Protein AF-A0A235HLY2-F1 (afdb_monomer)

Foldseek 3Di:
DDDDDPPPPPPLVVLVVVLVVLQVVLVVPPPPQDDPCQWDFQDDLLDTLAIAGAPVVGGNVRLSVQLNVVLVVLLVPPDDWDWDWDQDPNWTFIDIPNHGRDTFDPRGDDVPDDRVRSSVSSSVSSNVVSVVSNVLPDPVLVVVLVVVLVVLVVVLVVVLVVLVVVLVVVVVVVVVVQVPDPDDDDPVVVVVVNVVSVVVSVVVNVVSVVVSVLVSLCSHSNSSNVSSVVVCCVVCQQPPFPDDAPNGGDGNVNVVSLVSNLVSQLSVLVSVLVVCLVPPVVPDPDDPVVNVVVSVCSSVVSSVVVNVVSCVVVVHPCVVVVVVVVVVVVVVCVVCVLQVVLLVVLVCCVVVVPDDQQDFDDDPPATAGFHDRDSRWTWGQGPVRDTDTGD

pLDDT: mean 83.67, std 14.47, range [31.2, 97.5]

Mean predicted aligned error: 13.12 Å

Structure (mmCIF, N/CA/C/O backbone):
data_AF-A0A235HLY2-F1
#
_entry.id   AF-A0A235HLY2-F1
#
loop_
_atom_site.group_PDB
_atom_site.id
_atom_site.type_symbol
_atom_site.label_atom_id
_atom_site.label_alt_id
_atom_site.label_comp_id
_atom_site.label_asym_id
_atom_site.label_entity_id
_atom_site.label_seq_id
_atom_site.pdbx_PDB_ins_code
_atom_site.Cartn_x
_atom_site.Cartn_y
_atom_site.Cartn_z
_atom_site.occupancy
_atom_site.B_iso_or_equiv
_atom_site.auth_seq_id
_atom_site.auth_comp_id
_atom_site.auth_asym_id
_atom_site.auth_atom_id
_atom_site.pdbx_PDB_model_num
ATOM 1 N N . MET A 1 1 ? 5.587 48.191 3.161 1.00 38.03 1 MET A N 1
ATOM 2 C CA . MET A 1 1 ? 5.757 47.961 1.714 1.00 38.03 1 MET A CA 1
ATOM 3 C C . MET A 1 1 ? 6.882 46.948 1.565 1.00 38.03 1 MET A C 1
ATOM 5 O O . MET A 1 1 ? 8.038 47.330 1.591 1.00 38.03 1 MET A O 1
ATOM 9 N N . PHE A 1 2 ? 6.550 45.657 1.596 1.00 31.20 2 PHE A N 1
ATOM 10 C CA . PHE A 1 2 ? 7.504 44.564 1.391 1.00 31.20 2 PHE A CA 1
ATOM 11 C C . PHE A 1 2 ? 7.054 43.834 0.128 1.00 31.20 2 PHE A C 1
ATOM 13 O O . PHE A 1 2 ? 6.013 43.175 0.134 1.00 31.20 2 PHE A O 1
ATOM 20 N N . ASP A 1 3 ? 7.793 44.039 -0.960 1.00 33.78 3 ASP A N 1
ATOM 21 C CA . ASP A 1 3 ? 7.578 43.367 -2.238 1.00 33.78 3 ASP A CA 1
ATOM 22 C C . ASP A 1 3 ? 7.992 41.900 -2.110 1.00 33.78 3 ASP A C 1
ATOM 24 O O . ASP A 1 3 ? 9.166 41.542 -2.188 1.00 33.78 3 ASP A O 1
ATOM 28 N N . PHE A 1 4 ? 7.009 41.026 -1.905 1.00 37.34 4 PHE A N 1
ATOM 29 C CA . PHE A 1 4 ? 7.191 39.602 -2.139 1.00 37.34 4 PHE A CA 1
ATOM 30 C C . PHE A 1 4 ? 7.014 39.341 -3.632 1.00 37.34 4 PHE A C 1
ATOM 32 O O . PHE A 1 4 ? 5.897 39.163 -4.121 1.00 37.34 4 PHE A O 1
ATOM 39 N N . HIS A 1 5 ? 8.127 39.301 -4.365 1.00 34.47 5 HIS A N 1
ATOM 40 C CA . HIS A 1 5 ? 8.143 38.677 -5.681 1.00 34.47 5 HIS A CA 1
ATOM 41 C C . HIS A 1 5 ? 7.737 37.202 -5.524 1.00 34.47 5 HIS A C 1
ATOM 43 O O . HIS A 1 5 ? 8.433 36.456 -4.829 1.00 34.47 5 HIS A O 1
ATOM 49 N N . PRO A 1 6 ? 6.637 36.735 -6.147 1.00 39.25 6 PRO A N 1
ATOM 50 C CA . PRO A 1 6 ? 6.354 35.312 -6.173 1.00 39.25 6 PRO A CA 1
ATOM 51 C C . PRO A 1 6 ? 7.468 34.647 -6.980 1.00 39.25 6 PRO A C 1
ATOM 53 O O . PRO A 1 6 ? 7.646 34.954 -8.162 1.00 39.25 6 PRO A O 1
ATOM 56 N N . LEU A 1 7 ? 8.234 33.764 -6.336 1.00 34.09 7 LEU A N 1
ATOM 57 C CA . LEU A 1 7 ? 9.212 32.905 -6.996 1.00 34.09 7 LEU A CA 1
ATOM 58 C C . LEU A 1 7 ? 8.517 32.164 -8.146 1.00 34.09 7 LEU A C 1
ATOM 60 O O . LEU A 1 7 ? 7.833 31.161 -7.946 1.00 34.09 7 LEU A O 1
ATOM 64 N N . ARG A 1 8 ? 8.690 32.665 -9.372 1.00 41.12 8 ARG A N 1
ATOM 65 C CA . ARG A 1 8 ? 8.376 31.930 -10.595 1.00 41.12 8 ARG A CA 1
ATOM 66 C C . ARG A 1 8 ? 9.407 30.817 -10.707 1.00 41.12 8 ARG A C 1
ATOM 68 O O . ARG A 1 8 ? 10.451 30.999 -11.324 1.00 41.12 8 ARG A O 1
ATOM 75 N N . LEU A 1 9 ? 9.128 29.673 -10.086 1.00 40.62 9 LEU A N 1
ATOM 76 C CA . LEU A 1 9 ? 9.861 28.451 -10.389 1.00 40.62 9 LEU A CA 1
ATOM 77 C C . LEU A 1 9 ? 9.696 28.189 -11.895 1.00 40.62 9 LEU A C 1
ATOM 79 O O . LEU A 1 9 ? 8.561 28.085 -12.370 1.00 40.62 9 LEU A O 1
ATOM 83 N N . PRO A 1 10 ? 10.790 28.120 -12.673 1.00 45.97 10 PRO A N 1
ATOM 84 C CA . PRO A 1 10 ? 10.707 27.758 -14.081 1.00 45.97 10 PRO A CA 1
ATOM 85 C C . PRO A 1 10 ? 9.980 26.415 -14.199 1.00 45.97 10 PRO A C 1
ATOM 87 O O . PRO A 1 10 ? 10.274 25.504 -13.424 1.00 45.97 10 PRO A O 1
ATOM 90 N N . SER A 1 11 ? 9.065 26.261 -15.163 1.00 52.56 11 SER A N 1
ATOM 91 C CA . SER A 1 11 ? 8.222 25.055 -15.334 1.00 52.56 11 SER A CA 1
ATOM 92 C C . SER A 1 11 ? 9.003 23.729 -15.311 1.00 52.56 11 SER A C 1
ATOM 94 O O . SER A 1 11 ? 8.474 22.692 -14.917 1.00 52.56 11 SER A O 1
ATOM 96 N N . LYS A 1 12 ? 10.296 23.771 -15.655 1.00 49.94 12 LYS A N 1
ATOM 97 C CA . LYS A 1 12 ? 11.238 22.647 -15.582 1.00 49.94 12 LYS A CA 1
ATOM 98 C C . LYS A 1 12 ? 11.455 22.109 -14.158 1.00 49.94 12 LYS A C 1
ATOM 100 O O . LYS A 1 12 ? 11.563 20.900 -13.991 1.00 49.94 12 LYS A O 1
ATOM 105 N N . TYR A 1 13 ? 11.487 22.966 -13.137 1.00 50.09 13 TYR A N 1
ATOM 106 C CA . TYR A 1 13 ? 11.681 22.551 -11.739 1.00 50.09 13 TYR A CA 1
ATOM 107 C C . TYR A 1 13 ? 10.393 22.045 -11.092 1.00 50.09 13 TYR A C 1
ATOM 109 O O . TYR A 1 13 ? 10.456 21.221 -10.187 1.00 50.09 13 TYR A O 1
ATOM 117 N N . PHE A 1 14 ? 9.233 22.481 -11.586 1.00 52.66 14 PHE A N 1
ATOM 118 C CA . PHE A 1 14 ? 7.934 22.021 -11.101 1.00 52.66 14 PHE A CA 1
ATOM 119 C C . PHE A 1 14 ? 7.715 20.531 -11.395 1.00 52.66 14 PHE A C 1
ATOM 121 O O . PHE A 1 14 ? 7.336 19.773 -10.507 1.00 52.66 14 PHE A O 1
ATOM 128 N N . ASN A 1 15 ? 8.064 20.082 -12.604 1.00 49.75 15 ASN A N 1
ATOM 129 C CA . ASN A 1 15 ? 7.969 18.667 -12.968 1.00 49.75 15 ASN A CA 1
ATOM 130 C C . ASN A 1 15 ? 8.974 17.803 -12.195 1.00 49.75 15 ASN A C 1
ATOM 132 O O . ASN A 1 15 ? 8.623 16.710 -11.760 1.00 49.75 15 ASN A O 1
ATOM 136 N N . ILE A 1 16 ? 10.199 18.295 -11.968 1.00 56.16 16 ILE A N 1
ATOM 137 C CA . ILE A 1 16 ? 11.201 17.600 -11.142 1.00 56.16 16 ILE A CA 1
ATOM 138 C C . ILE A 1 16 ? 10.710 17.496 -9.696 1.00 56.16 16 ILE A C 1
ATOM 140 O O . ILE A 1 16 ? 10.757 16.416 -9.121 1.00 56.16 16 ILE A O 1
ATOM 144 N N . PHE A 1 17 ? 10.178 18.582 -9.134 1.00 56.75 17 PHE A N 1
ATOM 145 C CA . PHE A 1 17 ? 9.635 18.601 -7.780 1.00 56.75 17 PHE A CA 1
ATOM 146 C C . PHE A 1 17 ? 8.453 17.640 -7.621 1.00 56.75 17 PHE A C 1
ATOM 148 O O . PHE A 1 17 ? 8.455 16.852 -6.685 1.00 56.75 17 PHE A O 1
ATOM 155 N N . ILE A 1 18 ? 7.496 17.623 -8.557 1.00 59.47 18 ILE A N 1
ATOM 156 C CA . ILE A 1 18 ? 6.392 16.651 -8.546 1.00 59.47 18 ILE A CA 1
ATOM 157 C C . ILE A 1 18 ? 6.923 15.226 -8.687 1.00 59.47 18 ILE A C 1
ATOM 159 O O . ILE A 1 18 ? 6.471 14.350 -7.963 1.00 59.47 18 ILE A O 1
ATOM 163 N N . THR A 1 19 ? 7.899 14.980 -9.563 1.00 59.56 19 THR A N 1
ATOM 164 C CA . THR A 1 19 ? 8.476 13.638 -9.749 1.00 59.56 19 THR A CA 1
ATOM 165 C C . THR A 1 19 ? 9.153 13.152 -8.469 1.00 59.56 19 THR A C 1
ATOM 167 O O . THR A 1 19 ? 8.892 12.040 -8.026 1.00 59.56 19 THR A O 1
ATOM 170 N N . VAL A 1 20 ? 9.977 13.999 -7.846 1.00 59.03 20 VAL A N 1
ATOM 171 C CA . VAL A 1 20 ? 10.672 13.694 -6.589 1.00 59.03 20 VAL A CA 1
ATOM 172 C C . VAL A 1 20 ? 9.672 13.527 -5.450 1.00 59.03 20 VAL A C 1
ATOM 174 O O . VAL A 1 20 ? 9.777 12.565 -4.703 1.00 59.03 20 VAL A O 1
ATOM 177 N N . LEU A 1 21 ? 8.665 14.394 -5.346 1.00 57.91 21 LEU A N 1
ATOM 178 C CA . LEU A 1 21 ? 7.618 14.292 -4.331 1.00 57.91 21 LEU A CA 1
ATOM 179 C C . LEU A 1 21 ? 6.797 13.009 -4.502 1.00 57.91 21 LEU A C 1
ATOM 181 O O . LEU A 1 21 ? 6.544 12.318 -3.525 1.00 57.91 21 LEU A O 1
ATOM 185 N N . THR A 1 22 ? 6.431 12.652 -5.734 1.00 61.25 22 THR A N 1
ATOM 186 C CA . THR A 1 22 ? 5.690 11.418 -6.031 1.00 61.25 22 THR A CA 1
ATOM 187 C C . THR A 1 22 ? 6.549 10.194 -5.708 1.00 61.25 22 THR A C 1
ATOM 189 O O . THR A 1 22 ? 6.086 9.286 -5.031 1.00 61.25 22 THR A O 1
ATOM 192 N N . PHE A 1 23 ? 7.825 10.190 -6.106 1.00 58.12 23 PHE A N 1
ATOM 193 C CA . PHE A 1 23 ? 8.748 9.087 -5.835 1.00 58.12 23 PHE A CA 1
ATOM 194 C C . PHE A 1 23 ? 9.038 8.922 -4.334 1.00 58.12 23 PHE A C 1
ATOM 196 O O . PHE A 1 23 ? 9.005 7.807 -3.827 1.00 58.12 23 PHE A O 1
ATOM 203 N N . VAL A 1 24 ? 9.249 10.021 -3.602 1.00 56.72 24 VAL A N 1
ATOM 204 C CA . VAL A 1 24 ? 9.469 10.009 -2.145 1.00 56.72 24 VAL A CA 1
ATOM 205 C C . VAL A 1 24 ? 8.212 9.569 -1.398 1.00 56.72 24 VAL A C 1
ATOM 207 O O . VAL A 1 24 ? 8.319 8.762 -0.478 1.00 56.72 24 VAL A O 1
ATOM 210 N N . LEU A 1 25 ? 7.029 10.042 -1.808 1.00 54.81 25 LEU A N 1
ATOM 211 C CA . LEU A 1 25 ? 5.766 9.603 -1.218 1.00 54.81 25 LEU A CA 1
ATOM 212 C C . LEU A 1 25 ? 5.565 8.101 -1.428 1.00 54.81 25 LEU A C 1
ATOM 214 O O . LEU A 1 25 ? 5.282 7.411 -0.461 1.00 54.81 25 LEU A O 1
ATOM 218 N N . PHE A 1 26 ? 5.788 7.569 -2.632 1.00 56.19 26 PHE A N 1
ATOM 219 C CA . PHE A 1 26 ? 5.623 6.134 -2.892 1.00 56.19 26 PHE A CA 1
ATOM 220 C C . PHE A 1 26 ? 6.696 5.251 -2.236 1.00 56.19 26 PHE A C 1
ATOM 222 O O . PHE A 1 26 ? 6.375 4.148 -1.805 1.00 56.19 26 PHE A O 1
ATOM 229 N N . PHE A 1 27 ? 7.943 5.718 -2.103 1.00 50.78 27 PHE A N 1
ATOM 230 C CA . PHE A 1 27 ? 9.020 4.948 -1.463 1.00 50.78 27 PHE A CA 1
ATOM 231 C C . PHE A 1 27 ? 8.841 4.812 0.059 1.00 50.78 27 PHE A C 1
ATOM 233 O O . PHE A 1 27 ? 9.307 3.842 0.647 1.00 50.78 27 PHE A O 1
ATOM 240 N N . TRP A 1 28 ? 8.139 5.751 0.702 1.00 49.44 28 TRP A N 1
ATOM 241 C CA . TRP A 1 28 ? 7.767 5.646 2.120 1.00 49.44 28 TRP A CA 1
ATOM 242 C C . TRP A 1 28 ? 6.606 4.673 2.384 1.00 49.44 28 TRP A C 1
ATOM 244 O O . TRP A 1 28 ? 6.404 4.274 3.528 1.00 49.44 28 TRP A O 1
ATOM 254 N N . PHE A 1 29 ? 5.868 4.260 1.349 1.00 46.69 29 PHE A N 1
ATOM 255 C CA . PHE A 1 29 ? 4.825 3.232 1.426 1.00 46.69 29 PHE A CA 1
ATOM 256 C C . PHE A 1 29 ? 5.373 1.854 1.027 1.00 46.69 29 PHE A C 1
ATOM 258 O O . PHE A 1 29 ? 4.758 1.144 0.232 1.00 46.69 29 PHE A O 1
ATOM 265 N N . THR A 1 30 ? 6.529 1.441 1.555 1.00 47.03 30 THR A N 1
ATOM 266 C CA . THR A 1 30 ? 6.881 0.018 1.488 1.00 47.03 30 THR A CA 1
ATOM 267 C C . THR A 1 30 ? 5.874 -0.757 2.345 1.00 47.03 30 THR A C 1
ATOM 269 O O . THR A 1 30 ? 5.723 -0.457 3.533 1.00 47.03 30 THR A O 1
ATOM 272 N N . PRO A 1 31 ? 5.129 -1.721 1.776 1.00 45.69 31 PRO A N 1
ATOM 273 C CA . PRO A 1 31 ? 4.244 -2.545 2.575 1.00 45.69 31 PRO A CA 1
ATOM 274 C C . PRO A 1 31 ? 5.114 -3.352 3.540 1.00 45.69 31 PRO A C 1
ATOM 276 O O . PRO A 1 31 ? 5.983 -4.124 3.133 1.00 45.69 31 PRO A O 1
ATOM 279 N N . VAL A 1 32 ? 4.906 -3.135 4.839 1.00 42.50 32 VAL A N 1
ATOM 280 C CA . VAL A 1 32 ? 5.345 -4.080 5.863 1.00 42.50 32 VAL A CA 1
ATOM 281 C C . VAL A 1 32 ? 4.698 -5.405 5.486 1.00 42.50 32 VAL A C 1
ATOM 283 O O . VAL A 1 32 ? 3.472 -5.487 5.467 1.00 42.50 32 VAL A O 1
ATOM 286 N N . VAL A 1 33 ? 5.519 -6.396 5.127 1.00 41.62 33 VAL A N 1
ATOM 287 C CA . VAL A 1 33 ? 5.078 -7.753 4.784 1.00 41.62 33 VAL A CA 1
ATOM 288 C C . VAL A 1 33 ? 4.053 -8.191 5.826 1.00 41.62 33 VAL A C 1
ATOM 290 O O . VAL A 1 33 ? 4.385 -8.309 7.009 1.00 41.62 33 VAL A O 1
ATOM 293 N N . ALA A 1 34 ? 2.803 -8.364 5.396 1.00 40.06 34 ALA A N 1
ATOM 294 C CA . ALA A 1 34 ? 1.713 -8.769 6.264 1.00 40.06 34 ALA A CA 1
ATOM 295 C C . ALA A 1 34 ? 1.995 -10.192 6.765 1.00 40.06 34 ALA A C 1
ATOM 297 O O . ALA A 1 34 ? 1.758 -11.181 6.074 1.00 40.06 34 ALA A O 1
ATOM 298 N N . GLN A 1 35 ? 2.558 -10.299 7.967 1.00 39.44 35 GLN A N 1
ATOM 299 C CA . GLN A 1 35 ? 2.668 -11.571 8.668 1.00 39.44 35 GLN A CA 1
ATOM 300 C C . GLN A 1 35 ? 1.248 -12.059 8.967 1.00 39.44 35 GLN A C 1
ATOM 302 O O . GLN A 1 35 ? 0.411 -11.286 9.438 1.00 39.44 35 GLN A O 1
ATOM 307 N N . ALA A 1 36 ? 0.968 -13.326 8.653 1.00 43.97 36 ALA A N 1
ATOM 308 C CA . ALA A 1 36 ? -0.328 -13.946 8.898 1.00 43.97 36 ALA A CA 1
ATOM 309 C C . ALA A 1 36 ? -0.770 -13.690 10.350 1.00 43.97 36 ALA A C 1
ATOM 311 O O . ALA A 1 36 ? -0.009 -13.944 11.283 1.00 43.97 36 ALA A O 1
ATOM 312 N N . LEU A 1 37 ? -1.985 -13.163 10.534 1.00 52.50 37 LEU A N 1
ATOM 313 C CA . LEU A 1 37 ? -2.582 -12.897 11.845 1.00 52.50 37 LEU A CA 1
ATOM 314 C C . LEU A 1 37 ? -2.747 -14.220 12.610 1.00 52.50 37 LEU A C 1
ATOM 316 O O . LEU A 1 37 ? -3.759 -14.902 12.488 1.00 52.50 37 LEU A O 1
ATOM 320 N N . THR A 1 38 ? -1.742 -14.587 13.404 1.00 68.31 38 THR A N 1
ATOM 321 C CA . THR A 1 38 ? -1.787 -15.730 14.334 1.00 68.31 38 THR A CA 1
ATOM 322 C C . THR A 1 38 ? -2.626 -15.435 15.572 1.00 68.31 38 THR A C 1
ATOM 324 O O . THR A 1 38 ? -2.951 -16.344 16.332 1.00 68.31 38 THR A O 1
ATOM 327 N N . LYS A 1 39 ? -2.995 -14.165 15.771 1.00 84.31 39 LYS A N 1
ATOM 328 C CA . LYS A 1 39 ? -3.780 -13.702 16.907 1.00 84.31 39 LYS A CA 1
ATOM 329 C C . LYS A 1 39 ? -5.067 -13.022 16.464 1.00 84.31 39 LYS A C 1
ATOM 331 O O . LYS A 1 39 ? -5.082 -12.286 15.479 1.00 84.31 39 LYS A O 1
ATOM 336 N N . ALA A 1 40 ? -6.124 -13.227 17.240 1.00 88.75 40 ALA A N 1
ATOM 337 C CA . ALA A 1 40 ? -7.427 -12.607 17.052 1.00 88.75 40 ALA A CA 1
ATOM 338 C C . ALA A 1 40 ? -7.779 -11.697 18.249 1.00 88.75 40 ALA A C 1
ATOM 340 O O . ALA A 1 40 ? -7.438 -12.023 19.390 1.00 88.75 40 ALA A O 1
ATOM 341 N N . PRO A 1 41 ? -8.419 -10.539 18.011 1.00 92.19 41 PRO A N 1
ATOM 342 C CA . PRO A 1 41 ? -8.714 -9.557 19.052 1.00 92.19 41 PRO A CA 1
ATOM 343 C C . PRO A 1 41 ? -9.997 -9.878 19.832 1.00 92.19 41 PRO A C 1
ATOM 345 O O . PRO A 1 41 ? -11.086 -9.908 19.262 1.00 92.19 41 PRO A O 1
ATOM 348 N N . VAL A 1 42 ? -9.897 -10.003 21.155 1.00 93.81 42 VAL A N 1
ATOM 349 C CA . VAL A 1 42 ? -11.059 -10.020 22.058 1.00 93.81 42 VAL A CA 1
ATOM 350 C C . VAL A 1 42 ? -11.562 -8.592 22.234 1.00 93.81 42 VAL A C 1
ATOM 352 O O . VAL A 1 42 ? -10.787 -7.688 22.553 1.00 93.81 42 VAL A O 1
ATOM 355 N N . ILE A 1 43 ? -12.852 -8.374 21.984 1.00 92.62 43 ILE A N 1
ATOM 356 C CA . ILE A 1 43 ? -13.448 -7.043 21.845 1.00 92.62 43 ILE A CA 1
ATOM 357 C C . ILE A 1 43 ? -14.714 -6.942 22.684 1.00 92.62 43 ILE A C 1
ATOM 359 O O . ILE A 1 43 ? -15.579 -7.820 22.644 1.00 92.62 43 ILE A O 1
ATOM 363 N N . LEU A 1 44 ? -14.862 -5.806 23.357 1.00 91.62 44 LEU A N 1
ATOM 364 C CA . LEU A 1 44 ? -16.044 -5.443 24.121 1.00 91.62 44 LEU A CA 1
ATOM 365 C C . LEU A 1 44 ? -16.527 -4.056 23.698 1.00 91.62 44 LEU A C 1
ATOM 367 O O . LEU A 1 44 ? -15.768 -3.096 23.740 1.00 91.62 44 LEU A O 1
ATOM 371 N N . ASP A 1 45 ? -17.770 -3.949 23.218 1.00 88.69 45 ASP A N 1
ATOM 372 C CA . ASP A 1 45 ? -18.360 -2.689 22.730 1.00 88.69 45 ASP A CA 1
ATOM 373 C C . ASP A 1 45 ? -17.475 -1.908 21.731 1.00 88.69 45 ASP A C 1
ATOM 375 O O . ASP A 1 45 ? -17.462 -0.680 21.709 1.00 88.69 45 ASP A O 1
ATOM 379 N N . GLY A 1 46 ? -16.707 -2.614 20.894 1.00 86.62 46 GLY A N 1
ATOM 380 C CA . GLY A 1 46 ? -15.793 -2.014 19.912 1.00 86.62 46 GLY A CA 1
ATOM 381 C C . GLY A 1 46 ? -14.420 -1.599 20.456 1.00 86.62 46 GLY A C 1
ATOM 382 O O . GLY A 1 46 ? -13.597 -1.123 19.679 1.00 86.62 46 GLY A O 1
ATOM 383 N N . GLN A 1 47 ? -14.140 -1.804 21.747 1.00 88.12 47 GLN A N 1
ATOM 384 C CA . GLN A 1 47 ? -12.797 -1.685 22.318 1.00 88.12 47 GLN A CA 1
ATOM 385 C C . GLN A 1 47 ? -12.093 -3.043 22.312 1.00 88.12 47 GLN A C 1
ATOM 387 O O . GLN A 1 47 ? -12.631 -4.035 22.803 1.00 88.12 47 GLN A O 1
ATOM 392 N N . GLN A 1 48 ? -10.880 -3.093 21.763 1.00 91.94 48 GLN A N 1
ATOM 393 C CA . GLN A 1 48 ? -10.031 -4.279 21.842 1.00 91.94 48 GLN A CA 1
ATOM 394 C C . GLN A 1 48 ? -9.418 -4.375 23.244 1.00 91.94 48 GLN A C 1
ATOM 396 O O . GLN A 1 48 ? -8.707 -3.465 23.662 1.00 91.94 48 GLN A O 1
ATOM 401 N N . LEU A 1 49 ? -9.660 -5.489 23.937 1.00 92.88 49 LEU A N 1
ATOM 402 C CA . LEU A 1 49 ? -9.134 -5.745 25.280 1.00 92.88 49 LEU A CA 1
ATOM 403 C C . LEU A 1 49 ? -7.723 -6.336 25.212 1.00 92.88 49 LEU A C 1
ATOM 405 O O . LEU A 1 49 ? -6.777 -5.810 25.789 1.00 92.88 49 LEU A O 1
ATOM 409 N N . PHE A 1 50 ? -7.583 -7.430 24.467 1.00 93.12 50 PHE A N 1
ATOM 410 C CA . PHE A 1 50 ? -6.333 -8.158 24.262 1.00 93.12 50 PHE A CA 1
ATOM 411 C C . PHE A 1 50 ? -6.448 -9.037 23.013 1.00 93.12 50 PHE A C 1
ATOM 413 O O . PHE A 1 50 ? -7.488 -9.078 22.355 1.00 93.12 50 PHE A O 1
ATOM 420 N N . GLN A 1 51 ? -5.363 -9.720 22.659 1.00 92.38 51 GLN A N 1
ATOM 421 C CA . GLN A 1 51 ? -5.323 -10.642 21.529 1.00 92.38 51 GLN A CA 1
ATOM 422 C C . GLN A 1 51 ? -4.982 -12.047 22.010 1.00 92.38 51 GLN A C 1
ATOM 424 O O . GLN A 1 51 ? -4.102 -12.207 22.856 1.00 92.38 51 GLN A O 1
ATOM 429 N N . ILE A 1 52 ? -5.652 -13.045 21.443 1.00 92.31 52 ILE A N 1
ATOM 430 C CA . ILE A 1 52 ? -5.458 -14.460 21.771 1.00 92.31 52 ILE A CA 1
ATOM 431 C C . ILE A 1 52 ? -5.014 -15.240 20.541 1.00 92.31 52 ILE A C 1
ATOM 433 O O . ILE A 1 52 ? -5.380 -14.891 19.419 1.00 92.31 52 ILE A O 1
ATOM 437 N N . SER A 1 53 ? -4.238 -16.291 20.760 1.00 91.38 53 SER A N 1
ATOM 438 C CA . SER A 1 53 ? -3.733 -17.182 19.715 1.00 91.38 53 SER A CA 1
ATOM 439 C C . SER A 1 53 ? -4.717 -18.333 19.451 1.00 91.38 53 SER A C 1
ATOM 441 O O . SER A 1 53 ? -5.807 -18.383 20.029 1.00 91.38 53 SER A O 1
ATOM 443 N N . ASP A 1 54 ? -4.383 -19.277 18.573 1.00 87.88 54 ASP A N 1
ATOM 444 C CA . ASP A 1 54 ? -5.098 -20.557 18.523 1.00 87.88 54 ASP A CA 1
ATOM 445 C C . ASP A 1 54 ? -4.884 -21.354 19.826 1.00 87.88 54 ASP A C 1
ATOM 447 O O . ASP A 1 54 ? -4.038 -21.000 20.642 1.00 87.88 54 ASP A O 1
ATOM 451 N N . SER A 1 55 ? -5.706 -22.377 20.072 1.00 83.75 55 SER A N 1
ATOM 452 C CA . SER A 1 55 ? -5.533 -23.298 21.211 1.00 83.75 55 SER A CA 1
ATOM 453 C C . SER A 1 55 ? -5.277 -24.742 20.770 1.00 83.75 55 SER A C 1
ATOM 455 O O . SER A 1 55 ? -5.541 -25.679 21.527 1.00 83.75 55 SER A O 1
ATOM 457 N N . GLY A 1 56 ? -4.872 -24.946 19.513 1.00 82.06 56 GLY A N 1
ATOM 458 C CA . GLY A 1 56 ? -4.788 -26.253 18.853 1.00 82.06 56 GLY A CA 1
ATOM 459 C C . GLY A 1 56 ? -6.138 -26.897 18.492 1.00 82.06 56 GLY A C 1
ATOM 460 O O . GLY A 1 56 ? -6.251 -27.487 17.423 1.00 82.06 56 GLY A O 1
ATOM 461 N N . GLN A 1 57 ? -7.168 -26.783 19.343 1.00 83.06 57 GLN A N 1
ATOM 462 C CA . GLN A 1 57 ? -8.524 -27.302 19.063 1.00 83.06 57 GLN A CA 1
ATOM 463 C C . GLN A 1 57 ? -9.426 -26.303 18.335 1.00 83.06 57 GLN A C 1
ATOM 465 O O . GLN A 1 57 ? -10.255 -26.704 17.525 1.00 83.06 57 GLN A O 1
ATOM 470 N N . TYR A 1 58 ? -9.273 -25.016 18.646 1.00 87.25 58 TYR A N 1
ATOM 471 C CA . TYR A 1 58 ? -10.042 -23.929 18.051 1.00 87.25 58 TYR A CA 1
ATOM 472 C C . TYR A 1 58 ? -9.081 -22.899 17.472 1.00 87.25 58 TYR A C 1
ATOM 474 O O . TYR A 1 58 ? -8.049 -22.582 18.076 1.00 87.25 58 TYR A O 1
ATOM 482 N N . SER A 1 59 ? -9.443 -22.341 16.321 1.00 90.19 59 SER A N 1
ATOM 483 C CA . SER A 1 59 ? -8.734 -21.199 15.749 1.00 90.19 59 SER A CA 1
ATOM 484 C C . SER A 1 59 ? -8.846 -19.971 16.661 1.00 90.19 59 SER A C 1
ATOM 486 O O . SER A 1 59 ? -9.801 -19.824 17.431 1.00 90.19 59 SER A O 1
ATOM 488 N N . ALA A 1 60 ? -7.893 -19.040 16.545 1.00 90.00 60 ALA A N 1
ATOM 489 C CA . ALA A 1 60 ? -7.921 -17.781 17.293 1.00 90.00 60 ALA A CA 1
ATOM 490 C C . ALA A 1 60 ? -9.258 -17.026 17.109 1.00 90.00 60 ALA A C 1
ATOM 492 O O . ALA A 1 60 ? -9.811 -16.472 18.065 1.00 90.00 60 ALA A O 1
ATOM 493 N N . GLN A 1 61 ? -9.817 -17.066 15.893 1.00 90.19 61 GLN A N 1
ATOM 494 C CA . GLN A 1 61 ? -11.082 -16.414 15.557 1.00 90.19 61 GLN A CA 1
ATOM 495 C C . GLN A 1 61 ? -12.284 -17.087 16.231 1.00 90.19 61 GLN A C 1
ATOM 497 O O . GLN A 1 61 ? -13.146 -16.395 16.769 1.00 90.19 61 GLN A O 1
ATOM 502 N N . GLU A 1 62 ? -12.349 -18.420 16.244 1.00 91.12 6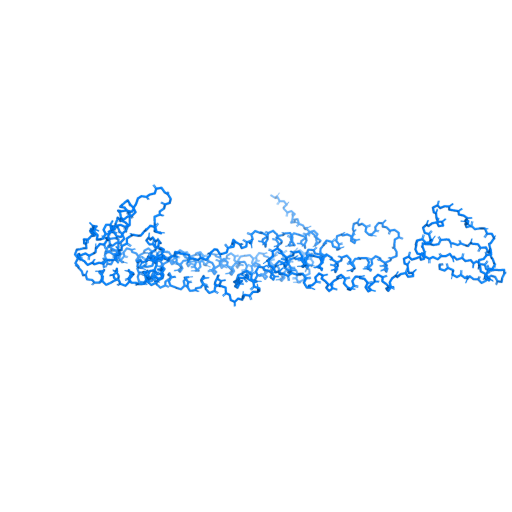2 GLU A N 1
ATOM 503 C CA . GLU A 1 62 ? -13.422 -19.158 16.924 1.00 91.12 62 GLU A CA 1
ATOM 504 C C . GLU A 1 62 ? -13.399 -18.914 18.433 1.00 91.12 62 GLU A C 1
ATOM 506 O O . GLU A 1 62 ? -14.444 -18.616 19.019 1.00 91.12 62 GLU A O 1
ATOM 511 N N . ARG A 1 63 ? -12.206 -18.949 19.049 1.00 93.50 63 ARG A N 1
ATOM 512 C CA . ARG A 1 63 ? -12.030 -18.612 20.472 1.00 93.50 63 ARG A CA 1
ATOM 513 C C . ARG A 1 63 ? -12.543 -17.202 20.759 1.00 93.50 63 ARG A C 1
ATOM 515 O O . ARG A 1 63 ? -13.330 -17.002 21.681 1.00 93.50 63 ARG A O 1
ATOM 522 N N . THR A 1 64 ? -12.143 -16.235 19.937 1.00 93.25 64 THR A N 1
ATOM 523 C CA . THR A 1 64 ? -12.539 -14.828 20.073 1.00 93.25 64 THR A CA 1
ATOM 524 C C . THR A 1 64 ? -14.047 -14.644 19.934 1.00 93.25 64 THR A C 1
ATOM 526 O O . THR A 1 64 ? -14.660 -13.940 20.734 1.00 93.25 64 THR A O 1
ATOM 529 N N . ASN A 1 65 ? -14.672 -15.299 18.953 1.00 92.44 65 ASN A N 1
ATOM 530 C CA . ASN A 1 65 ? -16.115 -15.223 18.736 1.00 92.44 65 ASN A CA 1
ATOM 531 C C . ASN A 1 65 ? -16.893 -15.743 19.954 1.00 92.44 65 ASN A C 1
ATOM 533 O O . ASN A 1 65 ? -17.865 -15.111 20.376 1.00 92.44 65 ASN A O 1
ATOM 537 N N . LEU A 1 66 ? -16.442 -16.856 20.545 1.00 92.69 66 LEU A N 1
ATOM 538 C CA . LEU A 1 66 ? -17.046 -17.422 21.750 1.00 92.69 66 LEU A CA 1
ATOM 539 C C . LEU A 1 66 ? -16.926 -16.454 22.935 1.00 92.69 66 LEU A C 1
ATOM 541 O O . LEU A 1 66 ? -17.943 -16.104 23.534 1.00 92.69 66 LEU A O 1
ATOM 545 N N . ILE A 1 67 ? -15.722 -15.944 23.201 1.00 94.50 67 ILE A N 1
ATOM 546 C CA . ILE A 1 67 ? -15.454 -15.001 24.298 1.00 94.50 67 ILE A CA 1
ATOM 547 C C . ILE A 1 67 ? -16.279 -13.718 24.135 1.00 94.50 67 ILE A C 1
ATOM 549 O O . ILE A 1 67 ? -16.983 -13.312 25.059 1.00 94.50 67 ILE A O 1
ATOM 553 N N . ASN A 1 68 ? -16.268 -13.110 22.946 1.00 93.62 68 ASN A N 1
ATOM 554 C CA . ASN A 1 68 ? -17.014 -11.881 22.663 1.00 93.62 68 ASN A CA 1
ATOM 555 C C . ASN A 1 68 ? -18.529 -12.085 22.840 1.00 93.62 68 ASN A C 1
ATOM 557 O O . ASN A 1 68 ? -19.219 -11.210 23.367 1.00 93.62 68 ASN A O 1
ATOM 561 N N . SER A 1 69 ? -19.058 -13.245 22.428 1.00 91.31 69 SER A N 1
ATOM 562 C CA . SER A 1 69 ? -20.478 -13.573 22.612 1.00 91.31 69 SER A CA 1
ATOM 563 C C . SER A 1 69 ? -20.855 -13.688 24.092 1.00 91.31 69 SER A C 1
ATOM 565 O O . SER A 1 69 ? -21.8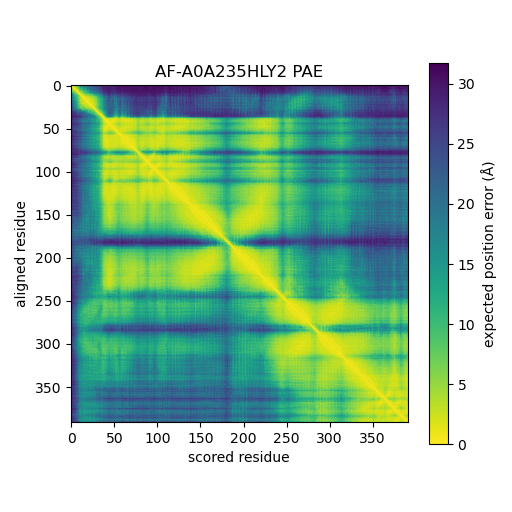91 -13.171 24.510 1.00 91.31 69 SER A O 1
ATOM 567 N N . GLN A 1 70 ? -19.986 -14.294 24.905 1.00 91.94 70 GLN A N 1
ATOM 568 C CA . GLN A 1 70 ? -20.198 -14.443 26.340 1.00 91.94 70 GLN A CA 1
ATOM 569 C C . GLN A 1 70 ? -20.115 -13.096 27.058 1.00 91.94 70 GLN A C 1
ATOM 571 O O . GLN A 1 70 ? -21.030 -12.763 27.807 1.00 91.94 70 GLN A O 1
ATOM 576 N N . LEU A 1 71 ? -19.097 -12.280 26.768 1.00 91.75 71 LEU A N 1
ATOM 577 C CA . LEU A 1 71 ? -18.962 -10.933 27.331 1.00 91.75 71 LEU A CA 1
ATOM 578 C C . LEU A 1 71 ? -20.199 -10.067 27.046 1.00 91.75 71 LEU A C 1
ATOM 580 O O . LEU A 1 71 ? -20.727 -9.412 27.946 1.00 91.75 71 LEU A O 1
ATOM 584 N N . LYS A 1 72 ? -20.720 -1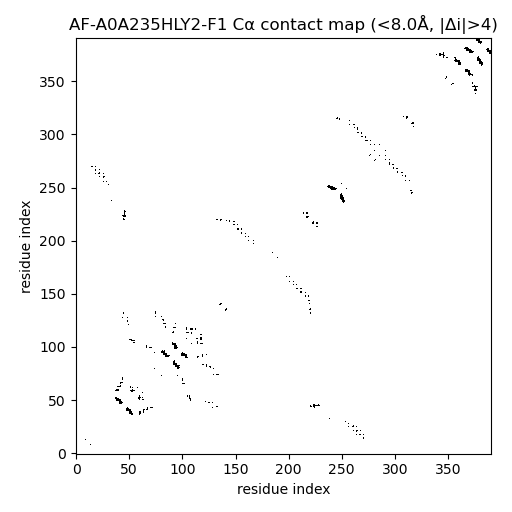0.121 25.813 1.00 88.56 72 LYS A N 1
ATOM 585 C CA . LYS A 1 72 ? -21.930 -9.387 25.416 1.00 88.56 72 LYS A CA 1
ATOM 586 C C . LYS A 1 72 ? -23.172 -9.830 26.198 1.00 88.56 72 LYS A C 1
ATOM 588 O O . LYS A 1 72 ? -23.983 -8.992 26.601 1.00 88.56 72 LYS A O 1
ATOM 593 N N . ASN A 1 73 ? -23.324 -11.135 26.413 1.00 86.69 73 ASN A N 1
ATOM 594 C CA . ASN A 1 73 ? -24.449 -11.687 27.167 1.00 86.69 73 ASN A CA 1
ATOM 595 C C . ASN A 1 73 ? -24.403 -11.259 28.637 1.00 86.69 73 ASN A C 1
ATOM 597 O O . ASN A 1 73 ? -25.442 -10.936 29.205 1.00 86.69 73 ASN A O 1
ATOM 601 N N . VAL A 1 74 ? -23.207 -11.212 29.231 1.00 86.19 74 VAL A N 1
ATOM 602 C CA . VAL A 1 74 ? -23.032 -10.844 30.641 1.00 86.19 74 VAL A CA 1
ATOM 603 C C . VAL A 1 74 ? -23.349 -9.367 30.876 1.00 86.19 74 VAL A C 1
ATOM 605 O O . VAL A 1 74 ? -24.089 -9.069 31.800 1.00 86.19 74 VAL A O 1
ATOM 608 N N . ILE A 1 75 ? -22.904 -8.444 30.016 1.00 84.25 75 ILE A N 1
ATOM 609 C CA . ILE A 1 75 ? -23.244 -7.011 30.169 1.00 84.25 75 ILE A CA 1
ATOM 610 C C . ILE A 1 75 ? -24.751 -6.749 30.028 1.00 84.25 75 ILE A C 1
ATOM 612 O O . ILE A 1 75 ? -25.283 -5.776 30.559 1.00 84.25 75 ILE A O 1
ATOM 616 N N . SER A 1 76 ? -25.453 -7.601 29.283 1.00 78.44 76 SER A N 1
ATOM 617 C CA . SER A 1 76 ? -26.900 -7.465 29.100 1.00 78.44 76 SER A CA 1
ATOM 618 C C . SER A 1 76 ? -27.687 -7.895 30.347 1.00 78.44 76 SER A C 1
ATOM 620 O O . SER A 1 76 ? -28.831 -7.476 30.516 1.00 78.44 76 SER A O 1
ATOM 622 N N . ALA A 1 77 ? -27.089 -8.706 31.225 1.00 75.00 77 ALA A N 1
ATOM 623 C CA . ALA A 1 77 ? -27.655 -9.084 32.511 1.00 75.00 77 ALA A CA 1
ATOM 624 C C . ALA A 1 77 ? -27.224 -8.047 33.560 1.00 75.00 77 ALA A C 1
ATOM 626 O O . ALA A 1 77 ? -26.040 -7.892 33.822 1.00 75.00 77 ALA A O 1
ATOM 627 N N . SER A 1 78 ? -28.164 -7.308 34.154 1.00 61.53 78 SER A N 1
ATOM 628 C CA . SER A 1 78 ? -27.897 -6.207 35.105 1.00 61.53 78 SER A CA 1
ATOM 629 C C . SER A 1 78 ? -27.357 -6.650 36.481 1.00 61.53 78 SER A C 1
ATOM 631 O O . SER A 1 78 ? -27.659 -6.028 37.498 1.00 61.53 78 SER A O 1
ATOM 633 N N . GLU A 1 79 ? -26.596 -7.740 36.535 1.00 70.94 79 GLU A N 1
ATOM 634 C CA . GLU A 1 79 ? -26.036 -8.328 37.751 1.00 70.94 79 GLU A CA 1
ATOM 635 C C . GLU A 1 79 ? -24.602 -7.836 37.992 1.00 70.94 79 GLU A C 1
ATOM 637 O O . GLU A 1 79 ? -23.861 -7.533 37.059 1.00 70.94 79 GLU A O 1
ATOM 642 N N . SER A 1 80 ? -24.183 -7.774 39.259 1.00 71.06 80 SER A N 1
ATOM 643 C CA . SER A 1 80 ? -22.792 -7.476 39.614 1.00 71.06 80 SER A CA 1
ATOM 644 C C . SER A 1 80 ? -21.866 -8.550 39.046 1.00 71.06 80 SER A C 1
ATOM 646 O O . SER A 1 80 ? -22.005 -9.722 39.404 1.00 71.06 80 SER A O 1
ATOM 648 N N . ILE A 1 81 ? -20.923 -8.163 38.187 1.00 80.69 81 ILE A N 1
ATOM 649 C CA . ILE A 1 81 ? -20.041 -9.125 37.528 1.00 80.69 81 ILE A CA 1
ATOM 650 C C . ILE A 1 81 ? -18.825 -9.410 38.400 1.00 80.69 81 ILE A C 1
ATOM 652 O O . ILE A 1 81 ? -18.094 -8.495 38.770 1.00 80.69 81 ILE A O 1
ATOM 656 N N . GLN A 1 82 ? -18.596 -10.687 38.696 1.00 86.50 82 GLN A N 1
ATOM 657 C CA . GLN A 1 82 ? -17.388 -11.159 39.364 1.00 86.50 82 GLN A CA 1
ATOM 658 C C . GLN A 1 82 ? -16.506 -11.895 38.360 1.00 86.50 82 GLN A C 1
ATOM 660 O O . GLN A 1 82 ? -16.920 -12.906 37.783 1.00 86.50 82 GLN A O 1
ATOM 665 N N . VAL A 1 83 ? -15.285 -11.392 38.179 1.00 92.38 83 VAL A N 1
ATOM 666 C CA . VAL A 1 83 ? -14.232 -12.075 37.427 1.00 92.38 83 VAL A CA 1
ATOM 667 C C . VAL A 1 83 ? -13.436 -12.928 38.410 1.00 92.38 83 VAL A C 1
ATOM 669 O O . VAL A 1 83 ? -12.891 -12.414 39.383 1.00 92.38 83 VAL A O 1
ATOM 672 N N . LYS A 1 84 ? -13.382 -14.241 38.184 1.00 94.19 84 LYS A N 1
ATOM 673 C CA . LYS A 1 84 ? -12.612 -15.180 39.015 1.00 94.19 84 LYS A CA 1
ATOM 674 C C . LYS A 1 84 ? -11.639 -15.966 38.154 1.00 94.19 84 LYS A C 1
ATOM 676 O O . LYS A 1 84 ? -11.913 -16.229 36.986 1.00 94.19 84 LYS A O 1
ATOM 681 N N . ILE A 1 85 ? -10.519 -16.368 38.742 1.00 95.56 85 ILE A N 1
ATOM 682 C CA . ILE A 1 85 ? -9.550 -17.255 38.101 1.00 95.56 85 ILE A CA 1
ATOM 683 C C . ILE A 1 85 ? -9.530 -18.566 38.882 1.00 95.56 85 ILE A C 1
ATOM 685 O O . ILE A 1 85 ? -9.299 -18.572 40.089 1.00 95.56 85 ILE A O 1
ATOM 689 N N . GLU A 1 86 ? -9.751 -19.678 38.188 1.00 95.25 86 GLU A N 1
ATOM 690 C CA . GLU A 1 86 ? -9.624 -21.031 38.7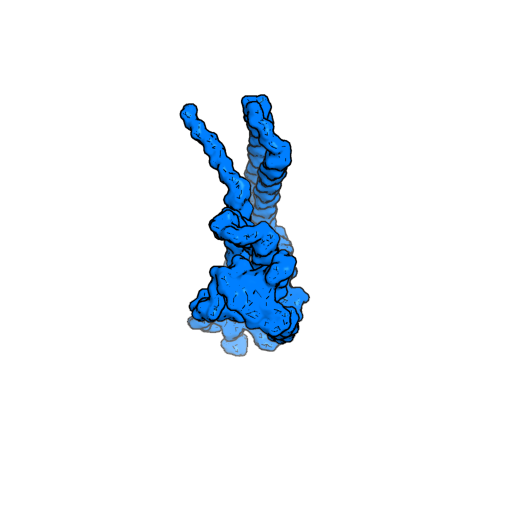33 1.00 95.25 86 GLU A CA 1
ATOM 691 C C . GLU A 1 86 ? -8.614 -21.834 37.916 1.00 95.25 86 GLU A C 1
ATOM 693 O O . GLU A 1 86 ? -8.472 -21.642 36.708 1.00 95.25 86 GLU A O 1
ATOM 698 N N . LYS A 1 87 ? -7.940 -22.799 38.550 1.00 93.00 87 LYS A N 1
ATOM 699 C CA . LYS A 1 87 ? -7.112 -23.769 37.825 1.00 93.00 87 LYS A CA 1
ATOM 700 C C . LYS A 1 87 ? -7.965 -24.963 37.411 1.00 93.00 87 LYS A C 1
ATOM 702 O O . LYS A 1 87 ? -8.403 -25.735 38.259 1.00 93.00 87 LYS A O 1
ATOM 707 N N . ARG A 1 88 ? -8.161 -25.149 36.103 1.00 91.25 88 ARG A N 1
ATOM 708 C CA . ARG A 1 88 ? -8.802 -26.341 35.523 1.00 91.25 88 ARG A CA 1
ATOM 709 C C . ARG A 1 88 ? -7.778 -27.080 34.678 1.00 91.25 88 ARG A C 1
ATOM 711 O O . ARG A 1 88 ? -7.165 -26.485 33.802 1.00 91.25 88 ARG A O 1
ATOM 718 N N . ASN A 1 89 ? -7.557 -28.364 34.966 1.00 88.25 89 ASN A N 1
ATOM 719 C CA . ASN A 1 89 ? -6.523 -29.176 34.308 1.00 88.25 89 ASN A CA 1
ATOM 720 C C . ASN A 1 89 ? -5.133 -28.504 34.317 1.00 88.25 89 ASN A C 1
ATOM 722 O O . ASN A 1 89 ? -4.443 -28.493 33.307 1.00 88.25 89 ASN A O 1
ATOM 726 N N . GLN A 1 90 ? -4.747 -27.913 35.456 1.00 89.19 90 GLN A N 1
ATOM 727 C CA . GLN A 1 90 ? -3.484 -27.175 35.649 1.00 89.19 90 GLN A CA 1
ATOM 728 C C . GLN A 1 90 ? -3.331 -25.880 34.828 1.00 89.19 90 GLN A C 1
ATOM 730 O O . GLN A 1 90 ? -2.315 -25.202 34.967 1.00 89.19 90 GLN A O 1
ATOM 735 N N . LEU A 1 91 ? -4.337 -25.487 34.042 1.00 92.12 91 LEU A N 1
ATOM 736 C CA . LEU A 1 91 ? -4.338 -24.241 33.281 1.00 92.12 91 LEU A CA 1
ATOM 737 C C . LEU A 1 91 ? -5.206 -23.176 33.972 1.00 92.12 91 LEU A C 1
ATOM 739 O O . LEU A 1 91 ? -6.314 -23.490 34.432 1.00 92.12 91 LEU A O 1
ATOM 743 N N . PRO A 1 92 ? -4.745 -21.914 34.045 1.00 95.44 92 PRO A N 1
ATOM 744 C CA . PRO A 1 92 ? -5.546 -20.834 34.594 1.00 95.44 92 PRO A CA 1
ATOM 745 C C . PRO A 1 92 ? -6.705 -20.512 33.646 1.00 95.44 92 PRO A C 1
ATOM 747 O O . PRO A 1 92 ? -6.538 -20.284 32.445 1.00 95.44 92 PRO A O 1
ATOM 750 N N . THR A 1 93 ? -7.907 -20.536 34.207 1.00 95.44 93 THR A N 1
ATOM 751 C CA . THR A 1 93 ? -9.172 -20.345 33.506 1.00 95.44 93 THR A CA 1
ATOM 752 C C . THR A 1 93 ? -9.914 -19.182 34.140 1.00 95.44 93 THR A C 1
ATOM 754 O O . THR A 1 93 ? -10.122 -19.166 35.350 1.00 95.44 93 THR A O 1
ATOM 757 N N . ILE A 1 94 ? -10.306 -18.213 33.319 1.00 95.81 94 ILE A N 1
ATOM 758 C CA . ILE A 1 94 ? -11.074 -17.041 33.725 1.00 95.81 94 ILE A CA 1
ATOM 759 C C . ILE A 1 94 ? -12.561 -17.390 33.647 1.00 95.81 94 ILE A C 1
ATOM 761 O O . ILE A 1 94 ? -13.038 -17.942 32.648 1.00 95.81 94 ILE A O 1
ATOM 765 N N . LEU A 1 95 ? -13.290 -17.057 34.706 1.00 94.19 95 LEU A N 1
ATOM 766 C CA . LEU A 1 95 ? -14.729 -17.221 34.828 1.00 94.19 95 LEU A CA 1
ATOM 767 C C . LEU A 1 95 ? -15.403 -15.868 35.041 1.00 94.19 95 LEU A C 1
ATOM 769 O O . LEU A 1 95 ? -14.869 -14.998 35.727 1.00 94.19 95 LEU A O 1
ATOM 773 N N . LEU A 1 96 ? -16.605 -15.731 34.486 1.00 92.12 96 LEU A N 1
ATOM 774 C CA . LEU A 1 96 ? -17.519 -14.618 34.729 1.00 92.12 96 LEU A CA 1
ATOM 775 C C . LEU A 1 96 ? -18.767 -15.158 35.413 1.00 92.12 96 LEU A C 1
ATOM 777 O O . LEU A 1 96 ? -19.460 -15.995 34.833 1.00 92.12 96 LEU A O 1
ATOM 781 N N . ASN A 1 97 ? -19.063 -14.692 36.627 1.00 89.25 97 ASN A N 1
ATOM 782 C CA . ASN A 1 97 ? -20.208 -15.165 37.421 1.00 89.25 97 ASN A CA 1
ATOM 783 C C . ASN A 1 97 ? -20.251 -16.705 37.504 1.00 89.25 97 ASN A C 1
ATOM 785 O O . ASN A 1 97 ? -21.271 -17.332 37.218 1.00 89.25 97 ASN A O 1
ATOM 789 N N . ASP A 1 98 ? -19.094 -17.309 37.798 1.00 89.00 98 ASP A N 1
ATOM 790 C CA . ASP A 1 98 ? -18.870 -18.762 37.884 1.00 89.00 98 ASP A CA 1
ATOM 791 C C . ASP A 1 98 ? -19.118 -19.545 36.571 1.00 89.00 98 ASP A C 1
ATOM 793 O O . ASP A 1 98 ? -19.097 -20.779 36.546 1.00 89.00 98 ASP A O 1
ATOM 797 N N . ARG A 1 99 ? -19.295 -18.849 35.439 1.00 90.81 99 ARG A N 1
ATOM 798 C CA . ARG A 1 99 ? -19.366 -19.440 34.096 1.00 90.81 99 ARG A CA 1
ATOM 799 C C . ARG A 1 99 ? -18.025 -19.327 33.391 1.00 90.81 99 ARG A C 1
ATOM 801 O O . ARG A 1 99 ? -17.357 -18.301 33.460 1.00 90.81 99 ARG A O 1
ATOM 808 N N . TYR A 1 100 ? -17.654 -20.380 32.671 1.00 92.31 100 TYR A N 1
ATOM 809 C CA . TYR A 1 100 ? -16.445 -20.401 31.851 1.00 92.31 100 TYR A CA 1
ATOM 810 C C . TYR A 1 100 ? -16.442 -19.256 30.828 1.00 92.31 100 TYR A C 1
ATOM 812 O O . TYR A 1 100 ? -17.394 -19.145 30.051 1.00 92.31 100 TYR A O 1
ATOM 820 N N . LEU A 1 101 ? -15.362 -18.468 30.811 1.00 93.44 101 LEU A N 1
ATOM 821 C CA . LEU A 1 101 ? -15.084 -17.484 29.766 1.00 93.44 101 LEU A CA 1
ATOM 822 C C . LEU A 1 101 ? -13.969 -17.970 28.833 1.00 93.44 101 LEU A C 1
ATOM 824 O O . LEU A 1 101 ? -14.177 -18.139 27.634 1.00 93.44 101 LEU A O 1
ATOM 828 N N . LEU A 1 102 ? -12.768 -18.179 29.381 1.00 94.44 102 LEU A N 1
ATOM 829 C CA . LEU A 1 102 ? -11.602 -18.595 28.600 1.00 94.44 102 LEU A CA 1
ATOM 830 C C . LEU A 1 102 ? -10.541 -19.283 29.460 1.00 94.44 102 LEU A C 1
ATOM 832 O O . LEU A 1 102 ? -10.372 -18.955 30.632 1.00 94.44 102 LEU A O 1
ATOM 836 N N . THR A 1 103 ? -9.764 -20.172 28.844 1.00 93.75 103 THR A N 1
ATOM 837 C CA . THR A 1 103 ? -8.517 -20.717 29.403 1.00 93.75 103 THR A CA 1
ATOM 838 C C . THR A 1 103 ? -7.314 -20.105 28.690 1.00 93.75 103 THR A C 1
ATOM 840 O O . THR A 1 103 ? -7.303 -20.018 27.458 1.00 93.75 103 THR A O 1
ATOM 843 N N . VAL A 1 104 ? -6.307 -19.689 29.463 1.00 93.25 104 VAL A N 1
ATOM 844 C CA . VAL A 1 104 ? -5.046 -19.143 28.938 1.00 93.25 104 VAL A CA 1
ATOM 845 C C . VAL A 1 104 ? -4.111 -20.289 28.559 1.00 93.25 104 VAL A C 1
ATOM 847 O O . VAL A 1 104 ? -3.910 -21.222 29.338 1.00 93.25 104 VAL A O 1
ATOM 850 N N . THR A 1 105 ? -3.540 -20.224 27.358 1.00 91.50 105 THR A N 1
ATOM 851 C CA . THR A 1 105 ? -2.639 -21.252 26.815 1.00 91.50 105 THR A CA 1
ATOM 852 C C . THR A 1 105 ? -1.199 -20.747 26.708 1.00 91.50 105 THR A C 1
ATOM 854 O O . THR A 1 105 ? -0.933 -19.554 26.825 1.00 91.50 105 THR A O 1
ATOM 857 N N . GLN A 1 106 ? -0.242 -21.640 26.442 1.00 88.25 106 GLN A N 1
ATOM 858 C CA . GLN A 1 106 ? 1.164 -21.245 26.245 1.00 88.25 106 GLN A CA 1
ATOM 859 C C . GLN A 1 106 ? 1.376 -20.368 25.002 1.00 88.25 106 GLN A C 1
ATOM 861 O O . GLN A 1 106 ? 2.302 -19.565 24.961 1.00 88.25 106 GLN A O 1
ATOM 866 N N . GLN A 1 107 ? 0.512 -20.480 23.991 1.00 87.94 107 GLN A N 1
ATOM 867 C CA . GLN A 1 107 ? 0.572 -19.627 22.799 1.00 87.94 107 GLN A CA 1
ATOM 868 C C . GLN A 1 107 ? 0.078 -18.198 23.076 1.00 87.94 107 GLN A C 1
ATOM 870 O O . GLN A 1 107 ? 0.299 -17.296 22.264 1.00 87.94 107 GLN A O 1
ATOM 875 N N . ASP A 1 108 ? -0.596 -17.984 24.206 1.00 86.69 108 ASP A N 1
ATOM 876 C CA . ASP A 1 108 ? -1.150 -16.693 24.600 1.00 86.69 108 ASP A CA 1
ATOM 877 C C . ASP A 1 108 ? -0.157 -15.839 25.413 1.00 86.69 108 ASP A C 1
ATOM 879 O O . ASP A 1 108 ? -0.324 -14.622 25.503 1.00 86.69 108 ASP A O 1
ATOM 883 N N . THR A 1 109 ? 0.889 -16.446 25.983 1.00 86.81 109 THR A N 1
ATOM 884 C CA . THR A 1 109 ? 1.848 -15.759 26.863 1.00 86.81 109 THR A CA 1
ATOM 885 C C . THR A 1 109 ? 2.895 -14.964 26.093 1.00 86.81 109 THR A C 1
ATOM 887 O O . THR A 1 109 ? 3.449 -15.431 25.095 1.00 86.81 109 THR A O 1
ATOM 890 N N . LEU A 1 110 ? 3.217 -13.768 26.590 1.00 81.94 110 LEU A N 1
ATOM 891 C CA . LEU A 1 110 ? 4.371 -13.001 26.120 1.00 81.94 110 LEU A CA 1
ATOM 892 C C . LEU A 1 110 ? 5.691 -13.684 26.531 1.00 81.94 110 LEU A C 1
ATOM 894 O O . LEU A 1 110 ? 5.745 -14.309 27.594 1.00 81.94 110 LEU A O 1
ATOM 898 N N . PRO A 1 111 ? 6.774 -13.545 25.739 1.00 80.81 111 PRO A N 1
ATOM 899 C CA . PRO A 1 111 ? 8.084 -14.064 26.118 1.00 80.81 111 PRO A CA 1
ATOM 900 C C . PRO A 1 111 ? 8.505 -13.547 27.501 1.00 80.81 111 PRO A C 1
ATOM 902 O O . PRO A 1 111 ? 8.617 -12.341 27.704 1.00 80.81 111 PRO A O 1
ATOM 905 N N . GLY A 1 112 ? 8.731 -14.464 28.444 1.00 82.12 112 GLY A N 1
ATOM 906 C CA . GLY A 1 112 ? 9.137 -14.138 29.815 1.00 82.12 112 GLY A CA 1
ATOM 907 C C . GLY A 1 112 ? 8.003 -13.985 30.838 1.00 82.12 112 GLY A C 1
ATOM 908 O O . GLY A 1 112 ? 8.316 -13.769 32.004 1.00 82.12 112 GLY A O 1
ATOM 909 N N . SER A 1 113 ? 6.728 -14.131 30.454 1.00 87.50 113 SER A N 1
ATOM 910 C CA . SER A 1 113 ? 5.589 -14.118 31.391 1.00 87.50 113 SER A CA 1
ATOM 911 C C . SER A 1 113 ? 5.050 -15.525 31.675 1.00 87.50 113 SER A C 1
ATOM 913 O O . SER A 1 113 ? 5.154 -16.429 30.843 1.00 87.50 113 SER A O 1
ATOM 915 N N . THR A 1 114 ? 4.475 -15.724 32.863 1.00 93.19 114 THR A N 1
ATOM 916 C CA . THR A 1 114 ? 3.847 -17.000 33.252 1.00 93.19 114 THR A CA 1
ATOM 917 C C . THR A 1 114 ? 2.371 -17.065 32.842 1.00 93.19 114 THR A C 1
ATOM 919 O O . THR A 1 114 ? 1.714 -16.040 32.674 1.00 93.19 114 THR A O 1
ATOM 922 N N . LEU A 1 115 ? 1.811 -18.278 32.727 1.00 93.25 115 LEU A N 1
ATOM 923 C CA . LEU A 1 115 ? 0.380 -18.470 32.436 1.00 93.25 115 LEU A CA 1
ATOM 924 C C . LEU A 1 115 ? -0.524 -17.791 33.479 1.00 93.25 115 LEU A C 1
ATOM 926 O O . LEU A 1 115 ? -1.522 -17.171 33.119 1.00 93.25 115 LEU A O 1
ATOM 930 N N . ASP A 1 116 ? -0.176 -17.916 34.763 1.00 93.81 116 ASP A N 1
ATOM 931 C CA . ASP A 1 116 ? -0.942 -17.331 35.869 1.00 93.81 116 ASP A CA 1
ATOM 932 C C . ASP A 1 116 ? -0.880 -15.792 35.833 1.00 93.81 116 ASP A C 1
ATOM 934 O O . ASP A 1 116 ? -1.891 -15.119 36.023 1.00 93.81 116 ASP A O 1
ATOM 938 N N . GLU A 1 117 ? 0.288 -15.221 35.528 1.00 93.81 117 GLU A N 1
ATOM 939 C CA . GLU A 1 117 ? 0.457 -13.774 35.362 1.00 93.81 117 GLU A CA 1
ATOM 940 C C . GLU A 1 117 ? -0.348 -13.238 34.171 1.00 93.81 117 GLU A C 1
ATOM 942 O O . GLU A 1 117 ? -1.084 -12.261 34.316 1.00 93.81 117 GLU A O 1
ATOM 947 N N . GLN A 1 118 ? -0.295 -13.919 33.023 1.00 94.44 118 GLN A N 1
ATOM 948 C CA . GLN A 1 118 ? -1.081 -13.556 31.844 1.00 94.44 118 GLN A CA 1
ATOM 949 C C . GLN A 1 118 ? -2.591 -13.610 32.126 1.00 94.44 118 GLN A C 1
ATOM 951 O O . GLN A 1 118 ? -3.329 -12.718 31.702 1.00 94.44 118 GLN A O 1
ATOM 956 N N . ALA A 1 119 ? -3.049 -14.618 32.876 1.00 95.06 119 ALA A N 1
ATOM 957 C CA . ALA A 1 119 ? -4.441 -14.734 33.299 1.00 95.06 119 ALA A CA 1
ATOM 958 C C . ALA A 1 119 ? -4.867 -13.593 34.233 1.00 95.06 119 ALA A C 1
ATOM 960 O O . ALA A 1 119 ? -5.956 -13.050 34.058 1.00 95.06 119 ALA A O 1
ATOM 961 N N . ASN A 1 120 ? -4.008 -13.190 35.174 1.00 95.38 120 ASN A N 1
ATOM 962 C CA . ASN A 1 120 ? -4.266 -12.050 36.057 1.00 95.38 120 ASN A CA 1
ATOM 963 C C . ASN A 1 120 ? -4.384 -10.735 35.274 1.00 95.38 120 ASN A C 1
ATOM 965 O O . ASN A 1 120 ? -5.318 -9.970 35.508 1.00 95.38 120 ASN A O 1
ATOM 969 N N . ILE A 1 121 ? -3.483 -10.494 34.313 1.00 94.50 121 ILE A N 1
ATOM 970 C CA . ILE A 1 121 ? -3.525 -9.301 33.450 1.00 94.50 121 ILE A CA 1
ATOM 971 C C . ILE A 1 121 ? -4.844 -9.252 32.677 1.00 94.50 121 ILE A C 1
ATOM 973 O O . ILE A 1 121 ? -5.534 -8.234 32.680 1.00 94.50 121 ILE A O 1
ATOM 977 N N . TRP A 1 122 ? -5.223 -10.357 32.034 1.00 95.31 122 TRP A N 1
ATOM 978 C CA . TRP A 1 122 ? -6.467 -10.412 31.272 1.00 95.31 122 TRP A CA 1
ATOM 979 C C . TRP A 1 122 ? -7.701 -10.285 32.157 1.00 95.31 122 TRP A C 1
ATOM 981 O O . TRP A 1 122 ? -8.632 -9.580 31.781 1.00 95.31 122 TRP A O 1
ATOM 991 N N . ALA A 1 123 ? -7.715 -10.900 33.340 1.00 95.25 123 ALA A N 1
ATOM 992 C CA . ALA A 1 123 ? -8.821 -10.759 34.280 1.00 95.25 123 ALA A CA 1
ATOM 993 C C . ALA A 1 123 ? -9.018 -9.298 34.708 1.00 95.25 123 ALA A C 1
ATOM 995 O O . ALA A 1 123 ? -10.145 -8.812 34.664 1.00 95.25 123 ALA A O 1
ATOM 996 N N . GLN A 1 124 ? -7.935 -8.578 35.023 1.00 94.88 124 GLN A N 1
ATOM 997 C CA . GLN A 1 124 ? -7.991 -7.148 35.348 1.00 94.88 124 GLN A CA 1
ATOM 998 C C . GLN A 1 124 ? -8.483 -6.301 34.167 1.00 94.88 124 GLN A C 1
ATOM 1000 O O . GLN A 1 124 ? -9.302 -5.403 34.351 1.00 94.88 124 GLN A O 1
ATOM 1005 N N . GLN A 1 125 ? -8.021 -6.593 32.947 1.00 95.06 125 GLN A N 1
ATOM 1006 C CA . GLN A 1 125 ? -8.486 -5.905 31.737 1.00 95.06 125 GLN A CA 1
ATOM 1007 C C . GLN A 1 125 ? -9.978 -6.139 31.483 1.00 95.06 125 GLN A C 1
ATOM 1009 O O . GLN A 1 125 ? -10.701 -5.199 31.159 1.00 95.06 125 GLN A O 1
ATOM 1014 N N . ILE A 1 126 ? -10.446 -7.378 31.649 1.00 94.75 126 ILE A N 1
ATOM 1015 C CA . ILE A 1 126 ? -11.859 -7.737 31.506 1.00 94.75 126 ILE A CA 1
ATOM 1016 C C . ILE A 1 126 ? -12.686 -7.035 32.578 1.00 94.75 126 ILE A C 1
ATOM 1018 O O . ILE A 1 126 ? -13.700 -6.429 32.253 1.00 94.75 126 ILE A O 1
ATOM 1022 N N . GLU A 1 127 ? -12.257 -7.080 33.839 1.00 93.25 127 GLU A N 1
ATOM 1023 C CA . GLU A 1 127 ? -12.963 -6.436 34.945 1.00 93.25 127 GLU A CA 1
ATOM 1024 C C . GLU A 1 127 ? -13.088 -4.923 34.730 1.00 93.25 127 GLU A C 1
ATOM 1026 O O . GLU A 1 127 ? -14.196 -4.388 34.788 1.00 93.25 127 GLU A O 1
ATOM 1031 N N . GLY A 1 128 ? -11.984 -4.247 34.400 1.00 92.56 128 GLY A N 1
ATOM 1032 C 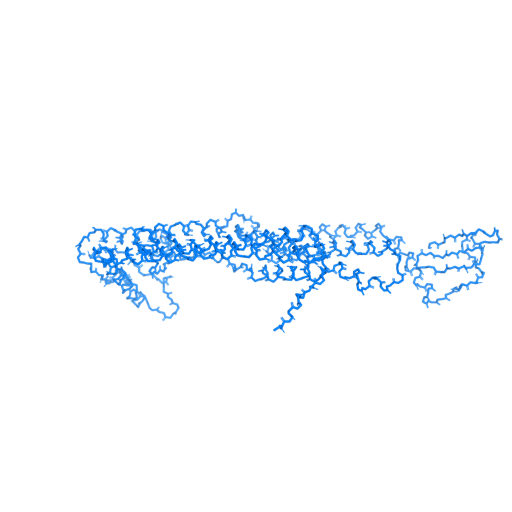CA . GLY A 1 128 ? -11.982 -2.813 34.111 1.00 92.56 128 GLY A CA 1
ATOM 1033 C C . GLY A 1 128 ? -12.894 -2.454 32.937 1.00 92.56 128 GLY A C 1
ATOM 1034 O O . GLY A 1 128 ? -13.706 -1.536 33.042 1.00 92.56 128 GLY A O 1
ATOM 1035 N N . ALA A 1 129 ? -12.837 -3.225 31.850 1.00 92.50 129 ALA A N 1
ATOM 1036 C CA . ALA A 1 129 ? -13.673 -2.984 30.678 1.00 92.50 129 ALA A CA 1
ATOM 1037 C C . ALA A 1 129 ? -15.161 -3.256 30.940 1.00 92.50 129 ALA A C 1
ATOM 1039 O O . ALA A 1 129 ? -16.024 -2.548 30.425 1.00 92.50 129 ALA A O 1
ATOM 1040 N N . LEU A 1 130 ? -15.487 -4.252 31.767 1.00 91.44 130 LEU A N 1
ATOM 1041 C CA . LEU A 1 130 ? -16.859 -4.506 32.194 1.00 91.44 130 LEU A CA 1
ATOM 1042 C C . LEU A 1 130 ? -17.378 -3.370 33.080 1.00 91.44 130 LEU A C 1
ATOM 1044 O O . LEU A 1 130 ? -18.508 -2.926 32.879 1.00 91.44 130 LEU A O 1
ATOM 1048 N N . GLN A 1 131 ? -16.575 -2.867 34.020 1.00 89.94 131 GLN A N 1
ATOM 1049 C CA . GLN A 1 131 ? -16.944 -1.714 34.847 1.00 89.94 131 GLN A CA 1
ATOM 1050 C C . GLN A 1 131 ? -17.186 -0.465 33.988 1.00 89.94 131 GLN A C 1
ATOM 1052 O O . GLN A 1 131 ? -18.215 0.198 34.143 1.00 89.94 131 GLN A O 1
ATOM 1057 N N . GLU A 1 132 ? -16.295 -0.179 33.036 1.00 90.00 132 GLU A N 1
ATOM 1058 C CA . GLU A 1 132 ? -16.456 0.914 32.072 1.00 90.00 132 GLU A CA 1
ATOM 1059 C C . GLU A 1 132 ? -17.739 0.738 31.249 1.00 90.00 132 GLU A C 1
ATOM 1061 O O . GLU A 1 132 ? -18.575 1.640 31.209 1.00 90.00 132 GLU A O 1
ATOM 1066 N N . ALA A 1 133 ? -17.983 -0.458 30.709 1.00 90.31 133 ALA A N 1
ATOM 1067 C CA . ALA A 1 133 ? -19.185 -0.772 29.941 1.00 90.31 133 ALA A CA 1
ATOM 1068 C C . ALA A 1 133 ? -20.490 -0.541 30.734 1.00 90.31 133 ALA A C 1
ATOM 1070 O O . ALA A 1 133 ? -21.502 -0.124 30.157 1.00 90.31 133 ALA A O 1
ATOM 1071 N N . HIS A 1 134 ? -20.492 -0.774 32.052 1.00 88.94 134 HIS A N 1
ATOM 1072 C CA . HIS A 1 134 ? -21.640 -0.458 32.911 1.00 88.94 134 HIS A CA 1
ATOM 1073 C C . HIS A 1 134 ? -21.814 1.051 33.090 1.00 88.94 134 HIS A C 1
ATOM 1075 O O . HIS A 1 134 ? -22.930 1.560 32.957 1.00 88.94 134 HIS A O 1
ATOM 1081 N N . LEU A 1 135 ? -20.721 1.779 33.344 1.00 89.00 135 LEU A N 1
ATOM 1082 C CA . LEU A 1 135 ? -20.739 3.237 33.485 1.00 89.00 135 LEU A CA 1
ATOM 1083 C C . LEU A 1 135 ? -21.235 3.924 32.207 1.00 89.00 135 LEU A C 1
ATOM 1085 O O . LEU A 1 135 ? -22.059 4.838 32.284 1.00 89.00 135 LEU A O 1
ATOM 1089 N N . GLU A 1 136 ? -20.804 3.455 31.037 1.00 90.31 136 GLU A N 1
ATOM 1090 C CA . GLU A 1 136 ? -21.180 4.026 29.739 1.00 90.31 136 GLU A CA 1
ATOM 1091 C C . GLU A 1 136 ? -22.673 3.862 29.402 1.00 90.31 136 GLU A C 1
ATOM 1093 O O . GLU A 1 136 ? -23.237 4.647 28.635 1.00 90.31 136 GLU A O 1
ATOM 1098 N N . ARG A 1 137 ? -23.342 2.869 29.999 1.00 88.62 137 ARG A N 1
ATOM 1099 C CA . ARG A 1 137 ? -24.788 2.630 29.844 1.00 88.62 137 ARG A CA 1
ATOM 1100 C C . ARG A 1 137 ? -25.641 3.440 30.821 1.00 88.62 137 ARG A C 1
ATOM 1102 O O . ARG A 1 137 ? -26.868 3.436 30.712 1.00 88.62 137 ARG A O 1
ATOM 1109 N N . THR A 1 138 ? -25.027 4.160 31.761 1.00 90.50 138 THR A N 1
ATOM 1110 C CA . THR A 1 138 ? -25.768 5.029 32.681 1.00 90.50 138 THR A CA 1
ATOM 1111 C C . THR A 1 138 ? -26.343 6.248 31.956 1.00 90.50 138 THR A C 1
ATOM 1113 O O . THR A 1 138 ? -25.723 6.840 31.069 1.00 90.50 138 THR A O 1
ATOM 1116 N N . LYS A 1 139 ? -27.535 6.692 32.377 1.00 91.94 139 LYS A N 1
ATOM 1117 C CA . LYS A 1 139 ? -28.188 7.888 31.816 1.00 91.94 139 LYS A CA 1
ATOM 1118 C C . LYS A 1 139 ? -27.301 9.136 31.922 1.00 91.94 139 LYS A C 1
ATOM 1120 O O . LYS A 1 139 ? -27.270 9.944 30.996 1.00 91.94 139 LYS A O 1
ATOM 1125 N N . THR A 1 140 ? -26.566 9.274 33.026 1.00 92.50 140 THR A N 1
ATOM 1126 C CA . THR A 1 140 ? -25.653 10.397 33.280 1.00 92.50 140 THR A CA 1
ATOM 1127 C C . THR A 1 140 ? -24.524 10.453 32.254 1.00 92.50 140 THR A C 1
ATOM 1129 O O . THR A 1 140 ? -24.241 11.524 31.714 1.00 92.50 140 THR A O 1
ATOM 1132 N N . TYR A 1 141 ? -23.911 9.305 31.945 1.00 92.44 141 TYR A N 1
ATOM 1133 C CA . TYR A 1 141 ? -22.870 9.226 30.924 1.00 92.44 141 TYR A CA 1
ATOM 1134 C C . TYR A 1 141 ? -23.421 9.625 29.553 1.00 92.44 141 TYR A C 1
ATOM 1136 O O . TYR A 1 141 ? -22.890 10.535 28.919 1.00 92.44 141 TYR A O 1
ATOM 1144 N N . LEU A 1 142 ? -24.547 9.036 29.134 1.00 92.50 142 LEU A N 1
ATOM 1145 C CA . LEU A 1 142 ? -25.152 9.318 27.827 1.00 92.50 142 LEU A CA 1
ATOM 1146 C C . LEU A 1 142 ? -25.515 10.800 27.645 1.00 92.50 142 LEU A C 1
ATOM 1148 O O . LEU A 1 142 ? -25.288 11.359 26.570 1.00 92.50 142 LEU A O 1
ATOM 1152 N N . GLN A 1 143 ? -26.030 11.465 28.683 1.00 93.81 143 GLN A N 1
ATOM 1153 C CA . GLN A 1 143 ? -26.334 12.900 28.632 1.00 93.81 143 GLN A CA 1
ATOM 1154 C C . GLN A 1 143 ? -25.073 13.752 28.447 1.00 93.81 143 GLN A C 1
ATOM 1156 O O . GLN A 1 143 ? -25.033 14.605 27.556 1.00 93.81 143 GLN A O 1
ATOM 1161 N N . ARG A 1 144 ? -24.028 13.498 29.246 1.00 94.06 144 ARG A N 1
ATOM 1162 C CA . ARG A 1 144 ? -22.742 14.203 29.136 1.00 94.06 144 ARG A CA 1
ATOM 1163 C C . ARG A 1 144 ? -22.129 14.010 27.750 1.00 94.06 144 ARG A C 1
ATOM 1165 O O . ARG A 1 144 ? -21.697 14.974 27.122 1.00 94.06 144 ARG A O 1
ATOM 1172 N N . THR A 1 145 ? -22.131 12.779 27.260 1.00 91.94 145 THR A N 1
ATOM 1173 C CA . THR A 1 145 ? -21.559 12.418 25.964 1.00 91.94 145 THR A CA 1
ATOM 1174 C C . THR A 1 145 ? -22.330 13.035 24.798 1.00 91.94 145 THR A C 1
ATOM 1176 O O . THR A 1 145 ? -21.719 13.525 23.850 1.00 91.94 145 THR A O 1
ATOM 1179 N N . THR A 1 146 ? -23.659 13.127 24.897 1.00 94.62 146 THR A N 1
ATOM 1180 C CA . THR A 1 146 ? -24.489 13.832 23.905 1.00 94.62 146 THR A CA 1
ATOM 1181 C C . THR A 1 146 ? -24.140 15.319 23.830 1.00 94.62 146 THR A C 1
ATOM 1183 O O . THR A 1 146 ? -24.032 15.870 22.735 1.00 94.62 146 THR A O 1
ATOM 1186 N N . PHE A 1 147 ? -23.897 15.969 24.973 1.00 96.38 147 PHE A N 1
ATOM 1187 C CA . PHE A 1 147 ? -23.463 17.368 24.999 1.00 96.38 147 PHE A CA 1
ATOM 1188 C C . PHE A 1 147 ? -22.082 17.557 24.352 1.00 96.38 147 PHE A C 1
ATOM 1190 O O . PHE A 1 147 ? -21.898 18.468 23.546 1.00 96.38 147 PHE A O 1
ATOM 1197 N N . ILE A 1 148 ? -21.129 16.664 24.646 1.00 94.75 148 ILE A N 1
ATOM 1198 C CA . ILE A 1 148 ? -19.795 16.675 24.024 1.00 94.75 148 ILE A CA 1
ATOM 1199 C C . ILE A 1 148 ? -19.907 16.496 22.504 1.00 94.75 148 ILE A C 1
ATOM 1201 O O . ILE A 1 148 ? -19.318 17.269 21.750 1.00 94.75 148 ILE A O 1
ATOM 1205 N N . ALA A 1 149 ? -20.701 15.528 22.042 1.00 95.62 149 ALA A N 1
ATOM 1206 C CA . ALA A 1 149 ? -20.925 15.294 20.619 1.00 95.62 149 ALA A CA 1
ATOM 1207 C C . ALA A 1 149 ? -21.539 16.522 19.922 1.00 95.62 149 ALA A C 1
ATOM 1209 O O . ALA A 1 149 ? -21.078 16.914 18.850 1.00 95.62 149 ALA A O 1
ATOM 1210 N N . ALA A 1 150 ? -22.526 17.174 20.547 1.00 96.56 150 ALA A N 1
ATOM 1211 C CA . ALA A 1 150 ? -23.131 18.399 20.025 1.00 96.56 150 ALA A CA 1
ATOM 1212 C C . ALA A 1 150 ? -22.120 19.556 19.937 1.00 96.56 150 ALA A C 1
ATOM 1214 O O . ALA A 1 150 ? -22.075 20.257 18.925 1.00 96.56 150 ALA A O 1
ATOM 1215 N N . ALA A 1 151 ? -21.270 19.730 20.954 1.00 96.38 151 ALA A N 1
ATOM 1216 C CA . ALA A 1 151 ? -20.214 20.740 20.943 1.00 96.38 151 ALA A CA 1
ATOM 1217 C C . ALA A 1 151 ? -19.208 20.502 19.805 1.00 96.38 151 ALA A C 1
ATOM 1219 O O . ALA A 1 151 ? -18.864 21.435 19.080 1.00 96.38 151 ALA A O 1
ATOM 1220 N N . ILE A 1 152 ? -18.790 19.250 19.592 1.00 95.75 152 ILE A N 1
ATOM 1221 C CA . ILE A 1 152 ? -17.888 18.879 18.494 1.00 95.75 152 ILE A CA 1
ATOM 1222 C C . ILE A 1 152 ? -18.542 19.157 17.143 1.00 95.75 152 ILE A C 1
ATOM 1224 O O . ILE A 1 152 ? -17.914 19.788 16.300 1.00 95.75 152 ILE A O 1
ATOM 1228 N N . LEU A 1 153 ? -19.810 18.778 16.950 1.00 96.81 153 LEU A N 1
ATOM 1229 C CA . LEU A 1 153 ? -20.539 19.083 15.715 1.00 96.81 153 LEU A CA 1
ATOM 1230 C C . LEU A 1 153 ? -20.591 20.586 15.434 1.00 96.81 153 LEU A C 1
ATOM 1232 O O . LEU A 1 153 ? -20.340 20.999 14.303 1.00 96.81 153 LEU A O 1
ATOM 1236 N N . LEU A 1 154 ? -20.869 21.414 16.444 1.00 97.38 154 LEU A N 1
ATOM 1237 C CA . LEU A 1 154 ? -20.882 22.871 16.292 1.00 97.38 154 LEU A CA 1
ATOM 1238 C C . LEU A 1 154 ? -19.504 23.418 15.903 1.00 97.38 154 LEU A C 1
ATOM 1240 O O . LEU A 1 154 ? -19.407 24.238 14.988 1.00 97.38 154 LEU A O 1
ATOM 1244 N N . ILE A 1 155 ? -18.437 22.928 16.542 1.00 96.38 155 ILE A N 1
ATOM 1245 C CA . ILE A 1 155 ? -17.054 23.286 16.202 1.00 96.38 155 ILE A CA 1
ATOM 1246 C C . ILE A 1 155 ? -16.745 22.887 14.753 1.00 96.38 155 ILE A C 1
ATOM 1248 O O . ILE A 1 155 ? -16.250 23.707 13.978 1.00 96.38 155 ILE A O 1
ATOM 1252 N N . THR A 1 156 ? -17.086 21.664 14.345 1.00 97.19 156 THR A N 1
ATOM 1253 C CA . THR A 1 156 ? -16.894 21.160 12.978 1.00 97.19 156 THR A CA 1
ATOM 1254 C C . THR A 1 156 ? -17.664 21.994 11.954 1.00 97.19 156 THR A C 1
ATOM 1256 O O . THR A 1 156 ? -17.106 22.357 10.918 1.00 97.19 156 THR A O 1
ATOM 1259 N N . VAL A 1 157 ? -18.916 22.364 12.233 1.00 97.50 157 VAL A N 1
ATOM 1260 C CA . VAL A 1 157 ? -19.702 23.254 11.364 1.00 97.50 157 VAL A CA 1
ATOM 1261 C C . VAL A 1 157 ? -19.039 24.630 11.262 1.00 97.50 157 VAL A C 1
ATOM 1263 O O . VAL A 1 157 ? -18.886 25.142 10.151 1.00 97.50 157 VAL A O 1
ATOM 1266 N N . GLY A 1 158 ? -18.573 25.192 12.381 1.00 96.31 158 GLY A N 1
ATOM 1267 C CA . GLY A 1 158 ? -17.849 26.464 12.421 1.00 96.31 158 GLY A CA 1
ATOM 1268 C C . GLY A 1 158 ? -16.571 26.449 11.576 1.00 96.31 158 GLY A C 1
ATOM 1269 O O . GLY A 1 158 ? -16.389 27.312 10.716 1.00 96.31 158 GLY A O 1
ATOM 1270 N N . PHE A 1 159 ? -15.723 25.429 11.732 1.00 95.88 159 PHE A N 1
ATOM 1271 C CA . PHE A 1 159 ? -14.523 25.250 10.905 1.00 95.88 159 PHE A CA 1
ATOM 1272 C C . PHE A 1 159 ? -14.861 25.003 9.432 1.00 95.88 159 PHE A C 1
ATOM 1274 O O . PHE A 1 159 ? -14.222 25.563 8.541 1.00 95.88 159 PHE A O 1
ATOM 1281 N N . SER A 1 160 ? -15.892 24.207 9.146 1.00 95.06 160 SER A N 1
ATOM 1282 C CA . SER A 1 160 ? -16.353 23.972 7.778 1.00 95.06 160 SER A CA 1
ATOM 1283 C C . SER A 1 160 ? -16.839 25.266 7.115 1.00 95.06 160 SER A C 1
ATOM 1285 O O . SER A 1 160 ? -16.639 25.441 5.910 1.00 95.06 160 SER A O 1
ATOM 1287 N N . TRP A 1 161 ? -17.478 26.162 7.871 1.00 96.31 161 TRP A N 1
ATOM 1288 C CA . TRP A 1 161 ? -17.897 27.478 7.394 1.00 96.31 161 TRP A CA 1
ATOM 1289 C C . TRP A 1 161 ? -16.696 28.410 7.186 1.00 96.31 161 TRP A C 1
ATOM 1291 O O . TRP A 1 161 ? -16.597 29.035 6.129 1.00 96.31 161 TRP A O 1
ATOM 1301 N N . LEU A 1 162 ? -15.729 28.412 8.112 1.00 94.19 162 LEU A N 1
ATOM 1302 C CA . LEU A 1 162 ? -14.463 29.145 7.995 1.00 94.19 162 LEU A CA 1
ATOM 1303 C C . LEU A 1 162 ? -13.706 28.776 6.707 1.00 94.19 162 LEU A C 1
ATOM 1305 O O . LEU A 1 162 ? -13.298 29.663 5.959 1.00 94.19 162 LEU A O 1
ATOM 1309 N N . LEU A 1 163 ? -13.572 27.481 6.395 1.00 92.25 163 LEU A N 1
ATOM 1310 C CA . LEU A 1 163 ? -12.938 27.016 5.151 1.00 92.25 163 LEU A CA 1
ATOM 1311 C C . LEU A 1 163 ? -13.673 27.530 3.899 1.00 92.25 163 LEU A C 1
ATOM 1313 O O . LEU A 1 163 ? -13.042 27.907 2.908 1.00 92.25 163 LEU A O 1
ATOM 1317 N N . GLY A 1 164 ? -15.008 27.585 3.943 1.00 91.25 164 GLY A N 1
ATOM 1318 C CA . GLY A 1 164 ? -15.830 28.158 2.874 1.00 91.25 164 GLY A CA 1
ATOM 1319 C C . GLY A 1 164 ? -15.636 29.668 2.717 1.00 91.25 164 GLY A C 1
ATOM 1320 O O . GLY A 1 164 ? -15.525 30.166 1.595 1.00 91.25 164 GLY A O 1
ATOM 1321 N N . TRP A 1 165 ? -15.527 30.391 3.829 1.00 92.69 165 TRP A N 1
ATOM 1322 C CA . TRP A 1 165 ? -15.229 31.819 3.827 1.00 92.69 165 TRP A CA 1
ATOM 1323 C C . TRP A 1 165 ? -13.833 32.107 3.255 1.00 92.69 165 TRP A C 1
ATOM 1325 O O . TRP A 1 165 ? -13.710 32.950 2.366 1.00 92.69 165 TRP A O 1
ATOM 1335 N N . ILE A 1 166 ? -12.806 31.345 3.660 1.00 88.69 166 ILE A N 1
ATOM 1336 C CA . ILE A 1 166 ? -11.437 31.437 3.114 1.00 88.69 166 ILE A CA 1
ATOM 1337 C C . ILE A 1 166 ? -11.451 31.237 1.595 1.00 88.69 166 ILE A C 1
ATOM 1339 O O . ILE A 1 166 ? -10.845 32.022 0.863 1.00 88.69 166 ILE A O 1
ATOM 1343 N N . LYS A 1 167 ? -12.193 30.233 1.103 1.00 88.50 167 LYS A N 1
ATOM 1344 C CA . LYS A 1 167 ? -12.372 30.002 -0.338 1.00 88.50 167 LYS A CA 1
ATOM 1345 C C . LYS A 1 167 ? -12.912 31.242 -1.045 1.00 88.50 167 LYS A C 1
ATOM 1347 O O . LYS A 1 167 ? -12.391 31.630 -2.089 1.00 88.50 167 LYS A O 1
ATOM 1352 N N . HIS A 1 168 ? -13.962 31.847 -0.495 1.00 87.44 168 HIS A N 1
ATOM 1353 C CA . HIS A 1 168 ? -14.611 32.991 -1.121 1.00 87.44 168 HIS A CA 1
ATOM 1354 C C . HIS A 1 168 ? -13.715 34.237 -1.120 1.00 87.44 168 HIS A C 1
ATOM 1356 O O . HIS A 1 168 ? -13.608 34.903 -2.151 1.00 87.44 168 HIS A O 1
ATOM 1362 N N . GLN A 1 169 ? -13.008 34.506 -0.015 1.00 86.62 169 GLN A N 1
ATOM 1363 C CA . GLN A 1 169 ? -12.042 35.609 0.066 1.00 86.62 169 GLN A CA 1
ATOM 1364 C C . GLN A 1 169 ? -10.881 35.424 -0.913 1.00 86.62 169 GLN A C 1
ATOM 1366 O O . GLN A 1 169 ? -10.514 36.368 -1.610 1.00 86.62 169 GLN A O 1
ATOM 1371 N N . PHE A 1 170 ? -10.336 34.209 -1.017 1.00 82.62 170 PHE A N 1
ATOM 1372 C CA . PHE A 1 170 ? -9.253 33.913 -1.951 1.00 82.62 170 PHE A CA 1
ATOM 1373 C C . PHE A 1 170 ? -9.671 34.168 -3.401 1.00 82.62 170 PHE A C 1
ATOM 1375 O O . PHE A 1 170 ? -8.973 34.882 -4.116 1.00 82.62 170 PHE A O 1
ATOM 1382 N N . ILE A 1 171 ? -10.834 33.652 -3.819 1.00 79.12 171 ILE A N 1
ATOM 1383 C CA . ILE A 1 171 ? -11.354 33.857 -5.181 1.00 79.12 171 ILE A CA 1
ATOM 1384 C C . ILE A 1 171 ? -11.555 35.353 -5.459 1.00 79.12 171 ILE A C 1
ATOM 1386 O O . ILE A 1 171 ? -11.131 35.836 -6.506 1.00 79.12 171 ILE A O 1
ATOM 1390 N N . ARG A 1 172 ? -12.125 36.100 -4.502 1.00 80.00 172 ARG A N 1
ATOM 1391 C CA . ARG A 1 172 ? -12.353 37.547 -4.625 1.00 80.00 172 ARG A CA 1
ATOM 1392 C C . ARG A 1 172 ? -11.047 38.337 -4.772 1.00 80.00 172 ARG A C 1
ATOM 1394 O O . ARG A 1 172 ? -10.958 39.226 -5.615 1.00 80.00 172 ARG A O 1
ATOM 1401 N N . VAL A 1 173 ? -10.028 38.034 -3.966 1.00 78.12 173 VAL A N 1
ATOM 1402 C CA . VAL A 1 173 ? -8.723 38.721 -4.022 1.00 78.12 173 VAL A CA 1
ATOM 1403 C C . VAL A 1 173 ? -7.947 38.332 -5.280 1.00 78.12 173 VAL A C 1
ATOM 1405 O O . VAL A 1 173 ? -7.351 39.199 -5.921 1.00 78.12 173 VAL A O 1
ATOM 1408 N N . ALA A 1 174 ? -7.976 37.053 -5.662 1.00 70.62 174 ALA A N 1
ATOM 1409 C CA . ALA A 1 174 ? -7.330 36.562 -6.873 1.00 70.62 174 ALA A CA 1
ATOM 1410 C C . ALA A 1 174 ? -7.913 37.235 -8.122 1.00 70.62 174 ALA A C 1
ATOM 1412 O O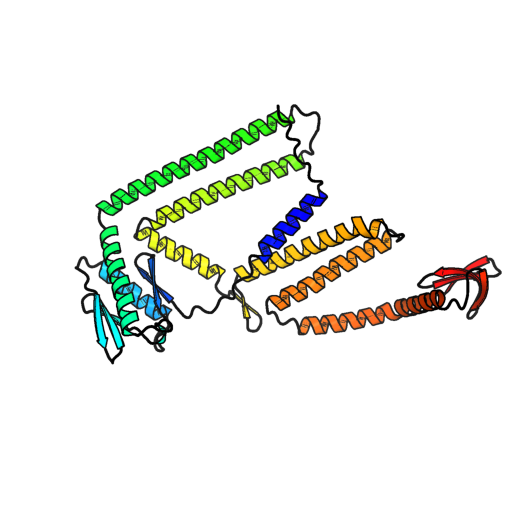 . ALA A 1 174 ? -7.149 37.733 -8.945 1.00 70.62 174 ALA A O 1
ATOM 1413 N N . SER A 1 175 ? -9.243 37.348 -8.228 1.00 69.19 175 SER A N 1
ATOM 1414 C CA . SER A 1 175 ? -9.876 38.025 -9.364 1.00 69.19 175 SER A CA 1
ATOM 1415 C C . SER A 1 175 ? -9.519 39.513 -9.448 1.00 69.19 175 SER A C 1
ATOM 1417 O O . SER A 1 175 ? -9.352 40.024 -10.548 1.00 69.19 175 SER A O 1
ATOM 1419 N N . LEU A 1 176 ? -9.356 40.203 -8.310 1.00 67.00 176 LEU A N 1
ATOM 1420 C CA . LEU A 1 176 ? -9.039 41.640 -8.262 1.00 67.00 176 LEU A CA 1
ATOM 1421 C C . LEU A 1 176 ? -7.580 41.966 -8.615 1.00 67.00 176 LEU A C 1
ATOM 1423 O O . LEU A 1 176 ? -7.304 43.022 -9.175 1.00 67.00 176 LEU A O 1
ATOM 1427 N N . ARG A 1 177 ? -6.630 41.082 -8.280 1.00 62.94 177 ARG A N 1
ATOM 1428 C CA . ARG A 1 177 ? -5.203 41.275 -8.609 1.00 62.94 177 ARG A CA 1
ATOM 1429 C C . ARG A 1 177 ? -4.866 40.950 -10.065 1.00 62.94 177 ARG A C 1
ATOM 1431 O O . ARG A 1 177 ? -3.808 41.341 -10.547 1.00 62.94 177 ARG A O 1
ATOM 1438 N N . LEU A 1 178 ? -5.745 40.224 -10.750 1.00 58.28 178 LEU A N 1
ATOM 1439 C CA . LEU A 1 178 ? -5.572 39.843 -12.150 1.00 58.28 178 LEU A CA 1
ATOM 1440 C C . LEU A 1 178 ? -6.089 40.914 -13.116 1.00 58.28 178 LEU A C 1
ATOM 1442 O O . LEU A 1 178 ? -5.505 41.088 -14.176 1.00 58.28 178 LEU A O 1
ATOM 1446 N N . THR A 1 179 ? -7.118 41.680 -12.744 1.00 55.56 179 THR A N 1
ATOM 1447 C CA . THR A 1 179 ? -7.615 42.815 -13.545 1.00 55.56 179 THR A CA 1
ATOM 1448 C C . THR A 1 179 ? -6.689 44.030 -13.528 1.00 55.56 179 THR A C 1
ATOM 1450 O O . THR A 1 179 ? -6.786 44.871 -14.415 1.00 55.56 179 THR A O 1
ATOM 1453 N N . THR A 1 180 ? -5.793 44.141 -12.545 1.00 54.91 180 THR A N 1
ATOM 1454 C CA . THR A 1 180 ? -4.869 45.280 -12.397 1.00 54.91 180 THR A CA 1
ATOM 1455 C C . THR A 1 180 ? -3.462 45.017 -12.941 1.00 54.91 180 THR A C 1
ATOM 1457 O O . THR A 1 180 ? -2.660 45.945 -13.025 1.00 54.91 180 THR A O 1
ATOM 1460 N N . SER A 1 181 ? -3.141 43.780 -13.335 1.00 55.09 181 SER A N 1
ATOM 1461 C CA . SER A 1 181 ? -1.844 43.429 -13.917 1.00 55.09 181 SER A CA 1
ATOM 1462 C C . SER A 1 181 ? -1.955 43.317 -15.440 1.00 55.09 181 SER A C 1
ATOM 1464 O O . SER A 1 181 ? -2.655 42.450 -15.944 1.00 55.09 181 SER A O 1
ATOM 1466 N N . ASN A 1 182 ? -1.212 44.141 -16.187 1.00 53.03 182 ASN A N 1
ATOM 1467 C CA . ASN A 1 182 ? -1.103 44.057 -17.656 1.00 53.03 182 ASN A CA 1
ATOM 1468 C C . ASN A 1 182 ? -0.418 42.766 -18.163 1.00 53.03 182 ASN A C 1
ATOM 1470 O O . ASN A 1 182 ? -0.238 42.588 -19.367 1.00 53.03 182 ASN A O 1
ATOM 1474 N N . ALA A 1 183 ? -0.000 41.862 -17.273 1.00 55.88 183 ALA A N 1
ATOM 1475 C CA . ALA A 1 183 ? 0.420 40.527 -17.661 1.00 55.88 183 ALA A CA 1
ATOM 1476 C C . ALA A 1 183 ? -0.839 39.679 -17.846 1.00 55.88 183 ALA A C 1
ATOM 1478 O O . ALA A 1 183 ? -1.586 39.507 -16.894 1.00 55.88 183 ALA A O 1
ATOM 1479 N N . ILE A 1 184 ? -1.064 39.134 -19.042 1.00 54.41 184 ILE A N 1
ATOM 1480 C CA . ILE A 1 184 ? -2.093 38.119 -19.292 1.00 54.41 184 ILE A CA 1
ATOM 1481 C C . ILE A 1 184 ? -1.472 36.767 -18.903 1.00 54.41 184 ILE A C 1
ATOM 1483 O O . ILE A 1 184 ? -0.763 36.176 -19.720 1.00 54.41 184 ILE A O 1
ATOM 1487 N N . PRO A 1 185 ? -1.626 36.257 -17.665 1.00 56.34 185 PRO A N 1
ATOM 1488 C CA . PRO A 1 185 ? -1.285 34.869 -17.397 1.00 56.34 185 PRO A CA 1
ATOM 1489 C C . PRO A 1 185 ? -2.160 33.985 -18.289 1.00 56.34 185 PRO A C 1
ATOM 1491 O O . PRO A 1 185 ? -3.362 34.225 -18.412 1.00 56.34 185 PRO A O 1
ATOM 1494 N N . ASN A 1 186 ? -1.563 32.965 -18.912 1.00 61.19 186 ASN A N 1
ATOM 1495 C CA . ASN A 1 186 ? -2.309 31.969 -19.680 1.00 61.19 186 ASN A CA 1
ATOM 1496 C C . ASN A 1 186 ? -3.514 31.500 -18.856 1.00 61.19 186 ASN A C 1
ATOM 1498 O O . ASN A 1 186 ? -3.348 31.013 -17.738 1.00 61.19 186 ASN A O 1
ATOM 1502 N N . SER A 1 187 ? -4.724 31.646 -19.400 1.00 65.94 187 SER A N 1
ATOM 1503 C CA . SER A 1 187 ? -5.970 31.341 -18.681 1.00 65.94 187 SER A CA 1
ATOM 1504 C C . SER A 1 187 ? -6.010 29.908 -18.128 1.00 65.94 187 SER A C 1
ATOM 1506 O O . SER A 1 187 ? -6.697 29.639 -17.144 1.00 65.94 187 SER A O 1
ATOM 1508 N N . GLU A 1 188 ? -5.228 28.999 -18.711 1.00 67.62 188 GLU A N 1
ATOM 1509 C CA . GLU A 1 188 ? -5.079 27.623 -18.247 1.00 67.62 188 GLU A CA 1
ATOM 1510 C C . GLU A 1 188 ? -4.344 27.487 -16.908 1.00 67.62 188 GLU A C 1
ATOM 1512 O O . GLU A 1 188 ? -4.789 26.721 -16.056 1.00 67.62 188 GLU A O 1
ATOM 1517 N N . THR A 1 189 ? -3.267 28.240 -16.656 1.00 67.38 189 THR A N 1
ATOM 1518 C CA . THR A 1 189 ? -2.498 28.088 -15.404 1.00 67.38 189 THR A CA 1
ATOM 1519 C C . THR A 1 189 ? -3.291 28.568 -14.191 1.00 67.38 189 THR A C 1
ATOM 1521 O O . THR A 1 189 ? -3.235 27.952 -13.127 1.00 67.38 189 THR A O 1
ATOM 1524 N N . LEU A 1 190 ? -4.096 29.620 -14.363 1.00 70.06 190 LEU A N 1
ATOM 1525 C CA . LEU A 1 190 ? -5.016 30.107 -13.336 1.00 70.06 190 LEU A CA 1
ATOM 1526 C C . LEU A 1 190 ? -6.138 29.110 -13.043 1.00 70.06 190 LEU A C 1
ATOM 1528 O O . LEU A 1 190 ? -6.439 28.868 -11.876 1.00 70.06 190 LEU A O 1
ATOM 1532 N N . LYS A 1 191 ? -6.713 28.488 -14.081 1.00 73.81 191 LYS A N 1
ATOM 1533 C CA . LYS A 1 191 ? -7.733 27.439 -13.921 1.00 73.81 191 LYS A CA 1
ATOM 1534 C C . LYS A 1 191 ? -7.186 26.232 -13.162 1.00 73.81 191 LYS A C 1
ATOM 1536 O O . LYS A 1 191 ? -7.867 25.719 -12.278 1.00 73.81 191 LYS A O 1
ATOM 1541 N N . VAL A 1 192 ? -5.957 25.803 -13.463 1.00 72.25 192 VAL A N 1
ATOM 1542 C CA . VAL A 1 192 ? -5.296 24.696 -12.751 1.00 72.25 192 VAL A CA 1
ATOM 1543 C C . VAL A 1 192 ? -5.054 25.052 -11.283 1.00 72.25 192 VAL A C 1
ATOM 1545 O O . VAL A 1 192 ? -5.353 24.242 -10.408 1.00 72.25 192 VAL A O 1
ATOM 1548 N N . LEU A 1 193 ? -4.572 26.264 -10.988 1.00 72.94 193 LEU A N 1
ATOM 1549 C CA . LEU A 1 193 ? -4.346 26.715 -9.611 1.00 72.94 193 LEU A CA 1
ATOM 1550 C C . LEU A 1 193 ? -5.656 26.827 -8.814 1.00 72.94 193 LEU A C 1
ATOM 1552 O O . LEU A 1 193 ? -5.719 26.415 -7.656 1.00 72.94 193 LEU A O 1
ATOM 1556 N N . GLU A 1 194 ? -6.715 27.348 -9.435 1.00 78.62 194 GLU A N 1
ATOM 1557 C CA . GLU A 1 194 ? -8.045 27.426 -8.831 1.00 78.62 194 GLU A CA 1
ATOM 1558 C C . GLU A 1 194 ? -8.624 26.030 -8.563 1.00 78.62 194 GLU A C 1
ATOM 1560 O O . GLU A 1 194 ? -9.155 25.782 -7.478 1.00 78.62 194 GLU A O 1
ATOM 1565 N N . LEU A 1 195 ? -8.504 25.106 -9.526 1.00 78.88 195 LEU A N 1
ATOM 1566 C CA . LEU A 1 195 ? -8.931 23.716 -9.369 1.00 78.88 195 LEU A CA 1
ATOM 1567 C C . LEU A 1 195 ? -8.167 23.041 -8.228 1.00 78.88 195 LEU A C 1
ATOM 1569 O O . LEU A 1 195 ? -8.789 22.440 -7.355 1.00 78.88 195 LEU A O 1
ATOM 1573 N N . PHE A 1 196 ? -6.843 23.192 -8.193 1.00 78.19 196 PHE A N 1
ATOM 1574 C CA . PHE A 1 196 ? -6.000 22.665 -7.124 1.00 78.19 196 PHE A CA 1
ATOM 1575 C C . PHE A 1 196 ? -6.443 23.187 -5.754 1.00 78.19 196 PHE A C 1
ATOM 1577 O O . PHE A 1 196 ? -6.705 22.400 -4.849 1.00 78.19 196 PHE A O 1
ATOM 1584 N N . PHE A 1 197 ? -6.617 24.502 -5.605 1.00 81.56 197 PHE A N 1
ATOM 1585 C CA . PHE A 1 197 ? -7.052 25.095 -4.341 1.00 81.56 197 PHE A CA 1
ATOM 1586 C C . PHE A 1 197 ? -8.459 24.631 -3.924 1.00 81.56 197 PHE A C 1
ATOM 1588 O O . PHE A 1 197 ? -8.695 24.330 -2.752 1.00 81.56 197 PHE A O 1
ATOM 1595 N N . LYS A 1 198 ? -9.394 24.507 -4.881 1.00 84.31 198 LYS A N 1
ATOM 1596 C CA . LYS A 1 198 ? -10.728 23.930 -4.641 1.00 84.31 198 LYS A CA 1
ATOM 1597 C C . LYS A 1 198 ? -10.638 22.492 -4.141 1.00 84.31 198 LYS A C 1
ATOM 1599 O O . LYS A 1 198 ? -11.348 22.160 -3.195 1.00 84.31 198 LYS A O 1
ATOM 1604 N N . LEU A 1 199 ? -9.788 21.670 -4.755 1.00 83.25 199 LEU A N 1
ATOM 1605 C CA . LEU A 1 199 ? -9.574 20.281 -4.355 1.00 83.25 199 LEU A CA 1
ATOM 1606 C C . LEU A 1 199 ? -8.958 20.200 -2.957 1.00 83.25 199 LEU A C 1
ATOM 1608 O O . LEU A 1 199 ? -9.483 19.477 -2.123 1.00 83.25 199 LEU A O 1
ATOM 1612 N N . VAL A 1 200 ? -7.928 20.997 -2.658 1.00 86.31 200 VAL A N 1
ATOM 1613 C CA . VAL A 1 200 ? -7.296 21.030 -1.328 1.00 86.31 200 VAL A CA 1
ATOM 1614 C C . VAL A 1 200 ? -8.309 21.386 -0.240 1.00 86.31 200 VAL A C 1
ATOM 1616 O O . VAL A 1 200 ? -8.429 20.664 0.749 1.00 86.31 200 VAL A O 1
ATOM 1619 N N . LEU A 1 201 ? -9.089 22.455 -0.426 1.00 88.06 201 LEU A N 1
ATOM 1620 C CA . LEU A 1 201 ? -10.104 22.850 0.553 1.00 88.06 201 LEU A CA 1
ATOM 1621 C C . LEU A 1 201 ? -11.250 21.837 0.663 1.00 88.06 201 LEU A C 1
ATOM 1623 O O . LEU A 1 201 ? -11.766 21.618 1.760 1.00 88.06 201 LEU A O 1
ATOM 1627 N N . ALA A 1 202 ? -11.655 21.213 -0.447 1.00 88.19 202 ALA A N 1
ATOM 1628 C CA . ALA A 1 202 ? -12.651 20.147 -0.428 1.00 88.19 202 ALA A CA 1
ATOM 1629 C C . ALA A 1 202 ? -12.145 18.936 0.367 1.00 88.19 202 ALA A C 1
ATOM 1631 O O . ALA A 1 202 ? -12.861 18.454 1.242 1.00 88.19 202 ALA A O 1
ATOM 1632 N N . SER A 1 203 ? -10.901 18.512 0.139 1.00 88.06 203 SER A N 1
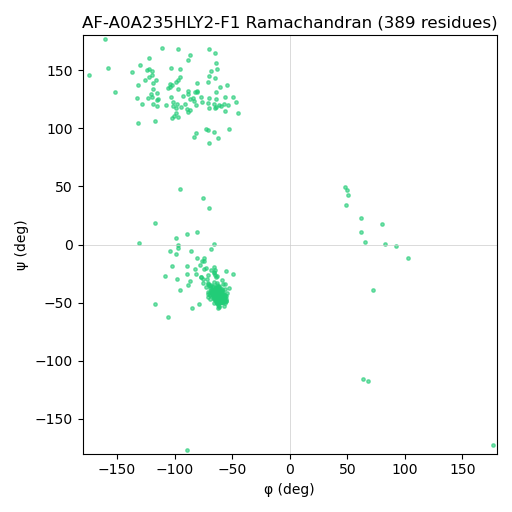ATOM 1633 C CA . SER A 1 203 ? -10.256 17.426 0.880 1.00 88.06 203 SER A CA 1
ATOM 1634 C C . SER A 1 203 ? -10.123 17.746 2.367 1.00 88.06 203 SER A C 1
ATOM 1636 O O . SER A 1 203 ? -10.465 16.908 3.195 1.00 88.06 203 SER A O 1
ATOM 1638 N N . MET A 1 204 ? -9.713 18.968 2.729 1.00 90.94 204 MET A N 1
ATOM 1639 C CA . MET A 1 204 ? -9.674 19.411 4.132 1.00 90.94 204 MET A CA 1
ATOM 1640 C C . MET A 1 204 ? -11.058 19.354 4.782 1.00 90.94 204 MET A C 1
ATOM 1642 O O . MET A 1 204 ? -11.192 18.886 5.910 1.00 90.94 204 MET A O 1
ATOM 1646 N N . ARG A 1 205 ? -12.102 19.791 4.069 1.00 93.44 205 ARG A N 1
ATOM 1647 C CA . ARG A 1 205 ? -13.481 19.744 4.565 1.00 93.44 205 ARG A CA 1
ATOM 1648 C C . ARG A 1 205 ? -13.970 18.307 4.745 1.00 93.44 205 ARG A C 1
ATOM 1650 O O . ARG A 1 205 ? -14.569 18.011 5.773 1.00 93.44 205 ARG A O 1
ATOM 1657 N N . ILE A 1 206 ? -13.710 17.426 3.780 1.00 92.94 206 ILE A N 1
ATOM 1658 C CA . ILE A 1 206 ? -14.041 15.999 3.885 1.00 92.94 206 ILE A CA 1
ATOM 1659 C C . ILE A 1 206 ? -13.308 15.385 5.080 1.00 92.94 206 ILE A C 1
ATOM 1661 O O . ILE A 1 206 ? -13.951 14.760 5.914 1.00 92.94 206 ILE A O 1
ATOM 1665 N N . GLY A 1 207 ? -12.002 15.626 5.221 1.00 90.25 207 GLY A N 1
ATOM 1666 C CA . GLY A 1 207 ? -11.204 15.128 6.343 1.00 90.25 207 GLY A CA 1
ATOM 1667 C C . GLY A 1 207 ? -11.709 15.616 7.703 1.00 90.25 207 GLY A C 1
ATOM 1668 O O . GLY A 1 207 ? -11.808 14.827 8.638 1.00 90.25 207 GLY A O 1
ATOM 1669 N N . LEU A 1 208 ? -12.106 16.888 7.801 1.00 94.69 208 LEU A N 1
ATOM 1670 C CA . LEU A 1 208 ? -12.708 17.466 9.004 1.00 94.69 208 LEU A CA 1
ATOM 1671 C C . LEU A 1 208 ? -14.011 16.746 9.391 1.00 94.69 208 LEU A C 1
ATOM 1673 O O . LEU A 1 208 ? -14.171 16.346 10.542 1.00 94.69 208 LEU A O 1
ATOM 1677 N N . TRP A 1 209 ? -14.927 16.558 8.435 1.00 94.69 209 TRP A N 1
ATOM 1678 C CA . TRP A 1 209 ? -16.194 15.862 8.678 1.00 94.69 209 TRP A CA 1
ATOM 1679 C C . TRP A 1 209 ? -15.988 14.385 9.000 1.00 94.69 209 TRP A C 1
ATOM 1681 O O . TRP A 1 209 ? -16.583 13.887 9.950 1.00 94.69 209 TRP A O 1
ATOM 1691 N N . MET A 1 210 ? -15.112 13.702 8.264 1.00 92.06 210 MET A N 1
ATOM 1692 C CA . MET A 1 210 ? -14.760 12.308 8.526 1.00 92.06 210 MET A CA 1
ATOM 1693 C C . MET A 1 210 ? -14.181 12.138 9.932 1.00 92.06 210 MET A C 1
ATOM 1695 O O . MET A 1 210 ? -14.634 11.270 10.670 1.00 92.06 210 MET A O 1
ATOM 1699 N N . SER A 1 211 ? -13.244 13.000 10.337 1.00 90.88 211 SER A N 1
ATOM 1700 C CA . SER A 1 211 ? -12.656 12.980 11.681 1.00 90.88 211 SER A CA 1
ATOM 1701 C C . SER A 1 211 ? -13.709 13.207 12.769 1.00 90.88 211 SER A C 1
ATOM 1703 O O . SER A 1 211 ? -13.784 12.441 13.727 1.00 90.88 211 SER A O 1
ATOM 1705 N N . ALA A 1 212 ? -14.589 14.198 12.590 1.00 92.81 212 ALA A N 1
ATOM 1706 C CA . ALA A 1 212 ? -15.670 14.467 13.533 1.00 92.81 212 ALA A CA 1
ATOM 1707 C C . ALA A 1 212 ? -16.644 13.285 13.653 1.00 92.81 212 ALA A C 1
ATOM 1709 O O . ALA A 1 212 ? -16.982 12.882 14.763 1.00 92.81 212 ALA A O 1
ATOM 1710 N N . ILE A 1 213 ? -17.059 12.695 12.528 1.00 92.75 213 ILE A N 1
ATOM 1711 C CA . ILE A 1 213 ? -17.952 11.528 12.498 1.00 92.75 213 ILE A CA 1
ATOM 1712 C C . ILE A 1 213 ? -17.295 10.332 13.193 1.00 92.75 213 ILE A C 1
ATOM 1714 O O . ILE A 1 213 ? -17.916 9.710 14.053 1.00 92.75 213 ILE A O 1
ATOM 1718 N N . LEU A 1 214 ? -16.036 10.023 12.876 1.00 89.69 214 LEU A N 1
ATOM 1719 C CA . LEU A 1 214 ? -15.304 8.920 13.505 1.00 89.69 214 LEU A CA 1
ATOM 1720 C C . LEU A 1 214 ? -15.122 9.140 15.011 1.00 89.69 214 LEU A C 1
ATOM 1722 O O . LEU A 1 214 ? -15.278 8.210 15.797 1.00 89.69 214 LEU A O 1
ATOM 1726 N N . TYR A 1 215 ? -14.846 10.371 15.438 1.00 91.94 215 TYR A N 1
ATOM 1727 C CA . TYR A 1 215 ? -14.740 10.685 16.858 1.00 91.94 215 TYR A CA 1
ATOM 1728 C C . TYR A 1 215 ? -16.088 10.523 17.572 1.00 91.94 215 TYR A C 1
ATOM 1730 O O . TYR A 1 215 ? -16.176 9.818 18.574 1.00 91.94 215 TYR A O 1
ATOM 1738 N N . ILE A 1 216 ? -17.159 11.116 17.034 1.00 93.06 216 ILE A N 1
ATOM 1739 C CA . ILE A 1 216 ? -18.501 11.064 17.633 1.00 93.06 216 ILE A CA 1
ATOM 1740 C C . ILE A 1 216 ? -19.034 9.631 17.682 1.00 93.06 216 ILE A C 1
ATOM 1742 O O . ILE A 1 216 ? -19.611 9.225 18.686 1.00 93.06 216 ILE A O 1
ATOM 1746 N N . THR A 1 217 ? -18.825 8.841 16.630 1.00 91.56 217 THR A N 1
ATOM 1747 C CA . THR A 1 217 ? -19.240 7.429 16.612 1.00 91.56 217 THR A CA 1
ATOM 1748 C C . THR A 1 217 ? -18.496 6.590 17.651 1.00 91.56 217 THR A C 1
ATOM 1750 O O . THR A 1 217 ? -19.076 5.642 18.168 1.00 91.56 217 THR A O 1
ATOM 1753 N N . ASN A 1 218 ? -17.269 6.948 18.033 1.00 89.88 218 ASN A N 1
ATOM 1754 C CA . ASN A 1 218 ? -16.534 6.263 19.101 1.00 89.88 218 ASN A CA 1
ATOM 1755 C C . ASN A 1 218 ? -16.933 6.700 20.522 1.00 89.88 218 ASN A C 1
ATOM 1757 O O . ASN A 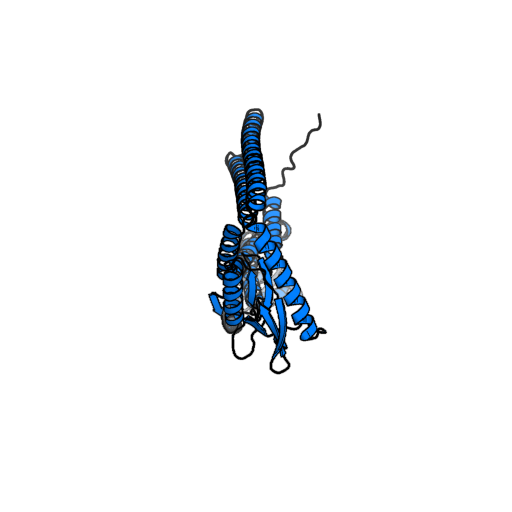1 218 ? -16.559 6.029 21.480 1.00 89.88 218 ASN A O 1
ATOM 1761 N N . LEU A 1 219 ? -17.701 7.785 20.674 1.00 91.00 219 LEU A N 1
ATOM 1762 C CA . LEU A 1 219 ? -18.166 8.258 21.981 1.00 91.00 219 LEU A CA 1
ATOM 1763 C C . LEU A 1 219 ? -19.310 7.417 22.565 1.00 91.00 219 LEU A C 1
ATOM 1765 O O . LEU A 1 219 ? -19.449 7.348 23.784 1.00 91.00 219 LEU A O 1
ATOM 1769 N N . PHE A 1 220 ? -20.155 6.808 21.726 1.00 92.12 220 PHE A N 1
ATOM 1770 C CA . PHE A 1 220 ? -21.281 6.000 22.203 1.00 92.12 220 PHE A CA 1
ATOM 1771 C C . PHE A 1 220 ? -20.978 4.505 22.054 1.00 92.12 220 PHE A C 1
ATOM 1773 O O . PHE A 1 220 ? -20.564 4.090 20.971 1.00 92.12 220 PHE A O 1
ATOM 1780 N N . PRO A 1 221 ? -21.272 3.665 23.064 1.00 87.75 221 PRO A N 1
ATOM 1781 C CA . PRO A 1 221 ? -20.947 2.233 23.022 1.00 87.75 221 PRO A CA 1
ATOM 1782 C C . PRO A 1 221 ? -21.552 1.509 21.813 1.00 87.75 221 PRO A C 1
ATOM 1784 O O . PRO A 1 221 ? -20.878 0.748 21.120 1.00 87.75 221 PRO A O 1
ATOM 1787 N N . PHE A 1 222 ? -22.821 1.802 21.508 1.00 85.94 222 PHE A N 1
ATOM 1788 C CA . PHE A 1 222 ? -23.533 1.176 20.394 1.00 85.94 222 PHE A CA 1
ATOM 1789 C C . PHE A 1 222 ? -22.926 1.544 19.032 1.00 85.94 222 PHE A C 1
ATOM 1791 O O . PHE A 1 222 ? -22.731 0.678 18.179 1.00 85.94 222 PHE A O 1
ATOM 1798 N N . THR A 1 223 ? -22.588 2.821 18.820 1.00 90.38 223 THR A N 1
ATOM 1799 C CA . THR A 1 223 ? -21.987 3.267 17.554 1.00 90.38 223 THR A CA 1
ATOM 1800 C C . THR A 1 223 ? -20.511 2.897 17.454 1.00 90.38 223 THR A C 1
ATOM 1802 O O . THR A 1 223 ? -20.038 2.658 16.346 1.00 90.38 223 THR A O 1
ATOM 1805 N N . ARG A 1 224 ? -19.797 2.779 18.581 1.00 91.06 224 ARG A N 1
ATOM 1806 C CA . ARG A 1 224 ? -18.390 2.360 18.639 1.00 91.06 224 ARG A CA 1
ATOM 1807 C C . ARG A 1 224 ? -18.223 0.933 18.132 1.00 91.06 224 ARG A C 1
ATOM 1809 O O . ARG A 1 224 ? -17.338 0.673 17.322 1.00 91.06 224 ARG A O 1
ATOM 1816 N N . GLN A 1 225 ? -19.124 0.025 18.514 1.00 87.19 225 GLN A N 1
ATOM 1817 C CA . GLN A 1 225 ? -19.122 -1.343 17.993 1.00 87.19 225 GLN A CA 1
ATOM 1818 C C . GLN A 1 225 ? -19.295 -1.380 16.467 1.00 87.19 225 GLN A C 1
ATOM 1820 O O . GLN A 1 225 ? -18.558 -2.087 15.777 1.00 87.19 225 GLN A O 1
ATOM 1825 N N . TRP A 1 226 ? -20.244 -0.611 15.931 1.00 87.12 226 TRP A N 1
ATOM 1826 C CA . TRP A 1 226 ? -20.476 -0.548 14.486 1.00 87.12 226 TRP A CA 1
ATOM 1827 C C . TRP A 1 226 ? -19.302 0.106 13.744 1.00 87.12 226 TRP A C 1
ATOM 1829 O O . TRP A 1 226 ? -18.862 -0.398 12.713 1.00 87.12 226 TRP A O 1
ATOM 1839 N N . SER A 1 227 ? -18.738 1.174 14.317 1.00 87.88 227 SER A N 1
ATOM 1840 C CA . SER A 1 227 ? -17.531 1.846 13.827 1.00 87.88 227 SER A CA 1
ATOM 1841 C C . SER A 1 227 ? -16.347 0.882 13.736 1.00 87.88 227 SER A C 1
ATOM 1843 O O . SER A 1 227 ? -15.701 0.800 12.690 1.00 87.88 227 SER A O 1
ATOM 1845 N N . TYR A 1 228 ? -16.112 0.083 14.782 1.00 87.94 228 TYR A N 1
ATOM 1846 C CA . TYR A 1 228 ? -15.082 -0.953 14.784 1.00 87.94 228 TYR A CA 1
ATOM 1847 C C . TYR A 1 228 ? -15.324 -1.994 13.687 1.00 87.94 228 TYR A C 1
ATOM 1849 O O . TYR A 1 228 ? -14.414 -2.295 12.922 1.00 87.94 228 TYR A O 1
ATOM 1857 N N . GLN A 1 229 ? -16.547 -2.524 13.571 1.00 85.69 229 GLN A N 1
ATOM 1858 C CA . GLN A 1 229 ? -16.875 -3.540 12.565 1.00 85.69 229 GLN A CA 1
ATOM 1859 C C . GLN A 1 229 ? -16.658 -3.028 11.142 1.00 85.69 229 GLN A C 1
ATOM 1861 O O . GLN A 1 229 ? -16.021 -3.710 10.345 1.00 85.69 229 GLN A O 1
ATOM 1866 N N . ILE A 1 230 ? -17.132 -1.821 10.830 1.00 85.81 230 ILE A N 1
ATOM 1867 C CA . ILE A 1 230 ? -16.929 -1.208 9.514 1.00 85.81 230 ILE A CA 1
ATOM 1868 C C . ILE A 1 230 ? -15.455 -0.958 9.253 1.00 85.81 230 ILE A C 1
ATOM 1870 O O . ILE A 1 230 ? -14.963 -1.301 8.181 1.00 85.81 230 ILE A O 1
ATOM 1874 N N . SER A 1 231 ? -14.744 -0.390 10.226 1.00 84.56 231 SER A N 1
ATOM 1875 C CA . SER A 1 231 ? -13.314 -0.121 10.091 1.00 84.56 231 SER A CA 1
ATOM 1876 C C . SER A 1 231 ? -12.544 -1.417 9.857 1.00 84.56 231 SER A C 1
ATOM 1878 O O . SER A 1 231 ? -11.710 -1.475 8.961 1.00 84.56 231 SER A O 1
ATOM 1880 N N . ASN A 1 232 ? -12.876 -2.481 10.590 1.00 83.31 232 ASN A N 1
ATOM 1881 C CA . ASN A 1 232 ? -12.258 -3.786 10.423 1.00 83.31 232 ASN A CA 1
ATOM 1882 C C . ASN A 1 232 ? -12.587 -4.397 9.055 1.00 83.31 232 ASN A C 1
ATOM 1884 O O . ASN A 1 232 ? -11.680 -4.880 8.389 1.00 83.31 232 ASN A O 1
ATOM 1888 N N . ILE A 1 233 ? -13.840 -4.335 8.588 1.00 82.38 233 ILE A N 1
ATOM 1889 C CA . ILE A 1 233 ? -14.225 -4.819 7.249 1.00 82.38 233 ILE A CA 1
ATOM 1890 C C . ILE A 1 233 ? -13.477 -4.046 6.164 1.00 82.38 233 ILE A C 1
ATOM 1892 O O . ILE A 1 233 ? -12.940 -4.660 5.248 1.00 82.38 233 ILE A O 1
ATOM 1896 N N . LEU A 1 234 ? -13.400 -2.718 6.263 1.00 79.62 234 LEU A N 1
ATOM 1897 C CA . LEU A 1 234 ? -12.667 -1.895 5.304 1.00 79.62 234 LEU A CA 1
ATOM 1898 C C . LEU A 1 234 ? -11.184 -2.266 5.303 1.00 79.62 234 LEU A C 1
ATOM 1900 O O . LEU A 1 234 ? -10.656 -2.628 4.257 1.00 79.62 234 LEU A O 1
ATOM 1904 N N . ILE A 1 235 ? -10.530 -2.249 6.467 1.00 78.19 235 ILE A N 1
ATOM 1905 C CA . ILE A 1 235 ? -9.104 -2.575 6.587 1.00 78.19 235 ILE A CA 1
ATOM 1906 C C . ILE A 1 235 ? -8.841 -3.980 6.043 1.00 78.19 235 ILE A C 1
ATOM 1908 O O . ILE A 1 235 ? -8.022 -4.127 5.144 1.00 78.19 235 ILE A O 1
ATOM 1912 N N . THR A 1 236 ? -9.576 -4.991 6.511 1.00 76.19 236 THR A N 1
ATOM 1913 C CA . THR A 1 236 ? -9.401 -6.382 6.063 1.00 76.19 236 THR A CA 1
ATOM 1914 C C . THR A 1 236 ? -9.711 -6.567 4.580 1.00 76.19 236 THR A C 1
ATOM 1916 O O . THR A 1 236 ? -9.029 -7.345 3.926 1.00 76.19 236 THR A O 1
ATOM 1919 N N . SER A 1 237 ? -10.652 -5.824 3.993 1.00 77.75 237 SER A N 1
ATOM 1920 C CA . SER A 1 237 ? -10.905 -5.877 2.543 1.00 77.75 237 SER A CA 1
ATOM 1921 C C . SER A 1 237 ? -9.726 -5.344 1.722 1.00 77.75 237 SER A C 1
ATOM 1923 O O . SER A 1 237 ? -9.480 -5.828 0.622 1.00 77.75 237 SER A O 1
ATOM 1925 N N . PHE A 1 238 ? -8.979 -4.367 2.245 1.00 71.38 238 PHE A N 1
ATOM 1926 C CA . PHE A 1 238 ? -7.812 -3.794 1.563 1.00 71.38 238 PHE A CA 1
ATOM 1927 C C . PHE A 1 238 ? -6.493 -4.517 1.873 1.00 71.38 238 PHE A C 1
ATOM 1929 O O . PHE A 1 238 ? -5.564 -4.446 1.061 1.00 71.38 238 PHE A O 1
ATOM 1936 N N . THR A 1 239 ? -6.391 -5.183 3.027 1.00 74.31 239 THR A N 1
ATOM 1937 C CA . THR A 1 239 ? -5.172 -5.874 3.483 1.00 74.31 239 THR A CA 1
ATOM 1938 C C . THR A 1 239 ? -5.218 -7.385 3.306 1.00 74.31 239 THR A C 1
ATOM 1940 O O . THR A 1 239 ? -4.164 -8.017 3.299 1.00 74.31 239 THR A O 1
ATOM 1943 N N . SER A 1 240 ? -6.401 -7.984 3.141 1.00 76.31 240 SER A N 1
ATOM 1944 C CA . SER A 1 240 ? -6.495 -9.409 2.835 1.00 76.31 240 SER A CA 1
ATOM 1945 C C . SER A 1 240 ? -5.893 -9.702 1.461 1.00 76.31 240 SER A C 1
ATOM 1947 O O . SER A 1 240 ? -5.997 -8.886 0.536 1.00 76.31 240 SER A O 1
ATOM 1949 N N . PRO A 1 241 ? -5.227 -10.854 1.315 1.00 78.12 241 PRO A N 1
ATOM 1950 C CA . PRO A 1 241 ? -4.667 -11.234 0.038 1.00 78.12 241 PRO A CA 1
ATOM 1951 C C . PRO A 1 241 ? -5.780 -11.611 -0.937 1.00 78.12 241 PRO A C 1
ATOM 1953 O O . PRO A 1 241 ? -6.569 -12.518 -0.679 1.00 78.12 241 PRO A O 1
ATOM 1956 N N . ILE A 1 242 ? -5.833 -10.902 -2.063 1.00 80.38 242 ILE A N 1
ATOM 1957 C CA . ILE A 1 242 ? -6.824 -11.113 -3.129 1.00 80.38 242 ILE A CA 1
ATOM 1958 C C . ILE A 1 242 ? -6.224 -11.963 -4.249 1.00 80.38 242 ILE A C 1
ATOM 1960 O O . ILE A 1 242 ? -6.938 -12.699 -4.928 1.00 80.38 242 ILE A O 1
ATOM 1964 N N . LEU A 1 243 ? -4.908 -11.867 -4.449 1.00 79.50 243 LEU A N 1
ATOM 1965 C CA . LEU A 1 243 ? -4.209 -12.512 -5.550 1.00 79.50 243 LEU A CA 1
ATOM 1966 C C . LEU A 1 243 ? -2.968 -13.236 -5.037 1.00 79.50 243 LEU A C 1
ATOM 1968 O O . LEU A 1 243 ? -2.108 -12.632 -4.411 1.00 79.50 243 LEU A O 1
ATOM 1972 N N . THR A 1 244 ? -2.833 -14.520 -5.338 1.00 78.44 244 THR A N 1
ATOM 1973 C CA . THR A 1 244 ? -1.619 -15.291 -5.041 1.00 78.44 244 THR A CA 1
ATOM 1974 C C . THR A 1 244 ? -0.808 -15.456 -6.324 1.00 78.44 244 THR A C 1
ATOM 1976 O O . THR A 1 244 ? -1.227 -16.205 -7.208 1.00 78.44 244 THR A O 1
ATOM 1979 N N . LEU A 1 245 ? 0.338 -14.774 -6.452 1.00 74.69 245 LEU A N 1
ATOM 1980 C CA . LEU A 1 245 ? 1.297 -15.059 -7.530 1.00 74.69 245 LEU A CA 1
ATOM 1981 C C . LEU A 1 245 ? 2.424 -15.939 -6.983 1.00 74.69 245 LEU A C 1
ATOM 1983 O O . LEU A 1 245 ? 3.177 -15.545 -6.092 1.00 74.69 245 LEU A O 1
ATOM 1987 N N . GLY A 1 246 ? 2.546 -17.149 -7.531 1.00 75.38 246 GLY A N 1
ATOM 1988 C CA . GLY A 1 246 ? 3.518 -18.132 -7.061 1.00 75.38 246 GLY A CA 1
ATOM 1989 C C . GLY A 1 246 ? 3.222 -18.562 -5.622 1.00 75.38 246 GLY A C 1
ATOM 1990 O O . GLY A 1 246 ? 2.191 -19.173 -5.359 1.00 75.38 246 GLY A O 1
ATOM 1991 N N . LYS A 1 247 ? 4.140 -18.253 -4.698 1.00 73.81 247 LYS A N 1
ATOM 1992 C CA . LYS A 1 247 ? 4.016 -18.565 -3.260 1.00 73.81 247 LYS A CA 1
ATOM 1993 C C . LYS A 1 247 ? 3.657 -17.349 -2.401 1.00 73.81 247 LYS A C 1
ATOM 1995 O O . LYS A 1 247 ? 3.433 -17.513 -1.205 1.00 73.81 247 LYS A O 1
ATOM 2000 N N . ASN A 1 248 ? 3.609 -16.156 -2.995 1.00 78.62 248 ASN A N 1
ATOM 2001 C CA . ASN A 1 248 ? 3.409 -14.910 -2.268 1.00 78.62 248 ASN A CA 1
ATOM 2002 C C . ASN A 1 248 ? 1.951 -14.439 -2.412 1.00 78.62 248 ASN A C 1
ATOM 2004 O O . ASN A 1 248 ? 1.462 -14.280 -3.538 1.00 78.62 248 ASN A O 1
ATOM 2008 N N . PRO A 1 249 ? 1.233 -14.250 -1.295 1.00 81.50 249 PRO A N 1
ATOM 2009 C CA . PRO A 1 249 ? -0.094 -13.657 -1.302 1.00 81.50 249 PRO A CA 1
ATOM 2010 C C . PRO A 1 249 ? 0.016 -12.125 -1.394 1.00 81.50 249 PRO A C 1
ATOM 2012 O O . PRO A 1 249 ? 0.768 -11.525 -0.636 1.00 81.50 249 PRO A O 1
ATOM 2015 N N . TYR A 1 250 ? -0.737 -11.507 -2.308 1.00 83.00 250 TYR A N 1
ATOM 2016 C CA . TYR A 1 250 ? -0.756 -10.060 -2.539 1.00 83.00 250 TYR A CA 1
ATOM 2017 C C . TYR A 1 250 ? -2.119 -9.449 -2.210 1.00 83.00 250 TYR A C 1
ATOM 2019 O O . TYR A 1 250 ? -3.167 -9.912 -2.680 1.00 83.00 250 TYR A O 1
ATOM 2027 N N . SER A 1 251 ? -2.099 -8.378 -1.422 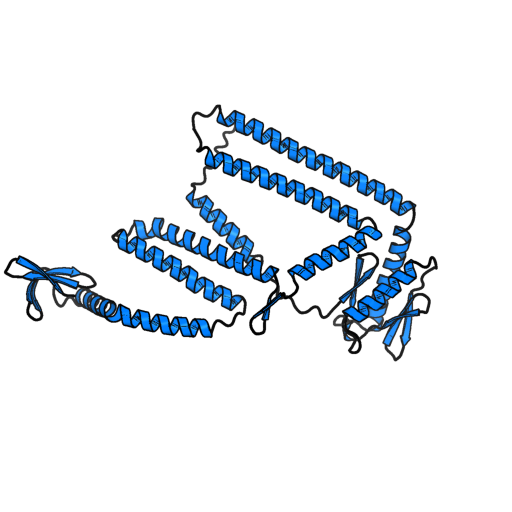1.00 83.62 251 SER A N 1
ATOM 2028 C CA . SER A 1 251 ? -3.277 -7.583 -1.063 1.00 83.62 251 SER A CA 1
ATOM 2029 C C . SER A 1 251 ? -3.582 -6.484 -2.086 1.00 83.62 251 SER A C 1
ATOM 2031 O O . SER A 1 251 ? -2.732 -6.090 -2.889 1.00 83.62 251 SER A O 1
ATOM 2033 N N . LEU A 1 252 ? -4.804 -5.936 -2.050 1.00 82.19 252 LEU A N 1
ATOM 2034 C CA . LEU A 1 252 ? -5.190 -4.820 -2.927 1.00 82.19 252 LEU A CA 1
ATOM 2035 C C . LEU A 1 252 ? -4.285 -3.601 -2.732 1.00 82.19 252 LEU A C 1
ATOM 2037 O O . LEU A 1 252 ? -3.925 -2.925 -3.696 1.00 82.19 252 LEU A O 1
ATOM 2041 N N . THR A 1 253 ? -3.905 -3.338 -1.482 1.00 77.19 253 THR A N 1
ATOM 2042 C CA . THR A 1 253 ? -3.014 -2.230 -1.126 1.00 77.19 253 THR A CA 1
ATOM 2043 C C . THR A 1 253 ? -1.649 -2.399 -1.787 1.00 77.19 253 THR A C 1
ATOM 2045 O O . THR A 1 253 ? -1.153 -1.468 -2.416 1.00 77.19 253 THR A O 1
ATOM 2048 N N . GLU A 1 254 ? -1.068 -3.597 -1.722 1.00 81.19 254 GLU A N 1
ATOM 2049 C CA . GLU A 1 254 ? 0.227 -3.896 -2.343 1.00 81.19 254 GLU A CA 1
ATOM 2050 C C . GLU A 1 254 ? 0.186 -3.754 -3.868 1.00 81.19 254 GLU A C 1
ATOM 2052 O O . GLU A 1 254 ? 1.135 -3.242 -4.459 1.00 81.19 254 GLU A O 1
ATOM 2057 N N . LEU A 1 255 ? -0.921 -4.137 -4.511 1.00 85.56 255 LEU A N 1
ATOM 2058 C CA . LEU A 1 255 ? -1.103 -3.943 -5.951 1.00 85.56 255 LEU A CA 1
ATOM 2059 C C . LEU A 1 255 ? -1.199 -2.459 -6.325 1.00 85.56 255 LEU A C 1
ATOM 2061 O O . LEU A 1 255 ? -0.578 -2.029 -7.297 1.00 85.56 255 LEU A O 1
ATOM 2065 N N . ILE A 1 256 ? -1.937 -1.659 -5.551 1.00 85.31 256 ILE A N 1
ATOM 2066 C CA . ILE A 1 256 ? -2.037 -0.208 -5.769 1.00 85.31 256 ILE A CA 1
ATOM 2067 C C . ILE A 1 256 ? -0.663 0.453 -5.613 1.00 85.31 256 ILE A C 1
ATOM 2069 O O . ILE A 1 256 ? -0.293 1.295 -6.435 1.00 85.31 256 ILE A O 1
ATOM 2073 N N . VAL A 1 257 ? 0.114 0.056 -4.600 1.00 83.38 257 VAL A N 1
ATOM 2074 C CA . VAL A 1 257 ? 1.480 0.560 -4.403 1.00 83.38 257 VAL A CA 1
ATOM 2075 C C . VAL A 1 257 ? 2.380 0.158 -5.572 1.00 83.38 257 VAL A C 1
ATOM 2077 O O . VAL A 1 257 ? 3.085 1.017 -6.100 1.00 83.38 257 VAL A O 1
ATOM 2080 N N . LEU A 1 258 ? 2.322 -1.095 -6.040 1.00 86.94 258 LEU A N 1
ATOM 2081 C CA . LEU A 1 258 ? 3.094 -1.551 -7.201 1.00 86.94 258 LEU A CA 1
ATOM 2082 C C . LEU A 1 258 ? 2.773 -0.727 -8.455 1.00 86.94 258 LEU A C 1
ATOM 2084 O O . LEU A 1 258 ? 3.683 -0.235 -9.123 1.00 86.94 258 LEU A O 1
ATOM 2088 N N . VAL A 1 259 ? 1.486 -0.529 -8.761 1.00 88.94 259 VAL A N 1
ATOM 2089 C CA . VAL A 1 259 ? 1.045 0.296 -9.899 1.00 88.94 259 VAL A CA 1
ATOM 2090 C C . VAL A 1 259 ? 1.536 1.736 -9.750 1.00 88.94 259 VAL A C 1
ATOM 2092 O O . VAL A 1 259 ? 2.022 2.331 -10.714 1.00 88.94 259 VAL A O 1
ATOM 2095 N N . GLY A 1 260 ? 1.461 2.290 -8.542 1.00 86.88 260 GLY A N 1
ATOM 2096 C CA . GLY A 1 260 ? 1.963 3.625 -8.247 1.00 86.88 260 GLY A CA 1
ATOM 2097 C C . GLY A 1 260 ? 3.479 3.764 -8.412 1.00 86.88 260 GLY A C 1
ATOM 2098 O O . GLY A 1 260 ? 3.940 4.753 -8.982 1.00 86.88 260 GLY A O 1
ATOM 2099 N N . LEU A 1 261 ? 4.258 2.756 -8.012 1.00 85.81 261 LEU A N 1
ATOM 2100 C CA . LEU A 1 261 ? 5.707 2.712 -8.226 1.00 85.81 261 LEU A CA 1
ATOM 2101 C C . LEU A 1 261 ? 6.071 2.583 -9.708 1.00 85.81 261 LEU A C 1
ATOM 2103 O O . LEU A 1 261 ? 6.963 3.292 -10.172 1.00 85.81 261 LEU A O 1
ATOM 2107 N N . LEU A 1 262 ? 5.362 1.744 -10.471 1.00 90.38 262 LEU A N 1
ATOM 2108 C CA . LEU A 1 262 ? 5.542 1.644 -11.925 1.00 90.38 262 LEU A CA 1
ATOM 2109 C C . LEU A 1 262 ? 5.240 2.978 -12.615 1.00 90.38 262 LEU A C 1
ATOM 2111 O O . LEU A 1 262 ? 5.996 3.429 -13.476 1.00 90.38 262 LEU A O 1
ATOM 2115 N N . PHE A 1 263 ? 4.168 3.652 -12.202 1.00 89.56 263 PHE A N 1
ATOM 2116 C CA . PHE A 1 263 ? 3.842 4.980 -12.704 1.00 89.56 263 PHE A CA 1
ATOM 2117 C C . PHE A 1 263 ? 4.926 6.008 -12.337 1.00 89.56 263 PHE A C 1
ATOM 2119 O O . PHE A 1 263 ? 5.388 6.764 -13.197 1.00 89.56 263 PHE A O 1
ATOM 2126 N N . GLY A 1 264 ? 5.402 5.985 -11.088 1.00 84.81 264 GLY A N 1
ATOM 2127 C CA . GLY A 1 264 ? 6.518 6.805 -10.616 1.00 84.81 264 GLY A CA 1
ATOM 2128 C C . GLY A 1 264 ? 7.803 6.580 -11.418 1.00 84.81 264 GLY A C 1
ATOM 2129 O O . GLY A 1 264 ? 8.469 7.549 -11.785 1.00 84.81 264 GLY A O 1
ATOM 2130 N N . LEU A 1 265 ? 8.116 5.330 -11.769 1.00 90.62 265 LEU A N 1
ATOM 2131 C CA . LEU A 1 265 ? 9.252 4.967 -12.619 1.00 90.62 265 LEU A CA 1
ATOM 2132 C C . LEU A 1 265 ? 9.140 5.580 -14.022 1.00 90.62 265 LEU A C 1
ATOM 2134 O O . LEU A 1 265 ? 10.122 6.122 -14.529 1.00 90.62 265 LEU A O 1
ATOM 2138 N N . VAL A 1 266 ? 7.961 5.534 -14.651 1.00 90.50 266 VAL A N 1
ATOM 2139 C CA . VAL A 1 266 ? 7.744 6.121 -15.988 1.00 90.50 266 VAL A CA 1
ATOM 2140 C C . VAL A 1 266 ? 7.964 7.633 -15.966 1.00 90.50 266 VAL A C 1
ATOM 2142 O O . VAL A 1 266 ? 8.634 8.176 -16.853 1.00 90.50 266 VAL A O 1
ATOM 2145 N N . ILE A 1 267 ? 7.446 8.316 -14.940 1.00 86.12 267 ILE A N 1
ATOM 2146 C CA . ILE A 1 267 ? 7.672 9.754 -14.756 1.00 86.12 267 ILE A CA 1
ATOM 2147 C C . ILE A 1 267 ? 9.163 10.022 -14.521 1.00 86.12 267 ILE A C 1
ATOM 2149 O O . ILE A 1 267 ? 9.737 10.887 -15.184 1.00 86.12 267 ILE A O 1
ATOM 2153 N N . PHE A 1 268 ? 9.809 9.260 -13.635 1.00 86.00 268 PHE A N 1
ATOM 2154 C CA . PHE A 1 268 ? 11.235 9.389 -13.344 1.00 86.00 268 PHE A CA 1
ATOM 2155 C C . PHE A 1 268 ? 12.095 9.233 -14.601 1.00 86.00 268 PHE A C 1
ATOM 2157 O O . PHE A 1 268 ? 12.917 10.103 -14.892 1.00 86.00 268 PHE A O 1
ATOM 2164 N N . ALA A 1 269 ? 11.856 8.189 -15.395 1.00 91.38 269 ALA A N 1
ATOM 2165 C CA . ALA A 1 269 ? 12.564 7.951 -16.646 1.00 91.38 269 ALA A CA 1
ATOM 2166 C C . ALA A 1 269 ? 12.389 9.109 -17.637 1.00 91.38 269 ALA A C 1
ATOM 2168 O O . ALA A 1 269 ? 13.359 9.559 -18.251 1.00 91.38 269 ALA A O 1
ATOM 2169 N N . GLY A 1 270 ? 11.169 9.637 -17.775 1.00 88.44 270 GLY A N 1
ATOM 2170 C CA . GLY A 1 270 ? 10.895 10.801 -18.619 1.00 88.44 270 GLY A CA 1
ATOM 2171 C C . GLY A 1 270 ? 11.618 12.064 -18.143 1.00 88.44 270 GLY A C 1
ATOM 2172 O O . GLY A 1 270 ? 12.235 12.769 -18.940 1.00 88.44 270 GLY A O 1
ATOM 2173 N N . THR A 1 271 ? 11.589 12.338 -16.841 1.00 83.12 271 THR A N 1
ATOM 2174 C CA . THR A 1 271 ? 12.246 13.508 -16.248 1.00 83.12 271 THR A CA 1
ATOM 2175 C C . THR A 1 271 ? 13.768 13.419 -16.368 1.00 83.12 271 THR A C 1
ATOM 2177 O O . THR A 1 271 ? 14.403 14.385 -16.797 1.00 83.12 271 THR A O 1
ATOM 2180 N N . LEU A 1 272 ? 14.355 12.257 -16.064 1.00 87.31 272 LEU A N 1
ATOM 2181 C CA . LEU A 1 272 ? 15.797 12.025 -16.152 1.00 87.31 272 LEU A CA 1
ATOM 2182 C C . LEU A 1 272 ? 16.304 12.165 -17.590 1.00 87.31 272 LEU A C 1
ATOM 2184 O O . LEU A 1 272 ? 17.289 12.857 -17.842 1.00 87.31 272 LEU A O 1
ATOM 2188 N N . THR A 1 273 ? 15.610 11.565 -18.556 1.00 89.12 273 THR A N 1
ATOM 2189 C CA . THR A 1 273 ? 16.019 11.642 -19.965 1.00 89.12 273 THR A CA 1
ATOM 2190 C C . THR A 1 273 ? 15.847 13.037 -20.560 1.00 89.12 273 THR A C 1
ATOM 2192 O O . THR A 1 273 ? 16.729 13.517 -21.271 1.00 89.12 273 THR A O 1
ATOM 2195 N N . ASN A 1 274 ? 14.787 13.762 -20.201 1.00 85.38 274 ASN A N 1
ATOM 2196 C CA . ASN A 1 274 ? 14.637 15.169 -20.583 1.00 85.38 274 ASN A CA 1
ATOM 2197 C C . ASN A 1 274 ? 15.726 16.061 -19.969 1.00 85.38 274 ASN A C 1
ATOM 2199 O O . ASN A 1 274 ? 16.219 16.987 -20.621 1.00 85.38 274 ASN A O 1
ATOM 2203 N N . PHE A 1 275 ? 16.138 15.774 -18.734 1.00 83.06 275 PHE A N 1
ATOM 2204 C CA . PHE A 1 275 ? 17.257 16.458 -18.099 1.00 83.06 275 PHE A CA 1
ATOM 2205 C C . PHE A 1 275 ? 18.568 16.203 -18.856 1.00 83.06 275 PHE A C 1
ATOM 2207 O O . PHE A 1 275 ? 19.230 17.169 -19.247 1.00 83.06 275 PHE A O 1
ATOM 2214 N N . LEU A 1 276 ? 18.884 14.935 -19.152 1.00 85.94 276 LEU A N 1
ATOM 2215 C CA . LEU A 1 276 ? 20.055 14.525 -19.942 1.00 85.94 276 LEU A CA 1
ATOM 2216 C C . LEU A 1 276 ? 20.087 15.207 -21.316 1.00 85.94 276 LEU A C 1
ATOM 2218 O O . LEU A 1 276 ? 21.118 15.757 -21.711 1.00 85.94 276 LEU A O 1
ATOM 2222 N N . ARG A 1 277 ? 18.939 15.260 -22.005 1.00 84.31 277 ARG A N 1
ATOM 2223 C CA . ARG A 1 277 ? 18.778 15.982 -23.275 1.00 84.31 277 ARG A CA 1
ATOM 2224 C C . ARG A 1 277 ? 19.180 17.449 -23.148 1.00 84.31 277 ARG A C 1
ATOM 2226 O O . ARG A 1 277 ? 19.918 17.965 -23.979 1.00 84.31 277 ARG A O 1
ATOM 2233 N N . SER A 1 278 ? 18.681 18.126 -22.115 1.00 80.81 278 SER A N 1
ATOM 2234 C CA . SER A 1 278 ? 18.853 19.573 -21.959 1.00 80.81 278 SER A CA 1
ATOM 2235 C C . SER A 1 278 ? 20.237 20.005 -21.467 1.00 80.81 278 SER A C 1
ATOM 2237 O O . SER A 1 278 ? 20.645 21.126 -21.772 1.00 80.81 278 SER A O 1
ATOM 2239 N N . ARG A 1 279 ? 20.942 19.153 -20.708 1.00 76.19 279 ARG A N 1
ATOM 2240 C CA . ARG A 1 279 ? 22.220 19.495 -20.060 1.00 76.19 279 ARG A CA 1
ATOM 2241 C C . ARG A 1 279 ? 23.457 18.839 -20.650 1.00 76.19 279 ARG A C 1
ATOM 2243 O O . ARG A 1 279 ? 24.532 19.377 -20.440 1.00 76.19 279 ARG A O 1
ATOM 2250 N N . ILE A 1 280 ? 23.335 17.670 -21.270 1.00 73.00 280 ILE A N 1
ATOM 2251 C CA . ILE A 1 280 ? 24.501 16.879 -21.691 1.00 73.00 280 ILE A CA 1
ATOM 2252 C C . ILE A 1 280 ? 24.506 16.736 -23.208 1.00 73.00 280 ILE A C 1
ATOM 2254 O O . ILE A 1 280 ? 25.486 17.079 -23.866 1.00 73.00 280 ILE A O 1
ATOM 2258 N N . LEU A 1 281 ? 23.382 16.297 -23.782 1.00 72.19 281 LEU A N 1
ATOM 2259 C CA . LEU A 1 281 ? 23.296 16.082 -25.227 1.00 72.19 281 LEU A CA 1
ATOM 2260 C C . LEU A 1 281 ? 23.274 17.394 -26.024 1.00 72.19 281 LEU A C 1
ATOM 2262 O O . LEU A 1 281 ? 23.797 17.444 -27.127 1.00 72.19 281 LEU A O 1
ATOM 2266 N N . SER A 1 282 ? 22.749 18.480 -25.460 1.00 67.69 282 SER A N 1
ATOM 2267 C CA . SER A 1 282 ? 22.744 19.799 -26.110 1.00 67.69 282 SER A CA 1
ATOM 2268 C C . SER A 1 282 ? 24.139 20.400 -26.332 1.00 67.69 282 SER A C 1
ATOM 2270 O O . SER A 1 282 ? 24.287 21.245 -27.211 1.00 67.69 282 SER A O 1
ATOM 2272 N N . PHE A 1 283 ? 25.151 19.965 -25.573 1.00 64.19 283 PHE A N 1
ATOM 2273 C CA . PHE A 1 283 ? 26.535 20.440 -25.693 1.00 64.19 283 PHE A CA 1
ATOM 2274 C C . PHE A 1 283 ? 27.428 19.527 -26.543 1.00 64.19 283 PHE A C 1
ATOM 2276 O O . PHE A 1 283 ? 28.593 19.847 -26.764 1.00 64.19 283 PHE A O 1
ATOM 2283 N N . THR A 1 284 ? 26.916 18.392 -27.022 1.00 72.31 284 THR A N 1
ATOM 2284 C CA . THR A 1 284 ? 27.681 17.458 -27.860 1.00 72.31 284 THR A CA 1
ATOM 2285 C C . THR A 1 284 ? 27.419 17.712 -29.347 1.00 72.31 284 THR A C 1
ATOM 2287 O O . THR A 1 284 ? 26.299 18.023 -29.746 1.00 72.31 284 THR A O 1
ATOM 2290 N N . VAL A 1 285 ? 28.449 17.542 -30.188 1.00 72.06 285 VAL A N 1
ATOM 2291 C CA . VAL A 1 285 ? 28.421 17.733 -31.660 1.00 72.06 285 VAL A CA 1
ATOM 2292 C C . VAL A 1 285 ? 27.704 16.566 -32.370 1.00 72.06 285 VAL A C 1
ATOM 2294 O O . VAL A 1 285 ? 28.144 16.052 -33.393 1.00 72.06 285 VAL A O 1
ATOM 2297 N N . ILE A 1 286 ? 26.608 16.078 -31.790 1.00 76.69 286 ILE A N 1
ATOM 2298 C CA . ILE A 1 286 ? 25.821 14.958 -32.314 1.00 76.69 286 ILE A CA 1
ATOM 2299 C C . ILE A 1 286 ? 24.639 15.528 -33.102 1.00 76.69 286 ILE A C 1
ATOM 2301 O O . ILE A 1 286 ? 24.032 16.523 -32.707 1.00 76.69 286 ILE A O 1
ATOM 2305 N N . ASN A 1 287 ? 24.288 14.900 -34.226 1.00 81.81 287 ASN A N 1
ATOM 2306 C CA . ASN A 1 287 ? 23.123 15.315 -35.002 1.00 81.81 287 ASN A CA 1
ATOM 2307 C C . ASN A 1 287 ? 21.819 15.137 -34.193 1.00 81.81 287 ASN A C 1
ATOM 2309 O O . ASN A 1 287 ? 21.683 14.249 -33.350 1.00 81.81 287 ASN A O 1
ATOM 2313 N N . ARG A 1 288 ? 20.810 15.968 -34.482 1.00 82.75 288 ARG A N 1
ATOM 2314 C CA . ARG A 1 288 ? 19.519 15.928 -33.766 1.00 82.75 288 ARG A CA 1
ATOM 2315 C C . ARG A 1 288 ? 18.844 14.551 -33.825 1.00 82.75 288 ARG A C 1
ATOM 2317 O O . ARG A 1 288 ? 18.212 14.145 -32.856 1.00 82.75 288 ARG A O 1
ATOM 2324 N N . GLY A 1 289 ? 19.010 13.829 -34.936 1.00 84.00 289 GLY A N 1
ATOM 2325 C CA . GLY A 1 289 ? 18.460 12.484 -35.118 1.00 84.00 289 GLY A CA 1
ATOM 2326 C C . GLY A 1 289 ? 19.049 11.450 -34.154 1.00 84.00 289 GLY A C 1
ATOM 2327 O O . GLY A 1 289 ? 18.292 10.751 -33.485 1.00 84.00 289 GLY A O 1
ATOM 2328 N N . ALA A 1 290 ? 20.379 11.374 -34.017 1.00 84.19 290 ALA A N 1
ATOM 2329 C CA . ALA A 1 290 ? 20.993 10.429 -33.083 1.00 84.19 290 ALA A CA 1
ATOM 2330 C C . ALA A 1 290 ? 20.761 10.839 -31.625 1.00 84.19 290 ALA A C 1
ATOM 2332 O O . ALA A 1 290 ? 20.557 9.970 -30.783 1.00 84.19 290 ALA A O 1
ATOM 2333 N N . GLN A 1 291 ? 20.711 12.143 -31.324 1.00 85.19 291 GLN A N 1
ATOM 2334 C CA . GLN A 1 291 ? 20.315 12.615 -29.994 1.00 85.19 291 GLN A CA 1
ATOM 2335 C C . GLN A 1 291 ? 18.921 12.104 -29.605 1.00 85.19 291 GLN A C 1
ATOM 2337 O O . GLN A 1 291 ? 18.740 11.610 -28.494 1.00 85.19 291 GLN A O 1
ATOM 2342 N N . GLU A 1 292 ? 17.943 12.184 -30.513 1.00 87.75 292 GLU A N 1
ATOM 2343 C CA . GLU A 1 292 ? 16.590 11.677 -30.264 1.00 87.75 292 GLU A CA 1
ATOM 2344 C C . GLU A 1 292 ? 16.581 10.161 -30.050 1.00 87.75 292 GLU A C 1
ATOM 2346 O O . GLU A 1 292 ? 16.009 9.679 -29.072 1.00 87.75 292 GLU A O 1
ATOM 2351 N N . ALA A 1 293 ? 17.275 9.415 -30.913 1.00 89.44 293 ALA A N 1
ATOM 2352 C CA . ALA A 1 293 ? 17.375 7.963 -30.807 1.00 89.44 293 ALA A CA 1
ATOM 2353 C C . ALA A 1 293 ? 17.997 7.520 -29.471 1.00 89.44 293 ALA A C 1
ATOM 2355 O O . ALA A 1 293 ? 17.454 6.641 -28.803 1.00 89.44 293 ALA A O 1
ATOM 2356 N N . ILE A 1 294 ? 19.086 8.168 -29.039 1.00 90.19 294 ILE A N 1
ATOM 2357 C CA . ILE A 1 294 ? 19.747 7.892 -27.754 1.00 90.19 294 ILE A CA 1
ATOM 2358 C C . ILE A 1 294 ? 18.786 8.138 -26.588 1.00 90.19 294 ILE A C 1
ATOM 2360 O O . ILE A 1 294 ? 18.691 7.310 -25.685 1.00 90.19 294 ILE A O 1
ATOM 2364 N N . ILE A 1 295 ? 18.047 9.251 -26.598 1.00 91.69 295 ILE A N 1
ATOM 2365 C CA . ILE A 1 295 ? 17.096 9.571 -25.527 1.00 91.69 295 ILE A CA 1
ATOM 2366 C C . ILE A 1 295 ? 15.954 8.554 -25.464 1.00 91.69 295 ILE A C 1
ATOM 2368 O O . ILE A 1 295 ? 15.587 8.117 -24.372 1.00 91.69 295 ILE A O 1
ATOM 2372 N N . ILE A 1 296 ? 15.415 8.155 -26.615 1.00 92.81 296 ILE A N 1
ATOM 2373 C CA . ILE A 1 296 ? 14.367 7.137 -26.705 1.00 92.81 296 ILE A CA 1
ATOM 2374 C C . ILE A 1 296 ? 14.875 5.797 -26.154 1.00 92.81 296 ILE A C 1
ATOM 2376 O O . ILE A 1 296 ? 14.223 5.212 -25.287 1.00 92.81 296 ILE A O 1
ATOM 2380 N N . LEU A 1 297 ? 16.056 5.348 -26.593 1.00 93.19 297 LEU A N 1
ATOM 2381 C CA . LEU A 1 297 ? 16.675 4.103 -26.131 1.00 93.19 297 LEU A CA 1
ATOM 2382 C C . LEU A 1 297 ? 16.942 4.121 -24.624 1.00 93.19 297 LEU A C 1
ATOM 2384 O O . LEU A 1 297 ? 16.569 3.179 -23.928 1.00 93.19 297 LEU A O 1
ATOM 2388 N N . LEU A 1 298 ? 17.514 5.207 -24.097 1.00 93.75 298 LEU A N 1
ATOM 2389 C CA . LEU A 1 298 ? 17.757 5.355 -22.661 1.00 93.75 298 LEU A CA 1
ATOM 2390 C C . LEU A 1 298 ? 16.454 5.350 -21.859 1.00 93.75 298 LEU A C 1
ATOM 2392 O O . LEU A 1 298 ? 16.386 4.706 -20.815 1.00 93.75 298 LEU A O 1
ATOM 2396 N N . LYS A 1 299 ? 15.407 6.036 -22.336 1.00 93.75 299 LYS A N 1
ATOM 2397 C CA . LYS A 1 299 ? 14.115 6.099 -21.640 1.00 93.75 299 LYS A CA 1
ATOM 2398 C C . LYS A 1 299 ? 13.487 4.714 -21.531 1.00 93.75 299 LYS A C 1
ATOM 2400 O O . LYS A 1 299 ? 13.115 4.303 -20.435 1.00 93.75 299 LYS A O 1
ATOM 2405 N N . TYR A 1 300 ? 13.367 4.003 -22.650 1.00 94.94 300 TYR A N 1
ATOM 2406 C CA . TYR A 1 300 ? 12.754 2.676 -22.658 1.00 94.94 300 TYR A CA 1
ATOM 2407 C C . TYR A 1 300 ? 13.633 1.629 -21.972 1.00 94.94 300 TYR A C 1
ATOM 2409 O O . TYR A 1 300 ? 13.097 0.788 -21.258 1.00 94.94 300 TYR A O 1
ATOM 2417 N N . GLY A 1 301 ? 14.960 1.730 -22.089 1.00 94.50 301 GLY A N 1
ATOM 2418 C CA . GLY A 1 301 ? 15.897 0.885 -21.348 1.00 94.50 301 GLY A CA 1
ATOM 2419 C C . GLY A 1 301 ? 15.761 1.055 -19.833 1.00 94.50 301 GLY A C 1
ATOM 2420 O O . GLY A 1 301 ? 15.663 0.066 -19.111 1.00 94.50 301 GLY A O 1
ATOM 2421 N N . LEU A 1 302 ? 15.663 2.298 -19.345 1.00 94.56 302 LEU A N 1
ATOM 2422 C CA . LEU A 1 302 ? 15.473 2.576 -17.919 1.00 94.56 302 LEU A CA 1
ATOM 2423 C C . LEU A 1 302 ? 14.122 2.057 -17.408 1.00 94.56 302 LEU A C 1
ATOM 2425 O O . LEU A 1 302 ? 14.063 1.473 -16.329 1.00 94.56 302 LEU A O 1
ATOM 2429 N N . ILE A 1 303 ? 13.046 2.244 -18.181 1.00 95.38 303 ILE A N 1
ATOM 2430 C CA . ILE A 1 303 ? 11.716 1.719 -17.835 1.00 95.38 303 ILE A CA 1
ATOM 2431 C C . ILE A 1 303 ? 11.746 0.189 -17.794 1.00 95.38 303 ILE A C 1
ATOM 2433 O O . ILE A 1 303 ? 11.233 -0.400 -16.845 1.00 95.38 303 ILE A O 1
ATOM 2437 N N . PHE A 1 304 ? 12.363 -0.457 -18.784 1.00 93.31 304 PHE A N 1
ATOM 2438 C CA . PHE A 1 304 ? 12.454 -1.913 -18.863 1.00 93.31 304 PHE A CA 1
ATOM 2439 C C . PHE A 1 304 ? 13.226 -2.499 -17.673 1.00 93.31 304 PHE A C 1
ATOM 2441 O O . PHE A 1 304 ? 12.680 -3.312 -16.928 1.00 93.31 304 PHE A O 1
ATOM 2448 N N . ILE A 1 305 ? 14.455 -2.028 -17.436 1.00 92.62 305 ILE A N 1
ATOM 2449 C CA . ILE A 1 305 ? 15.295 -2.497 -16.324 1.00 92.62 305 ILE A CA 1
ATOM 2450 C C . ILE A 1 305 ? 14.634 -2.177 -14.979 1.00 92.62 305 ILE A C 1
ATOM 2452 O O . ILE A 1 305 ? 14.546 -3.044 -14.113 1.00 92.62 305 ILE A O 1
ATOM 2456 N N . GLY A 1 306 ? 14.120 -0.955 -14.808 1.00 92.88 306 GLY A N 1
ATOM 2457 C CA . GLY A 1 306 ? 13.445 -0.547 -13.578 1.00 92.88 306 GLY A CA 1
ATOM 2458 C C . GLY A 1 306 ? 12.199 -1.384 -13.279 1.00 92.88 306 GLY A C 1
ATOM 2459 O O . GLY A 1 306 ? 11.955 -1.715 -12.123 1.00 92.88 306 GLY A O 1
ATOM 2460 N N . THR A 1 307 ? 11.450 -1.789 -14.308 1.00 93.44 307 THR A N 1
ATOM 2461 C CA . THR A 1 307 ? 10.290 -2.678 -14.151 1.00 93.44 307 THR A CA 1
ATOM 2462 C C . THR A 1 307 ? 10.726 -4.056 -13.663 1.00 93.44 307 THR A C 1
ATOM 2464 O O . THR A 1 307 ? 10.156 -4.556 -12.699 1.00 93.44 307 THR A O 1
ATOM 2467 N N . LEU A 1 308 ? 11.765 -4.653 -14.263 1.00 91.12 308 LEU A N 1
ATOM 2468 C CA . LEU A 1 308 ? 12.289 -5.950 -13.814 1.00 91.12 308 LEU A CA 1
ATOM 2469 C C . LEU A 1 308 ? 12.751 -5.902 -12.352 1.00 91.12 308 LEU A C 1
ATOM 2471 O O . LEU A 1 308 ? 12.409 -6.785 -11.570 1.00 91.12 308 LEU A O 1
ATOM 2475 N N . VAL A 1 309 ? 13.468 -4.841 -11.967 1.00 90.31 309 VAL A N 1
ATOM 2476 C CA . VAL A 1 309 ? 13.914 -4.634 -10.581 1.00 90.31 309 VAL A CA 1
ATOM 2477 C C . VAL A 1 309 ? 12.724 -4.507 -9.626 1.00 90.31 309 VAL A C 1
ATOM 2479 O O . VAL A 1 309 ? 12.716 -5.160 -8.586 1.00 90.31 309 VAL A O 1
ATOM 2482 N N . LEU A 1 310 ? 11.701 -3.717 -9.973 1.00 90.00 310 LEU A N 1
ATOM 2483 C CA . LEU A 1 310 ? 10.506 -3.560 -9.136 1.00 90.00 310 LEU A CA 1
ATOM 2484 C C . LEU A 1 310 ? 9.749 -4.879 -8.955 1.00 90.00 310 LEU A C 1
ATOM 2486 O O . LEU A 1 310 ? 9.376 -5.200 -7.830 1.00 90.00 310 LEU A O 1
ATOM 2490 N N . LEU A 1 311 ? 9.564 -5.658 -10.025 1.00 88.81 311 LEU A N 1
ATOM 2491 C CA . LEU A 1 311 ? 8.899 -6.963 -9.954 1.00 88.81 311 LEU A CA 1
ATOM 2492 C C . LEU A 1 311 ? 9.686 -7.953 -9.077 1.00 88.81 311 LEU A C 1
ATOM 2494 O O . LEU A 1 311 ? 9.084 -8.638 -8.250 1.00 88.81 311 LEU A O 1
ATOM 2498 N N . GLN A 1 312 ? 11.019 -7.979 -9.197 1.00 86.00 312 GLN A N 1
ATOM 2499 C CA . GLN A 1 312 ? 11.889 -8.821 -8.368 1.00 86.00 312 GLN A CA 1
ATOM 2500 C C . GLN A 1 312 ? 11.817 -8.435 -6.882 1.00 86.00 312 GLN A C 1
ATOM 2502 O O . GLN A 1 312 ? 11.705 -9.314 -6.029 1.00 86.00 312 GLN A O 1
ATOM 2507 N N . ILE A 1 313 ? 11.859 -7.134 -6.557 1.00 85.44 313 ILE A N 1
ATOM 2508 C CA . ILE A 1 313 ? 11.709 -6.636 -5.175 1.00 85.44 313 ILE A CA 1
ATOM 2509 C C . ILE A 1 313 ? 10.339 -7.021 -4.610 1.00 85.44 313 ILE A C 1
ATOM 2511 O O . ILE A 1 313 ? 10.239 -7.382 -3.441 1.00 85.44 313 ILE A O 1
ATOM 2515 N N . TRP A 1 314 ? 9.297 -7.001 -5.445 1.00 84.25 314 TRP A N 1
ATOM 2516 C CA . TRP A 1 314 ? 7.954 -7.446 -5.070 1.00 84.25 314 TRP A CA 1
ATOM 2517 C C . TRP A 1 314 ? 7.848 -8.959 -4.831 1.00 84.25 314 TRP A C 1
ATOM 2519 O O . TRP A 1 314 ? 6.782 -9.436 -4.454 1.00 84.25 314 TRP A O 1
ATOM 2529 N N . GLY A 1 315 ? 8.918 -9.729 -5.049 1.00 82.69 315 GLY A N 1
ATOM 2530 C CA . GLY A 1 315 ? 8.939 -11.176 -4.848 1.00 82.69 315 GLY A CA 1
ATOM 2531 C C . GLY A 1 315 ? 8.312 -11.973 -5.992 1.00 82.69 315 GLY A C 1
ATOM 2532 O O . GLY A 1 315 ? 7.970 -13.139 -5.793 1.00 82.69 315 GLY A O 1
ATOM 2533 N N . LEU A 1 316 ? 8.141 -11.366 -7.171 1.00 84.81 316 LEU A N 1
ATOM 2534 C CA . LEU A 1 316 ? 7.705 -12.081 -8.366 1.00 84.81 316 LEU A CA 1
ATOM 2535 C C . LEU A 1 316 ? 8.894 -12.799 -9.004 1.00 84.81 316 LEU A C 1
ATOM 2537 O O . LEU A 1 316 ? 9.948 -12.205 -9.223 1.00 84.81 316 LEU A O 1
ATOM 2541 N N . ASP A 1 317 ? 8.708 -14.076 -9.334 1.00 85.50 317 ASP A N 1
ATOM 2542 C CA . ASP A 1 317 ? 9.720 -14.853 -10.043 1.00 85.50 317 ASP A CA 1
ATOM 2543 C C . ASP A 1 317 ? 9.799 -14.407 -11.511 1.00 85.50 317 ASP A C 1
ATOM 2545 O O . ASP A 1 317 ? 8.990 -14.801 -12.355 1.00 85.50 317 ASP A O 1
ATOM 2549 N N . ILE A 1 318 ? 10.784 -13.562 -11.819 1.00 89.44 318 ILE A N 1
ATOM 2550 C CA . ILE A 1 318 ? 11.050 -13.086 -13.182 1.00 89.44 318 ILE A CA 1
ATOM 2551 C C . ILE A 1 318 ? 12.006 -14.000 -13.956 1.00 89.44 318 ILE A C 1
ATOM 2553 O O . ILE A 1 318 ? 12.424 -13.625 -15.050 1.00 89.44 318 ILE A O 1
ATOM 2557 N N . SER A 1 319 ? 12.361 -15.189 -13.454 1.00 88.69 319 SER A N 1
ATOM 2558 C CA . SER A 1 319 ? 13.328 -16.079 -14.121 1.00 88.69 319 SER A CA 1
ATOM 2559 C C . SER A 1 319 ? 12.928 -16.375 -15.569 1.00 88.69 319 SER A C 1
ATOM 2561 O O . SER A 1 319 ? 13.750 -16.282 -16.480 1.00 88.69 319 SER A O 1
ATOM 2563 N N . SER A 1 320 ? 11.635 -16.618 -15.806 1.00 87.50 320 SER A N 1
ATOM 2564 C CA . SER A 1 320 ? 11.092 -16.846 -17.153 1.00 87.50 320 SER A CA 1
ATOM 2565 C C . SER A 1 320 ? 11.217 -15.615 -18.061 1.00 87.50 320 SER A C 1
ATOM 2567 O O . SER A 1 320 ? 11.559 -15.743 -19.237 1.00 87.50 320 SER A O 1
ATOM 2569 N N . LEU A 1 321 ? 10.994 -14.409 -17.522 1.00 89.62 321 LEU A N 1
ATOM 2570 C CA . LEU A 1 321 ? 11.166 -13.161 -18.271 1.00 89.62 321 LEU A CA 1
ATOM 2571 C C . LEU A 1 321 ? 12.643 -12.900 -18.580 1.00 89.62 321 LEU A C 1
ATOM 2573 O O . LEU A 1 321 ? 12.958 -12.459 -19.680 1.00 89.62 321 LEU A O 1
ATOM 2577 N N . THR A 1 322 ? 13.548 -13.197 -17.647 1.00 88.69 322 THR A N 1
ATOM 2578 C CA . THR A 1 322 ? 14.998 -13.050 -17.834 1.00 88.69 322 THR A CA 1
ATOM 2579 C C . THR A 1 322 ? 15.516 -13.977 -18.928 1.00 88.69 322 THR A C 1
ATOM 2581 O O . THR A 1 322 ? 16.329 -13.553 -19.749 1.00 88.69 322 THR A O 1
ATOM 2584 N N . ILE A 1 323 ? 15.014 -15.214 -19.001 1.00 93.00 323 ILE A N 1
ATOM 2585 C CA . ILE A 1 323 ? 15.344 -16.143 -20.091 1.00 93.00 323 ILE A CA 1
ATOM 2586 C C . ILE A 1 323 ? 14.881 -15.563 -21.434 1.00 93.00 323 ILE A C 1
ATOM 2588 O O . ILE A 1 323 ? 15.669 -15.495 -22.378 1.00 93.00 323 ILE A O 1
ATOM 2592 N N . LEU A 1 324 ? 13.638 -15.077 -21.510 1.00 92.25 324 LEU A N 1
ATOM 2593 C CA . LEU A 1 324 ? 13.109 -14.458 -22.727 1.00 92.25 324 LEU A CA 1
ATOM 2594 C C . LEU A 1 324 ? 13.912 -13.210 -23.130 1.00 92.25 324 LEU A C 1
ATOM 2596 O O . LEU A 1 324 ? 14.283 -13.060 -24.292 1.00 92.25 324 LEU A O 1
ATOM 2600 N N . ALA A 1 325 ? 14.228 -12.339 -22.171 1.00 90.94 325 ALA A N 1
ATOM 2601 C CA . ALA A 1 325 ? 15.041 -11.147 -22.387 1.00 90.94 325 ALA A CA 1
ATOM 2602 C C . ALA A 1 325 ? 16.459 -11.498 -22.863 1.00 90.94 325 ALA A C 1
ATOM 2604 O O . ALA A 1 325 ? 17.004 -10.809 -23.725 1.00 90.94 325 ALA A O 1
ATOM 2605 N N . SER A 1 326 ? 17.039 -12.588 -22.352 1.00 92.06 326 SER A N 1
ATOM 2606 C CA . SER A 1 326 ? 18.349 -13.085 -22.785 1.00 92.06 326 SER A CA 1
ATOM 2607 C C . SER A 1 326 ? 18.309 -13.564 -24.234 1.00 92.06 326 SER A C 1
ATOM 2609 O O . SER A 1 326 ? 19.145 -13.154 -25.036 1.00 92.06 326 SER A O 1
ATOM 2611 N N . ALA A 1 327 ? 17.300 -14.359 -24.604 1.00 95.12 327 ALA A N 1
ATOM 2612 C CA . ALA A 1 327 ? 17.116 -14.820 -25.980 1.00 95.12 327 ALA A CA 1
ATOM 2613 C C . ALA A 1 327 ? 16.891 -13.652 -26.958 1.00 95.12 327 ALA A C 1
ATOM 2615 O O . ALA A 1 327 ? 17.516 -13.598 -28.017 1.00 95.12 327 ALA A O 1
ATOM 2616 N N . LEU A 1 328 ? 16.056 -12.678 -26.579 1.00 94.06 328 LEU A N 1
ATOM 2617 C CA . LEU A 1 328 ? 15.839 -11.459 -27.363 1.00 94.06 328 LEU A CA 1
ATOM 2618 C C . LEU A 1 328 ? 17.128 -10.642 -27.515 1.00 94.06 328 LEU A C 1
ATOM 2620 O O . LEU A 1 328 ? 17.416 -10.165 -28.609 1.00 94.06 328 LEU A O 1
ATOM 2624 N N . SER A 1 329 ? 17.923 -10.514 -26.449 1.00 93.00 329 SER A N 1
ATOM 2625 C CA . SER A 1 329 ? 19.198 -9.785 -26.482 1.00 93.00 329 SER A CA 1
ATOM 2626 C C . SER A 1 329 ? 20.195 -10.429 -27.443 1.00 93.00 329 SER A C 1
ATOM 2628 O O . SER A 1 329 ? 20.840 -9.724 -28.215 1.00 93.00 329 SER A O 1
ATOM 2630 N N . VAL A 1 330 ? 20.275 -11.763 -27.450 1.00 95.62 330 VAL A N 1
ATOM 2631 C CA . VAL A 1 330 ? 21.085 -12.513 -28.420 1.00 95.62 330 VAL A CA 1
ATOM 2632 C C . VAL A 1 330 ? 20.589 -12.265 -29.848 1.00 95.62 330 VAL A C 1
ATOM 2634 O O . VAL A 1 330 ? 21.396 -11.958 -30.723 1.00 95.62 330 VAL A O 1
ATOM 2637 N N . GLY A 1 331 ? 19.273 -12.313 -30.085 1.00 95.81 331 GLY A N 1
ATOM 2638 C CA . GLY A 1 331 ? 18.685 -12.025 -31.399 1.00 95.81 331 GLY A CA 1
ATOM 2639 C C . GLY A 1 331 ? 18.987 -10.609 -31.904 1.00 95.81 331 GLY A C 1
ATOM 2640 O O . GLY A 1 331 ? 19.372 -10.432 -33.059 1.00 95.81 331 GLY A O 1
ATOM 2641 N N . ILE A 1 332 ? 18.884 -9.602 -31.029 1.00 93.75 332 ILE A N 1
ATOM 2642 C CA . ILE A 1 332 ? 19.252 -8.213 -31.345 1.00 93.75 332 ILE A CA 1
ATOM 2643 C C . ILE A 1 332 ? 20.755 -8.105 -31.640 1.00 93.75 332 ILE A C 1
ATOM 2645 O O . ILE A 1 332 ? 21.141 -7.429 -32.591 1.00 93.75 332 ILE A O 1
ATOM 2649 N N . GLY A 1 333 ? 21.600 -8.793 -30.866 1.00 94.31 333 GLY A N 1
ATOM 2650 C CA . GLY A 1 333 ? 23.048 -8.826 -31.077 1.00 94.31 333 GLY A CA 1
ATOM 2651 C C . GLY A 1 333 ? 23.434 -9.387 -32.445 1.00 94.31 333 GLY A C 1
ATOM 2652 O O . GLY A 1 333 ? 24.241 -8.779 -33.145 1.00 94.31 333 GLY A O 1
ATOM 2653 N N . PHE A 1 334 ? 22.799 -10.485 -32.867 1.00 95.50 334 PHE A N 1
ATOM 2654 C CA . PHE A 1 334 ? 22.979 -11.026 -34.216 1.00 95.50 334 PHE A CA 1
ATOM 2655 C C . PHE A 1 334 ? 22.511 -10.047 -35.301 1.00 95.50 334 PHE A C 1
ATOM 2657 O O . PHE A 1 334 ? 23.211 -9.861 -36.291 1.00 95.50 334 PHE A O 1
ATOM 2664 N N . GLY A 1 335 ? 21.382 -9.358 -35.101 1.00 94.44 335 GLY A N 1
ATOM 2665 C CA . GLY A 1 335 ? 20.893 -8.349 -36.051 1.00 94.44 335 GLY A CA 1
ATOM 2666 C C . GLY A 1 335 ? 21.789 -7.108 -36.177 1.00 94.44 335 GLY A C 1
ATOM 2667 O O . GLY A 1 335 ? 21.776 -6.444 -37.210 1.00 94.44 335 GLY A O 1
ATOM 2668 N N . LEU A 1 336 ? 22.578 -6.792 -35.145 1.00 94.06 336 LEU A N 1
ATOM 2669 C CA . LEU A 1 336 ? 23.502 -5.650 -35.113 1.00 94.06 336 LEU A CA 1
ATOM 2670 C C . LEU A 1 336 ? 24.960 -6.030 -35.424 1.00 94.06 336 LEU A C 1
ATOM 2672 O O . LEU A 1 336 ? 25.841 -5.170 -35.336 1.00 94.06 336 LEU A O 1
ATOM 2676 N N . GLN A 1 337 ? 25.230 -7.286 -35.788 1.00 95.31 337 GLN A N 1
ATOM 2677 C CA . GLN A 1 337 ? 26.587 -7.816 -35.931 1.00 95.31 337 GLN A CA 1
ATOM 2678 C C . GLN A 1 337 ? 27.437 -7.027 -36.939 1.00 95.31 337 GLN A C 1
ATOM 2680 O O . GLN A 1 337 ? 28.554 -6.624 -36.607 1.00 95.31 337 GLN A O 1
ATOM 2685 N N . ASP A 1 338 ? 26.910 -6.755 -38.136 1.00 94.06 338 ASP A N 1
ATOM 2686 C CA . ASP A 1 338 ? 27.645 -6.027 -39.180 1.00 94.06 338 ASP A CA 1
ATOM 2687 C C . ASP A 1 338 ? 27.953 -4.586 -38.764 1.00 94.06 338 ASP A C 1
ATOM 2689 O O . ASP A 1 338 ? 29.050 -4.078 -38.995 1.00 94.06 338 ASP A O 1
ATOM 2693 N N . ILE A 1 339 ? 27.014 -3.936 -38.071 1.00 92.31 339 ILE A N 1
ATOM 2694 C CA . ILE A 1 339 ? 27.209 -2.579 -37.549 1.00 92.31 339 ILE A CA 1
ATOM 2695 C C . ILE A 1 339 ? 28.341 -2.570 -36.519 1.00 92.31 339 ILE A C 1
ATOM 2697 O O . ILE A 1 339 ? 29.197 -1.687 -36.560 1.00 92.31 339 ILE A O 1
ATOM 2701 N N . ALA A 1 340 ? 28.370 -3.555 -35.617 1.00 92.56 340 ALA A N 1
ATOM 2702 C CA . ALA A 1 340 ? 29.424 -3.681 -34.616 1.00 92.56 340 ALA A CA 1
ATOM 2703 C C . ALA A 1 340 ? 30.794 -3.963 -35.253 1.00 92.56 340 ALA A C 1
ATOM 2705 O O . ALA A 1 340 ? 31.790 -3.372 -34.835 1.00 92.56 340 ALA A O 1
ATOM 2706 N N . LYS A 1 341 ? 30.842 -4.810 -36.290 1.00 94.56 341 LYS A N 1
ATOM 2707 C CA . LYS A 1 341 ? 32.066 -5.113 -37.043 1.00 94.56 341 LYS A CA 1
ATOM 2708 C C . LYS A 1 341 ? 32.632 -3.863 -37.718 1.00 94.56 341 LYS A C 1
ATOM 2710 O O . LYS A 1 341 ? 33.786 -3.524 -37.474 1.00 94.56 341 LYS A O 1
ATOM 2715 N N . ASN A 1 342 ? 31.810 -3.146 -38.485 1.00 93.62 342 ASN A N 1
ATOM 2716 C CA . ASN A 1 342 ? 32.230 -1.937 -39.203 1.00 93.62 342 ASN A CA 1
ATOM 2717 C C . ASN A 1 342 ? 32.640 -0.823 -38.229 1.00 93.62 342 ASN A C 1
ATOM 2719 O O . ASN A 1 342 ? 33.620 -0.116 -38.452 1.00 93.62 342 ASN A O 1
ATOM 2723 N N . PHE A 1 343 ? 31.935 -0.700 -37.098 1.00 93.25 343 PHE A N 1
ATOM 2724 C CA . PHE A 1 343 ? 32.310 0.237 -36.041 1.00 93.25 343 PHE A CA 1
ATOM 2725 C C . PHE A 1 343 ? 33.666 -0.098 -35.402 1.00 93.25 343 PHE A C 1
ATOM 2727 O O . PHE A 1 343 ? 34.500 0.786 -35.202 1.00 93.25 343 PHE A O 1
ATOM 2734 N N . GLY A 1 344 ? 33.907 -1.379 -35.109 1.00 92.25 344 GLY A N 1
ATOM 2735 C CA . GLY A 1 344 ? 35.188 -1.861 -34.595 1.00 92.25 344 GLY A CA 1
ATOM 2736 C C . GLY A 1 344 ? 36.335 -1.598 -35.571 1.00 92.25 344 GLY A C 1
ATOM 2737 O O . GLY A 1 344 ? 37.361 -1.054 -35.167 1.00 92.25 344 GLY A O 1
ATOM 2738 N N . SER A 1 345 ? 36.135 -1.896 -36.858 1.00 91.50 345 SER A N 1
ATOM 2739 C CA . SER A 1 345 ? 37.095 -1.584 -37.923 1.00 91.50 345 SER A CA 1
ATOM 2740 C C . SER A 1 345 ? 37.400 -0.087 -37.994 1.00 91.50 345 SER A C 1
ATOM 2742 O O . SER A 1 345 ? 38.568 0.294 -38.020 1.00 91.50 345 SER A O 1
ATOM 2744 N N . GLY A 1 346 ? 36.379 0.773 -37.936 1.00 90.50 346 GLY A N 1
ATOM 2745 C CA . GLY A 1 346 ? 36.563 2.224 -37.905 1.00 90.50 346 GLY A CA 1
ATOM 2746 C C . GLY A 1 346 ? 37.377 2.707 -36.698 1.00 90.50 346 GLY A C 1
ATOM 2747 O O . GLY A 1 346 ? 38.266 3.543 -36.855 1.00 90.50 346 GLY A O 1
ATOM 2748 N N . LEU A 1 347 ? 37.132 2.162 -35.498 1.00 90.94 347 LEU A N 1
ATOM 2749 C CA . LEU A 1 347 ? 37.934 2.481 -34.310 1.00 90.94 347 LEU A CA 1
ATOM 2750 C C . LEU A 1 347 ? 39.399 2.069 -34.479 1.00 90.94 347 LEU A C 1
ATOM 2752 O O . LEU A 1 347 ? 40.281 2.874 -34.188 1.00 90.94 347 LEU A O 1
ATOM 2756 N N . VAL A 1 348 ? 39.661 0.854 -34.971 1.00 92.44 348 VAL A N 1
ATOM 2757 C CA . VAL A 1 348 ? 41.026 0.370 -35.234 1.00 92.44 348 VAL A CA 1
ATOM 2758 C C . VAL A 1 348 ? 41.746 1.298 -36.213 1.00 92.44 348 VAL A C 1
ATOM 2760 O O . VAL A 1 348 ? 42.856 1.732 -35.921 1.00 92.44 348 VAL A O 1
ATOM 2763 N N . LEU A 1 349 ? 41.096 1.701 -37.311 1.00 91.38 349 LEU A N 1
ATOM 2764 C CA . LEU A 1 349 ? 41.676 2.642 -38.277 1.00 91.38 349 LEU A CA 1
ATOM 2765 C C . LEU A 1 349 ? 42.036 3.993 -37.642 1.00 91.38 349 LEU A C 1
ATOM 2767 O O . LEU A 1 349 ? 43.082 4.558 -37.948 1.00 91.38 349 LEU A O 1
ATOM 2771 N N . VAL A 1 350 ? 41.201 4.514 -36.741 1.00 87.94 350 VAL A N 1
ATOM 2772 C CA . VAL A 1 350 ? 41.463 5.792 -36.059 1.00 87.94 350 VAL A CA 1
ATOM 2773 C C . VAL A 1 350 ? 42.585 5.675 -35.019 1.00 87.94 350 VAL A C 1
ATOM 2775 O O . VAL A 1 350 ? 43.367 6.618 -34.861 1.00 87.94 350 VAL A O 1
ATOM 2778 N N . PHE A 1 351 ? 42.668 4.545 -34.309 1.00 90.44 351 PHE A N 1
ATOM 2779 C CA . PHE A 1 351 ? 43.671 4.311 -33.266 1.00 90.44 351 PHE A CA 1
ATOM 2780 C C . PHE A 1 351 ? 45.042 3.940 -33.832 1.00 90.44 351 PHE A C 1
ATOM 2782 O O . PHE A 1 351 ? 46.037 4.555 -33.452 1.00 90.44 351 PHE A O 1
ATOM 2789 N N . GLU A 1 352 ? 45.099 2.958 -34.729 1.00 93.50 352 GLU A N 1
ATOM 2790 C CA . GLU A 1 352 ? 46.349 2.454 -35.307 1.00 93.50 352 GLU A CA 1
ATOM 2791 C C . GLU A 1 352 ? 46.844 3.319 -36.471 1.00 93.50 352 GLU A C 1
ATOM 2793 O O . GLU A 1 352 ? 48.033 3.311 -36.778 1.00 93.50 352 GLU A O 1
ATOM 2798 N N . ARG A 1 353 ? 45.947 4.098 -37.092 1.00 90.88 353 ARG A N 1
ATOM 2799 C CA . ARG A 1 353 ? 46.233 4.992 -38.226 1.00 90.88 353 ARG A CA 1
ATOM 2800 C C . ARG A 1 353 ? 47.040 4.333 -39.365 1.00 90.88 353 ARG A C 1
ATOM 2802 O O . ARG A 1 353 ? 48.014 4.936 -39.817 1.00 90.88 353 ARG A O 1
ATOM 2809 N N . PRO A 1 354 ? 46.653 3.143 -39.872 1.00 89.50 354 PRO A N 1
ATOM 2810 C CA . PRO A 1 354 ? 47.353 2.505 -40.991 1.00 89.50 354 PRO A CA 1
ATOM 2811 C C . PRO A 1 354 ? 47.180 3.265 -42.317 1.00 89.50 354 PRO A C 1
ATOM 2813 O O . PRO A 1 354 ? 47.999 3.112 -43.215 1.00 89.50 354 PRO A O 1
ATOM 2816 N N . ILE A 1 355 ? 46.120 4.073 -42.427 1.00 90.56 355 ILE A N 1
ATOM 2817 C CA . ILE A 1 355 ? 45.827 4.982 -43.540 1.00 90.56 355 ILE A CA 1
ATOM 2818 C C . ILE A 1 355 ? 45.343 6.324 -42.976 1.00 90.56 355 ILE A C 1
ATOM 2820 O O . ILE A 1 355 ? 44.710 6.369 -41.914 1.00 90.56 355 ILE A O 1
ATOM 2824 N N . GLN A 1 356 ? 45.632 7.416 -43.673 1.00 91.94 356 GLN A N 1
ATOM 2825 C CA . GLN A 1 356 ? 45.268 8.780 -43.298 1.00 91.94 356 GLN A CA 1
ATOM 2826 C C . GLN A 1 356 ? 44.422 9.459 -44.381 1.00 91.94 356 GLN A C 1
ATOM 2828 O O . GLN A 1 356 ? 44.377 9.051 -45.539 1.00 91.94 356 GLN A O 1
ATOM 2833 N N . VAL A 1 357 ? 43.708 10.516 -43.986 1.00 93.56 357 VAL A N 1
ATOM 2834 C CA . VAL A 1 357 ? 42.966 11.358 -44.932 1.00 93.56 357 VAL A CA 1
ATOM 2835 C C . VAL A 1 357 ? 43.963 12.037 -45.872 1.00 93.56 357 VAL A C 1
ATOM 2837 O O . VAL A 1 357 ? 44.874 12.718 -45.407 1.00 93.56 357 VAL A O 1
ATOM 2840 N N . GLY A 1 358 ? 43.767 11.869 -47.179 1.00 92.94 358 GLY A N 1
ATOM 2841 C CA . GLY A 1 358 ? 44.684 12.322 -48.226 1.00 92.94 358 GLY A CA 1
ATOM 2842 C C . GLY A 1 358 ? 45.547 11.215 -48.833 1.00 92.94 358 GLY A C 1
ATOM 2843 O O . GLY A 1 358 ? 46.142 11.445 -49.886 1.00 92.94 358 GLY A O 1
ATOM 2844 N N . ASP A 1 359 ? 45.577 10.020 -48.238 1.00 94.69 359 ASP A N 1
ATOM 2845 C CA . ASP A 1 359 ? 46.327 8.898 -48.797 1.00 94.69 359 ASP A CA 1
ATOM 2846 C C . ASP A 1 359 ? 45.647 8.362 -50.061 1.00 94.69 359 ASP A C 1
ATOM 2848 O O . ASP A 1 359 ? 44.419 8.243 -50.131 1.00 94.69 359 ASP A O 1
ATOM 2852 N N . PHE A 1 360 ? 46.461 8.021 -51.062 1.00 94.25 360 PHE A N 1
ATOM 2853 C CA . PHE A 1 360 ? 46.020 7.287 -52.243 1.00 94.25 360 PHE A CA 1
ATOM 2854 C C . PHE A 1 360 ? 46.088 5.790 -51.945 1.00 94.25 360 PHE A C 1
ATOM 2856 O O . PHE A 1 360 ? 47.168 5.256 -51.693 1.00 94.25 360 PHE A O 1
ATOM 2863 N N . VAL A 1 361 ? 44.934 5.129 -51.938 1.00 93.69 361 VAL A N 1
ATOM 2864 C CA . VAL A 1 361 ? 44.781 3.745 -51.479 1.00 93.69 361 VAL A CA 1
ATOM 2865 C C . VAL A 1 361 ? 44.020 2.903 -52.498 1.00 93.69 361 VAL A C 1
ATOM 2867 O O . VAL A 1 361 ? 43.202 3.406 -53.271 1.00 93.69 361 VAL A O 1
ATOM 2870 N N . GLU A 1 362 ? 44.270 1.599 -52.455 1.00 92.44 362 GLU A N 1
ATOM 2871 C CA . GLU A 1 362 ? 43.520 0.577 -53.181 1.00 92.44 362 GLU A CA 1
ATOM 2872 C C . GLU A 1 362 ? 42.890 -0.378 -52.160 1.00 92.44 362 GLU A C 1
ATOM 2874 O O . GLU A 1 362 ? 43.589 -0.961 -51.329 1.00 92.44 362 GLU A O 1
ATOM 2879 N N . VAL A 1 363 ? 41.559 -0.489 -52.172 1.00 87.44 363 VAL A N 1
ATOM 2880 C CA . VAL A 1 363 ? 40.785 -1.314 -51.235 1.00 87.44 363 VAL A CA 1
ATOM 2881 C C . VAL A 1 363 ? 39.787 -2.156 -52.027 1.00 87.44 363 VAL A C 1
ATOM 2883 O O . VAL A 1 363 ? 38.756 -1.663 -52.486 1.00 87.44 363 VAL A O 1
ATOM 2886 N N . GLY A 1 364 ? 40.088 -3.448 -52.177 1.00 86.62 364 GLY A N 1
ATOM 2887 C CA . GLY A 1 364 ? 39.296 -4.350 -53.014 1.00 86.62 364 GLY A CA 1
ATOM 2888 C C . GLY A 1 364 ? 39.427 -3.975 -54.489 1.00 86.62 364 GLY A C 1
ATOM 2889 O O . GLY A 1 364 ? 40.521 -4.031 -55.031 1.00 86.62 364 GLY A O 1
ATOM 2890 N N . GLU A 1 365 ? 38.319 -3.585 -55.120 1.00 86.75 365 GLU A N 1
ATOM 2891 C CA . GLU A 1 365 ? 38.280 -3.142 -56.525 1.00 86.75 365 GLU A CA 1
ATOM 2892 C C . GLU A 1 365 ? 38.320 -1.609 -56.673 1.00 86.75 365 GLU A C 1
ATOM 2894 O O . GLU A 1 365 ? 38.269 -1.085 -57.784 1.00 86.75 365 GLU A O 1
ATOM 2899 N N . TYR A 1 366 ? 38.374 -0.872 -55.558 1.00 87.75 366 TYR A N 1
ATOM 2900 C CA . TYR A 1 366 ? 38.306 0.587 -55.557 1.00 87.75 366 TYR A CA 1
ATOM 2901 C C . TYR A 1 366 ? 39.689 1.204 -55.350 1.00 87.75 366 TYR A C 1
ATOM 2903 O O . TYR A 1 366 ? 40.354 0.927 -54.352 1.00 87.75 366 TYR A O 1
ATOM 2911 N N . THR A 1 367 ? 40.077 2.112 -56.245 1.00 92.88 367 THR A N 1
ATOM 2912 C CA . THR A 1 367 ? 41.320 2.889 -56.150 1.00 92.88 367 THR A CA 1
ATOM 2913 C C . THR A 1 367 ? 41.001 4.383 -56.115 1.00 92.88 367 THR A C 1
ATOM 2915 O O . THR A 1 367 ? 40.252 4.889 -56.957 1.00 92.88 367 THR A O 1
ATOM 2918 N N . GLY A 1 368 ? 41.559 5.113 -55.148 1.00 94.50 368 GLY A N 1
ATOM 2919 C CA . GLY A 1 368 ? 41.269 6.537 -54.991 1.00 94.50 368 GLY A CA 1
ATOM 2920 C C . GLY A 1 368 ? 41.930 7.190 -53.781 1.00 94.50 368 GLY A C 1
ATOM 2921 O O . GLY A 1 368 ? 42.753 6.588 -53.100 1.00 94.50 368 GLY A O 1
ATOM 2922 N N . ILE A 1 369 ? 41.564 8.445 -53.516 1.00 95.50 369 ILE A N 1
ATOM 2923 C CA . ILE A 1 369 ? 42.072 9.234 -52.384 1.00 95.50 369 ILE A CA 1
ATOM 2924 C C . ILE A 1 369 ? 41.078 9.162 -51.222 1.00 95.50 369 ILE A C 1
ATOM 2926 O O . ILE A 1 369 ? 39.878 9.366 -51.418 1.00 95.50 369 ILE A O 1
ATOM 2930 N N . VAL A 1 370 ? 41.566 8.916 -50.005 1.00 95.19 370 VAL A N 1
ATOM 2931 C CA . VAL A 1 370 ? 40.746 8.928 -48.782 1.00 95.19 370 VAL A CA 1
ATOM 2932 C C . VAL A 1 370 ? 40.315 10.359 -48.445 1.00 95.19 370 VAL A C 1
ATOM 2934 O O . VAL A 1 370 ? 41.154 11.200 -48.128 1.00 95.19 370 VAL A O 1
ATOM 2937 N N . GLU A 1 371 ? 39.010 10.637 -48.446 1.00 93.62 371 GLU A N 1
ATOM 2938 C CA . GLU A 1 371 ? 38.466 11.966 -48.119 1.00 93.62 371 GLU A CA 1
ATOM 2939 C C . GLU A 1 371 ? 38.040 12.094 -46.655 1.00 93.62 371 GLU A C 1
ATOM 2941 O O . GLU A 1 371 ? 38.247 13.133 -46.024 1.00 93.62 371 GLU A O 1
ATOM 2946 N N . ARG A 1 372 ? 37.436 11.044 -46.089 1.00 91.94 372 ARG A N 1
ATOM 2947 C CA . ARG A 1 372 ? 37.005 11.044 -44.687 1.00 91.94 372 ARG A CA 1
ATOM 2948 C C . ARG A 1 372 ? 37.011 9.640 -44.110 1.00 91.94 372 ARG A C 1
ATOM 2950 O O . ARG A 1 372 ? 36.371 8.747 -44.650 1.00 91.94 372 ARG A O 1
ATOM 2957 N N . ILE A 1 373 ? 37.619 9.478 -42.940 1.00 91.44 373 ILE A N 1
ATOM 2958 C CA . ILE A 1 373 ? 37.504 8.257 -42.137 1.00 91.44 373 ILE A CA 1
ATOM 2959 C C . ILE A 1 373 ? 36.420 8.496 -41.082 1.00 91.44 373 ILE A C 1
ATOM 2961 O O . ILE A 1 373 ? 36.571 9.331 -40.190 1.00 91.44 373 ILE A O 1
ATOM 2965 N N . GLY A 1 374 ? 35.278 7.827 -41.231 1.00 88.00 374 GLY A N 1
ATOM 2966 C CA . GLY A 1 374 ? 34.188 7.843 -40.259 1.00 88.00 374 GLY A CA 1
ATOM 2967 C C . GLY A 1 374 ? 34.233 6.628 -39.336 1.00 88.00 374 GLY A C 1
ATOM 2968 O O . GLY A 1 374 ? 34.910 5.645 -39.607 1.00 88.00 374 GLY A O 1
ATOM 2969 N N . ALA A 1 375 ? 33.441 6.656 -38.262 1.00 85.19 375 ALA A N 1
ATOM 2970 C CA . ALA A 1 375 ? 33.420 5.563 -37.289 1.00 85.19 375 ALA A CA 1
ATOM 2971 C C . ALA A 1 375 ? 32.885 4.228 -37.841 1.00 85.19 375 ALA A C 1
ATOM 2973 O O . ALA A 1 375 ? 33.121 3.210 -37.219 1.00 85.19 375 ALA A O 1
ATOM 2974 N N . ARG A 1 376 ? 32.142 4.225 -38.957 1.00 89.75 376 ARG A N 1
ATOM 2975 C CA . ARG A 1 376 ? 31.479 3.031 -39.528 1.00 89.75 376 ARG A CA 1
ATOM 2976 C C . ARG A 1 376 ? 31.721 2.828 -41.025 1.00 89.75 376 ARG A C 1
ATOM 2978 O O . ARG A 1 376 ? 31.011 2.036 -41.632 1.00 89.75 376 ARG A O 1
ATOM 2985 N N . SER A 1 377 ? 32.506 3.720 -41.623 1.00 91.62 377 SER A N 1
ATOM 2986 C CA . SER A 1 377 ? 32.751 3.752 -43.060 1.00 91.62 377 SER A CA 1
ATOM 2987 C C . SER A 1 377 ? 33.800 4.805 -43.403 1.00 91.62 377 SER A C 1
ATOM 2989 O O . SER A 1 377 ? 33.772 5.907 -42.837 1.00 91.62 377 SER A O 1
ATOM 2991 N N . THR A 1 378 ? 34.613 4.523 -44.410 1.00 92.62 378 THR A N 1
ATOM 2992 C CA . THR A 1 378 ? 35.552 5.457 -45.035 1.00 92.62 378 THR A CA 1
ATOM 2993 C C . THR A 1 378 ? 35.008 5.917 -46.384 1.00 92.62 378 THR A C 1
ATOM 2995 O O . THR A 1 378 ? 34.455 5.130 -47.146 1.00 92.62 378 THR A O 1
ATOM 2998 N N . GLU A 1 379 ? 35.139 7.207 -46.668 1.00 94.19 379 GLU A N 1
ATOM 2999 C CA . GLU A 1 379 ? 34.762 7.813 -47.942 1.00 94.19 379 GLU A CA 1
ATOM 3000 C C . GLU A 1 379 ? 36.010 7.964 -48.816 1.00 94.19 379 GLU A C 1
ATOM 3002 O O . GLU A 1 379 ? 36.984 8.602 -48.404 1.00 94.19 379 GLU A O 1
ATOM 3007 N N . ILE A 1 380 ? 35.989 7.336 -49.993 1.00 94.44 380 ILE A N 1
ATOM 3008 C CA . ILE A 1 380 ? 37.096 7.308 -50.953 1.00 94.44 380 ILE A CA 1
ATOM 3009 C C . ILE A 1 380 ? 36.618 7.946 -52.253 1.00 94.44 380 ILE A C 1
ATOM 3011 O O . ILE A 1 380 ? 35.609 7.525 -52.822 1.00 94.44 380 ILE A O 1
ATOM 3015 N N . ARG A 1 381 ? 37.362 8.936 -52.750 1.00 95.81 381 ARG A N 1
ATOM 3016 C CA . ARG A 1 381 ? 37.114 9.539 -54.060 1.00 95.81 381 ARG A CA 1
ATOM 3017 C C . ARG A 1 381 ? 37.975 8.869 -55.120 1.00 95.81 381 ARG A C 1
ATOM 3019 O O . ARG A 1 381 ? 39.203 8.938 -55.070 1.00 95.81 381 ARG A O 1
ATOM 3026 N N . THR A 1 382 ? 37.318 8.249 -56.090 1.00 94.19 382 THR A N 1
ATOM 3027 C CA . THR A 1 382 ? 37.962 7.600 -57.242 1.00 94.19 382 THR A CA 1
ATOM 3028 C C . THR A 1 382 ? 38.580 8.611 -58.212 1.00 94.19 382 THR A C 1
ATOM 3030 O O . THR A 1 382 ? 38.315 9.814 -58.136 1.00 94.19 382 THR A O 1
ATOM 3033 N N . LEU A 1 383 ? 39.390 8.122 -59.156 1.00 90.56 383 LEU A N 1
ATOM 3034 C CA . LEU A 1 383 ? 39.991 8.942 -60.218 1.00 90.56 383 LEU A CA 1
ATOM 3035 C C . LEU A 1 383 ? 38.930 9.645 -61.088 1.00 90.56 383 LEU A C 1
ATOM 3037 O O . LEU A 1 383 ? 39.124 10.789 -61.501 1.00 90.56 383 LEU A O 1
ATOM 3041 N N . ASP A 1 384 ? 37.763 9.018 -61.244 1.00 92.94 384 ASP A N 1
ATOM 3042 C CA . ASP A 1 384 ? 36.605 9.568 -61.958 1.00 92.94 384 ASP A CA 1
ATOM 3043 C C . ASP A 1 384 ? 35.783 10.560 -61.113 1.00 92.94 384 ASP A C 1
ATOM 3045 O O . ASP A 1 384 ? 34.686 10.959 -61.499 1.00 92.94 384 ASP A O 1
ATOM 3049 N N . HIS A 1 385 ? 36.301 10.978 -59.951 1.00 89.94 385 HIS A N 1
ATOM 3050 C CA . HIS A 1 385 ? 35.663 11.920 -59.023 1.00 89.94 385 HIS A CA 1
ATOM 3051 C C . HIS A 1 385 ? 34.328 11.431 -58.436 1.00 89.94 385 HIS A C 1
ATOM 3053 O O . HIS A 1 385 ? 33.526 12.226 -57.945 1.00 89.94 385 HIS A O 1
ATOM 3059 N N . VAL A 1 386 ? 34.104 10.115 -58.420 1.00 92.50 386 VAL A N 1
ATOM 3060 C CA . VAL A 1 386 ? 32.963 9.491 -57.738 1.00 92.50 386 VAL A CA 1
ATOM 3061 C C . VAL A 1 386 ? 33.340 9.191 -56.289 1.00 92.50 386 VAL A C 1
ATOM 3063 O O . VAL A 1 386 ? 34.382 8.576 -56.041 1.00 92.50 386 VAL A O 1
ATOM 3066 N N . SER A 1 387 ? 32.491 9.612 -55.346 1.00 92.56 387 SER A N 1
ATOM 3067 C CA . SER A 1 387 ? 32.623 9.283 -53.921 1.00 92.56 387 SER A CA 1
ATOM 3068 C C . SER A 1 387 ? 32.005 7.916 -53.622 1.00 92.56 387 SER A C 1
ATOM 3070 O O . SER A 1 387 ? 30.842 7.660 -53.948 1.00 92.56 387 SER A O 1
ATOM 3072 N N . ILE A 1 388 ? 32.794 7.037 -53.007 1.00 92.56 388 ILE A N 1
ATOM 3073 C CA . ILE A 1 388 ? 32.414 5.675 -52.633 1.00 92.56 388 ILE A CA 1
ATOM 3074 C C . ILE A 1 388 ? 32.510 5.536 -51.116 1.00 92.56 388 ILE A C 1
ATOM 3076 O O . ILE A 1 388 ? 33.496 5.935 -50.498 1.00 92.56 388 ILE A O 1
ATOM 3080 N N . ILE A 1 389 ? 31.477 4.944 -50.513 1.00 93.00 389 ILE A N 1
ATOM 3081 C CA . ILE A 1 389 ? 31.410 4.681 -49.075 1.00 93.00 389 ILE A CA 1
ATOM 3082 C C . ILE A 1 389 ? 31.763 3.214 -48.841 1.00 93.00 389 ILE A C 1
ATOM 3084 O O . ILE A 1 389 ? 30.977 2.327 -49.173 1.00 93.00 389 ILE A O 1
ATOM 3088 N N . VAL A 1 390 ? 32.928 2.973 -48.244 1.00 91.44 390 VAL A N 1
ATOM 3089 C CA . VAL A 1 390 ? 33.398 1.636 -47.869 1.00 91.44 390 VAL A CA 1
ATOM 3090 C C . VAL A 1 390 ? 33.111 1.428 -46.378 1.00 91.44 390 VAL A C 1
ATOM 3092 O O . VAL A 1 390 ? 33.670 2.175 -45.574 1.00 91.44 390 VAL A O 1
ATOM 3095 N N . PRO A 1 391 ? 32.199 0.515 -45.999 1.00 89.25 391 PRO A N 1
ATOM 3096 C CA . PRO A 1 391 ? 31.843 0.262 -44.602 1.00 89.25 391 PRO A CA 1
ATOM 3097 C C . PRO A 1 391 ? 32.988 -0.315 -43.762 1.00 89.25 391 PRO A C 1
ATOM 3099 O O . PRO A 1 391 ? 33.809 -1.081 -44.314 1.00 89.25 391 PRO A O 1
#

Solvent-accessible surface area (backbone atoms only — not comparable to full-atom values): 21900 Å² total; per-residue (Å²): 140,78,87,77,75,78,81,76,69,56,73,71,56,53,56,51,48,51,43,51,51,51,43,53,58,53,66,72,58,64,76,75,79,81,71,78,80,63,54,24,68,33,47,56,63,50,42,73,78,51,65,36,31,46,72,90,85,43,53,18,59,58,52,26,53,52,37,33,52,51,55,55,55,52,73,71,43,96,62,89,82,46,77,46,77,46,74,55,94,88,31,43,25,40,24,50,72,89,36,88,57,50,71,56,49,82,73,53,43,58,95,92,57,48,60,64,56,49,42,51,54,50,47,51,53,50,49,53,51,50,53,49,57,53,53,60,69,33,70,70,44,48,54,54,48,50,52,52,44,52,51,50,51,51,51,50,50,51,52,52,47,49,55,52,50,52,51,52,53,50,54,56,52,54,57,57,60,53,79,74,41,94,66,80,71,62,71,64,63,55,51,51,52,52,51,49,52,52,49,53,53,49,50,52,46,50,52,52,51,52,51,52,51,56,53,47,33,58,70,38,59,75,44,14,31,53,49,39,52,51,50,48,52,54,50,47,66,38,62,40,65,79,45,69,59,90,92,48,72,35,21,55,52,56,52,52,47,51,54,51,47,54,52,40,42,52,50,45,30,52,53,54,38,52,47,45,46,70,70,51,56,69,78,44,100,63,58,72,67,58,53,50,51,52,42,53,51,53,32,53,49,47,42,52,53,50,48,54,51,51,42,47,74,72,66,46,87,50,63,68,56,51,54,51,51,49,54,51,50,53,53,51,48,64,75,42,41,68,61,52,50,25,32,51,52,24,48,47,44,70,73,70,48,88,68,55,75,67,40,77,47,75,60,92,94,47,54,27,34,30,71,42,83,41,59,48,32,35,33,32,33,29,89,86,70,48,80,41,80,47,93

Sequence (391 aa):
MFDFHPLRLPSKYFNIFITVLTFVLFFWFTPVVAQALTKAPVILDGQQLFQISDSGQYSAQERTNLINSQLKNVISASESIQVKIEKRNQLPTILLNDRYLLTVTQQDTLPGSTLDEQANIWAQQIEGALQEAHLERTKTYLQRTTFIAAAILLITVGFSWLLGWIKHQFIRVASLRLTTSNAIPNSETLKVLELFFKLVLASMRIGLWMSAILYITNLFPFTRQWSYQISNILITSFTSPILTLGKNPYSLTELIVLVGLLFGLVIFAGTLTNFLRSRILSFTVINRGAQEAIIILLKYGLIFIGTLVLLQIWGLDISSLTILASALSVGIGFGLQDIAKNFGSGLVLVFERPIQVGDFVEVGEYTGIVERIGARSTEIRTLDHVSIIVP

Radius of gyration: 36.39 Å; Cα contacts (8 Å, |Δi|>4): 360; chains: 1; bounding box: 76×77×102 Å

Secondary structure (DSSP, 8-state):
----------HHHHHHHHHHHHHHHHHT-----------EEEEETTEEEEEE---SSS-HHHHHHHHHHHHHHHHHS-SPP-EEEEEETTEEEEEETTEEEEE--GGGSPTT--HHHHHHHHHHHHHHHHHHHHHHTSHHHHHHHHHHHHHHHHHHHHHHHHHHHHHHHHHHHHHHHHHS-S----HHHHHHHHHHHHHHHHHHHHHHHHHHHHHHHHHSHHHHHHHHHHHHHHHHHHHSEEEEETTEEEEHHHHHHHHHHHHHHHHHHHHHHHHHHHHTGGGS---HHHHHHHHHHHHHHHHHHHHHHHHHHTT---HHHHHHHHHHHHHHHHHTHHHHHHHHHHHHHHHH-SS-TT-EEEETTEEEEEEEEETTEEEEEETTS-EEEE-

Nearest PDB structures (foldseek):
  7uw5-assembly1_A  TM=4.501E-01  e=7.157E-08  Escherichia coli K-12
  2vv5-assembly1_G  TM=6.326E-01  e=3.347E-05  Escherichia coli
  4age-assembly1_C  TM=6.320E-01  e=4.563E-05  Escherichia coli
  4agf-assembly1_G  TM=6.331E-01  e=4.563E-05  Escherichia coli
  7ux1-assembly1_A  TM=4.076E-01  e=3.040E-07  Escherichia coli K-12